Protein AF-0000000080735360 (afdb_homodimer)

Organism: Fusarium oxysporum (strain Fo5176) (NCBI:txid660025)

Radius of gyration: 28.05 Å; Cα contacts (8 Å, |Δi|>4): 823; chains: 2; bounding box: 47×92×60 Å

Sequence (482 aa):
MTPAIQVPTPSGPRNGPDIPGAGKFKVPKLRLECRDLSHPGAAVFLSSVNAAECLAKAAQHVLALLYESPTCPTTTIPTTRSVTVILRSMSGVAYTTGSDLDSDHKEIHFSVEYIANIHPISRRTEEINGVLTHELVHCLQYNGHGTCPGGLIEGMADWVRLHCLLSPPHWKRDSNGKWDAGYQQTAYFLDYLEERFGKGTIRRLNEKLRIQRYEEKPFWTELVGRPVEQLWGDYKEKLESMTPAIQVPTPSGPRNGPDIPGAGKFKVPKLRLECRDLSHPGAAVFLSSVNAAECLAKAAQHVLALLYESPTCPTTTIPTTRSVTVILRSMSGVAYTTGSDLDSDHKEIHFSVEYIANIHPISRRTEEINGVLTHELVHCLQYNGHGTCPGGLIEGMADWVRLHCLLSPPHWKRDSNGKWDAGYQQTAYFLDYLEERFGKGTIRRLNEKLRIQRYEEKPFWTELVGRPVEQLWGDYKEKLES

Structure (mmCIF, N/CA/C/O backbone):
data_AF-0000000080735360-model_v1
#
loop_
_entity.id
_entity.type
_entity.pdbx_description
1 polymer 'Pathogenesis-related protein NtPRp27'
#
loop_
_atom_site.group_PDB
_atom_site.id
_atom_site.type_symbol
_atom_site.label_atom_id
_atom_site.label_alt_id
_atom_site.label_comp_id
_atom_site.label_asym_id
_atom_site.label_entity_id
_atom_site.label_seq_id
_atom_site.pdbx_PDB_ins_code
_atom_site.Cartn_x
_atom_site.Cartn_y
_atom_site.Cartn_z
_atom_site.occupancy
_atom_site.B_iso_or_equiv
_atom_site.auth_seq_id
_atom_site.auth_comp_id
_atom_site.auth_asym_id
_atom_site.auth_atom_id
_atom_site.pdbx_PDB_model_num
ATOM 1 N N . MET A 1 1 ? 24.656 -1.15 -24.875 1 19.86 1 MET A N 1
ATOM 2 C CA . MET A 1 1 ? 24.734 -1.525 -23.469 1 19.86 1 MET A CA 1
ATOM 3 C C . MET A 1 1 ? 24.312 -0.364 -22.578 1 19.86 1 MET A C 1
ATOM 5 O O . MET A 1 1 ? 25.125 0.513 -22.266 1 19.86 1 MET A O 1
ATOM 9 N N . THR A 1 2 ? 23.141 0.105 -22.734 1 23.3 2 THR A N 1
ATOM 10 C CA . THR A 1 2 ? 22.844 1.394 -22.125 1 23.3 2 THR A CA 1
ATOM 11 C C . THR A 1 2 ? 22.906 1.292 -20.594 1 23.3 2 THR A C 1
ATOM 13 O O . THR A 1 2 ? 22.328 0.371 -20.016 1 23.3 2 THR A O 1
ATOM 16 N N . PRO A 1 3 ? 23.734 2.057 -19.969 1 20.67 3 PRO A N 1
ATOM 17 C CA . PRO A 1 3 ? 24.062 1.904 -18.547 1 20.67 3 PRO A CA 1
ATOM 18 C C . PRO A 1 3 ? 22.812 1.98 -17.656 1 20.67 3 PRO A C 1
ATOM 20 O O . PRO A 1 3 ? 21.875 2.709 -17.953 1 20.67 3 PRO A O 1
ATOM 23 N N . ALA A 1 4 ? 22.438 0.833 -17.031 1 24.84 4 ALA A N 1
ATOM 24 C CA . ALA A 1 4 ? 21.344 0.812 -16.062 1 24.84 4 ALA A CA 1
ATOM 25 C C . ALA A 1 4 ? 21.375 2.062 -15.188 1 24.84 4 ALA A C 1
ATOM 27 O O . ALA A 1 4 ? 22.391 2.371 -14.562 1 24.84 4 ALA A O 1
ATOM 28 N N . ILE A 1 5 ? 20.625 3.08 -15.508 1 26.34 5 ILE A N 1
ATOM 29 C CA . ILE A 1 5 ? 20.641 4.285 -14.688 1 26.34 5 ILE A CA 1
ATOM 30 C C . ILE A 1 5 ? 20.469 3.908 -13.219 1 26.34 5 ILE A C 1
ATOM 32 O O . ILE A 1 5 ? 19.5 3.236 -12.859 1 26.34 5 ILE A O 1
ATOM 36 N N . GLN A 1 6 ? 21.484 3.738 -12.438 1 22.84 6 GLN A N 1
ATOM 37 C CA . GLN A 1 6 ? 21.516 3.559 -10.992 1 22.84 6 GLN A CA 1
ATOM 38 C C . GLN A 1 6 ? 20.531 4.488 -10.297 1 22.84 6 GLN A C 1
ATOM 40 O O . GLN A 1 6 ? 20.594 5.707 -10.461 1 22.84 6 GLN A O 1
ATOM 45 N N . VAL A 1 7 ? 19.344 4.035 -10.281 1 26.97 7 VAL A N 1
ATOM 46 C CA . VAL A 1 7 ? 18.516 4.961 -9.516 1 26.97 7 VAL A CA 1
ATOM 47 C C . VAL A 1 7 ? 19.172 5.23 -8.156 1 26.97 7 VAL A C 1
ATOM 49 O O . VAL A 1 7 ? 19.484 4.293 -7.418 1 26.97 7 VAL A O 1
ATOM 52 N N . PRO A 1 8 ? 19.797 6.297 -8.016 1 28.84 8 PRO A N 1
ATOM 53 C CA . PRO A 1 8 ? 20.438 6.641 -6.742 1 28.84 8 PRO A CA 1
ATOM 54 C C . PRO A 1 8 ? 19.594 6.273 -5.531 1 28.84 8 PRO A C 1
ATOM 56 O O . PRO A 1 8 ? 18.359 6.344 -5.598 1 28.84 8 PRO A O 1
ATOM 59 N N . THR A 1 9 ? 19.906 5.254 -4.805 1 30.2 9 THR A N 1
ATOM 60 C CA . THR A 1 9 ? 19.328 5.02 -3.486 1 30.2 9 THR A CA 1
ATOM 61 C C . THR A 1 9 ? 19.078 6.344 -2.768 1 30.2 9 THR A C 1
ATOM 63 O O . THR A 1 9 ? 19.984 7.16 -2.623 1 30.2 9 THR A O 1
ATOM 66 N N . PRO A 1 10 ? 17.828 6.812 -2.875 1 32.47 10 PRO A N 1
ATOM 67 C CA . PRO A 1 10 ? 17.781 8.125 -2.225 1 32.47 10 PRO A CA 1
ATOM 68 C C . PRO A 1 10 ? 18.641 8.188 -0.965 1 32.47 10 PRO A C 1
ATOM 70 O O . PRO A 1 10 ? 18.891 7.156 -0.335 1 32.47 10 PRO A O 1
ATOM 73 N N . SER A 1 11 ? 19.578 9.008 -0.962 1 33.44 11 SER A N 1
ATOM 74 C CA . SER A 1 11 ? 20.312 9.438 0.229 1 33.44 11 SER A CA 1
ATOM 75 C C . SER A 1 11 ? 19.469 9.242 1.488 1 33.44 11 SER A C 1
ATOM 77 O O . SER A 1 11 ? 18.234 9.281 1.433 1 33.44 11 SER A O 1
ATOM 79 N N . GLY A 1 12 ? 19.938 8.523 2.543 1 33.62 12 GLY A N 1
ATOM 80 C CA . GLY A 1 12 ? 19.344 8.367 3.863 1 33.62 12 GLY A CA 1
ATOM 81 C C . GLY A 1 12 ? 18.406 9.492 4.234 1 33.62 12 GLY A C 1
ATOM 82 O O . GLY A 1 12 ? 18.438 10.562 3.623 1 33.62 12 GLY A O 1
ATOM 83 N N . PRO A 1 13 ? 17.156 9.164 4.688 1 36.59 13 PRO A N 1
ATOM 84 C CA . PRO A 1 13 ? 16.25 10.234 5.113 1 36.59 13 PRO A CA 1
ATOM 85 C C . PRO A 1 13 ? 16.984 11.469 5.621 1 36.59 13 PRO A C 1
ATOM 87 O O . PRO A 1 13 ? 17.938 11.344 6.395 1 36.59 13 PRO A O 1
ATOM 90 N N . ARG A 1 14 ? 17.375 12.359 4.887 1 41.44 14 ARG A N 1
ATOM 91 C CA . ARG A 1 14 ? 17.75 13.625 5.512 1 41.44 14 ARG A CA 1
ATOM 92 C C . ARG A 1 14 ? 17 13.82 6.828 1 41.44 14 ARG A C 1
ATOM 94 O O . ARG A 1 14 ? 15.773 13.672 6.879 1 41.44 14 ARG A O 1
ATOM 101 N N . ASN A 1 15 ? 17.578 13.523 8.055 1 49.72 15 ASN A N 1
ATOM 102 C CA . ASN A 1 15 ? 17.047 13.633 9.398 1 49.72 15 ASN A CA 1
ATOM 103 C C . ASN A 1 15 ? 15.992 14.742 9.492 1 49.72 15 ASN A C 1
ATOM 105 O O . ASN A 1 15 ? 16.266 15.891 9.133 1 49.72 15 ASN A O 1
ATOM 109 N N . GLY A 1 16 ? 14.703 14.398 9.086 1 59.06 16 GLY A N 1
ATOM 110 C CA . GLY A 1 16 ? 13.695 15.406 9.398 1 59.06 16 GLY A CA 1
ATOM 111 C C . GLY A 1 16 ? 14.047 16.219 10.633 1 59.06 16 GLY A C 1
ATOM 112 O O . GLY A 1 16 ? 15.039 15.953 11.305 1 59.06 16 GLY A O 1
ATOM 113 N N . PRO A 1 17 ? 13.383 17.406 10.656 1 73.81 17 PRO A N 1
ATOM 114 C CA . PRO A 1 17 ? 13.672 18.203 11.844 1 73.81 17 PRO A CA 1
ATOM 115 C C . PRO A 1 17 ? 13.43 17.453 13.141 1 73.81 17 PRO A C 1
ATOM 117 O O . PRO A 1 17 ? 12.594 16.531 13.188 1 73.81 17 PRO A O 1
ATOM 120 N N . ASP A 1 18 ? 14.227 17.641 14.023 1 81.06 18 ASP A N 1
ATOM 121 C CA . ASP A 1 18 ? 13.984 17.125 15.367 1 81.06 18 ASP A CA 1
ATOM 122 C C . ASP A 1 18 ? 12.844 17.875 16.047 1 81.06 18 ASP A C 1
ATOM 124 O O . ASP A 1 18 ? 12.969 19.062 16.344 1 81.06 18 ASP A O 1
ATOM 128 N N . ILE A 1 19 ? 11.727 17.344 16.062 1 88.94 19 ILE A N 1
ATOM 129 C CA . ILE A 1 19 ? 10.594 17.891 16.797 1 88.94 19 ILE A CA 1
ATOM 130 C C . ILE A 1 19 ? 10.531 17.266 18.188 1 88.94 19 ILE A C 1
ATOM 132 O O . ILE A 1 19 ? 10.188 16.078 18.328 1 88.94 19 ILE A O 1
ATOM 136 N N . PRO A 1 20 ? 10.93 18.031 19.172 1 85.12 20 PRO A N 1
ATOM 137 C CA . PRO A 1 20 ? 10.984 17.484 20.531 1 85.12 20 PRO A CA 1
ATOM 138 C C . PRO A 1 20 ? 9.68 16.797 20.953 1 85.12 20 PRO A C 1
ATOM 140 O O . PRO A 1 20 ? 8.594 17.328 20.688 1 85.12 20 PRO A O 1
ATOM 143 N N . GLY A 1 21 ? 9.828 15.586 21.516 1 87.88 21 GLY A N 1
ATOM 144 C CA . GLY A 1 21 ? 8.703 14.875 22.109 1 87.88 21 GLY A CA 1
ATOM 145 C C . GLY A 1 21 ? 7.898 14.086 21.094 1 87.88 21 GLY A C 1
ATOM 146 O O . GLY A 1 21 ? 6.93 13.414 21.438 1 87.88 21 GLY A O 1
ATOM 147 N N . ALA A 1 22 ? 8.172 14.188 19.828 1 88.56 22 ALA A N 1
ATOM 148 C CA . ALA A 1 22 ? 7.395 13.539 18.766 1 88.56 22 ALA A CA 1
ATOM 149 C C . ALA A 1 22 ? 7.281 12.039 19.016 1 88.56 22 ALA A C 1
ATOM 151 O O . ALA A 1 22 ? 6.207 11.453 18.859 1 88.56 22 ALA A O 1
ATOM 152 N N . GLY A 1 23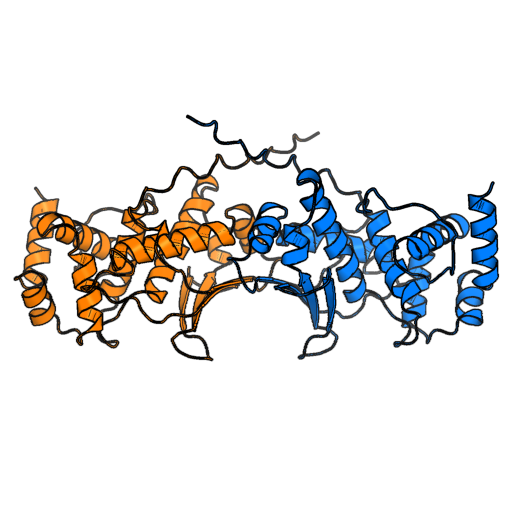 ? 8.258 11.406 19.516 1 89.56 23 GLY A N 1
ATOM 153 C CA . GLY A 1 23 ? 8.281 9.969 19.703 1 89.56 23 GLY A CA 1
ATOM 154 C C . GLY A 1 23 ? 7.445 9.508 20.891 1 89.56 23 GLY A C 1
ATOM 155 O O . GLY A 1 23 ? 7.23 8.305 21.078 1 89.56 23 GLY A O 1
ATOM 156 N N . LYS A 1 24 ? 6.875 10.414 21.625 1 91.75 24 LYS A N 1
ATOM 157 C CA . LYS A 1 24 ? 6.148 10.07 22.844 1 91.75 24 LYS A CA 1
ATOM 158 C C . LYS A 1 24 ? 4.672 9.836 22.562 1 91.75 24 LYS A C 1
ATOM 160 O O . LYS A 1 24 ? 3.943 9.312 23.406 1 91.75 24 LYS A O 1
ATOM 165 N N . PHE A 1 25 ? 4.191 10.258 21.438 1 95.31 25 PHE A N 1
ATOM 166 C CA . PHE A 1 25 ? 2.768 10.219 21.125 1 95.31 25 PHE A CA 1
ATOM 167 C C . PHE A 1 25 ? 2.383 8.867 20.531 1 95.31 25 PHE A C 1
ATOM 169 O O . PHE A 1 25 ? 3.113 8.305 19.719 1 95.31 25 PHE A O 1
ATOM 176 N N . LYS A 1 26 ? 1.312 8.344 21 1 94.38 26 LYS A N 1
ATOM 177 C CA . LYS A 1 26 ? 0.671 7.223 20.312 1 94.38 26 LYS A CA 1
ATOM 178 C C . LYS A 1 26 ? -0.049 7.695 19.062 1 94.38 26 LYS A C 1
ATOM 180 O O . LYS A 1 26 ? -0.854 8.625 19.109 1 94.38 26 LYS A O 1
ATOM 185 N N . VAL A 1 27 ? 0.275 7.078 18 1 96 27 VAL A N 1
ATOM 186 C CA . VAL A 1 27 ? -0.371 7.48 16.75 1 96 27 VAL A CA 1
ATOM 187 C C . VAL A 1 27 ? -1.57 6.578 16.469 1 96 27 VAL A C 1
ATOM 189 O O . VAL A 1 27 ? -1.608 5.43 16.922 1 96 27 VAL A O 1
ATOM 192 N N . PRO A 1 28 ? -2.58 7.105 15.805 1 96.62 28 PRO A N 1
ATOM 193 C CA . PRO A 1 28 ? -3.691 6.246 15.398 1 96.62 28 PRO A CA 1
ATOM 194 C C . PRO A 1 28 ? -3.25 5.102 14.484 1 96.62 28 PRO A C 1
ATOM 196 O O . PRO A 1 28 ? -2.135 5.125 13.953 1 96.62 28 PRO A O 1
ATOM 199 N N . LYS A 1 29 ? -4.141 4.078 14.438 1 97.25 29 LYS A N 1
ATOM 200 C CA . LYS A 1 29 ? -3.869 3.031 13.461 1 97.25 29 LYS A CA 1
ATOM 201 C C . LYS A 1 29 ? -3.783 3.604 12.047 1 97.25 29 LYS A C 1
ATOM 203 O O . LYS A 1 29 ? -4.691 4.309 11.602 1 97.25 29 LYS A O 1
ATOM 208 N N . LEU A 1 30 ? -2.664 3.375 11.406 1 98.44 30 LEU A N 1
ATOM 209 C CA . LEU A 1 30 ? -2.432 3.887 10.062 1 98.44 30 LEU A CA 1
ATOM 210 C C . LEU A 1 30 ? -2.576 2.777 9.023 1 98.44 30 LEU A C 1
ATOM 212 O O . LEU A 1 30 ? -2.09 1.663 9.227 1 98.44 30 LEU A O 1
ATOM 216 N N . ARG A 1 31 ? -3.273 3.051 7.941 1 98.44 31 ARG A N 1
ATOM 217 C CA . ARG A 1 31 ? -3.543 2.096 6.871 1 98.44 31 ARG A CA 1
ATOM 218 C C . ARG A 1 31 ? -3.271 2.717 5.504 1 98.44 31 ARG A C 1
ATOM 220 O O . ARG A 1 31 ? -3.271 3.939 5.363 1 98.44 31 ARG A O 1
ATOM 227 N N . LEU A 1 32 ? -2.998 1.881 4.516 1 98.62 32 LEU A N 1
ATOM 228 C CA . LEU A 1 32 ? -2.744 2.316 3.146 1 98.62 32 LEU A CA 1
ATOM 229 C C . LEU A 1 32 ? -3.562 1.496 2.154 1 98.62 32 LEU A C 1
ATOM 231 O O . LEU A 1 32 ? -3.641 0.271 2.27 1 98.62 32 LEU A O 1
ATOM 235 N N . GLU A 1 33 ? -4.191 2.152 1.239 1 98.56 33 GLU A N 1
ATOM 236 C CA . GLU A 1 33 ? -4.875 1.528 0.11 1 98.56 33 GLU A CA 1
ATOM 237 C C . GLU A 1 33 ? -4.441 2.158 -1.212 1 98.56 33 GLU A C 1
ATOM 239 O O . GLU A 1 33 ? -4.508 3.377 -1.375 1 98.56 33 GLU A O 1
ATOM 244 N N . CYS A 1 34 ? -3.947 1.376 -2.047 1 98.31 34 CYS A N 1
ATOM 245 C CA . CYS A 1 34 ? -3.715 1.782 -3.43 1 98.31 34 CYS A CA 1
ATOM 246 C C . CYS A 1 34 ? -4.75 1.162 -4.363 1 98.31 34 CYS A C 1
ATOM 248 O O . CYS A 1 34 ? -4.758 -0.054 -4.562 1 98.31 34 CYS A O 1
ATOM 250 N N . ARG A 1 35 ? -5.539 1.972 -4.98 1 97.44 35 ARG A N 1
ATOM 251 C CA . ARG A 1 35 ? -6.719 1.491 -5.691 1 97.44 35 ARG A CA 1
ATOM 252 C C . ARG A 1 35 ? -6.355 0.985 -7.082 1 97.44 35 ARG A C 1
ATOM 254 O O . ARG A 1 35 ? -7.121 0.247 -7.703 1 97.44 35 ARG A O 1
ATOM 261 N N . ASP A 1 36 ? -5.336 1.395 -7.621 1 97.75 36 ASP A N 1
ATOM 262 C CA . ASP A 1 36 ? -4.844 0.956 -8.922 1 97.75 36 ASP A CA 1
ATOM 263 C C . ASP A 1 36 ? -3.32 0.989 -8.977 1 97.75 36 ASP A C 1
ATOM 265 O O . ASP A 1 36 ? -2.725 2.041 -9.219 1 97.75 36 ASP A O 1
ATOM 269 N N . LEU A 1 37 ? -2.684 -0.129 -8.906 1 97.38 37 LEU A N 1
ATOM 270 C CA . LEU A 1 37 ? -1.229 -0.215 -8.852 1 97.38 37 LEU A CA 1
ATOM 271 C C . LEU A 1 37 ? -0.619 0.009 -10.227 1 97.38 37 LEU A C 1
ATOM 273 O O . LEU A 1 37 ? 0.587 0.234 -10.352 1 97.38 37 LEU A O 1
ATOM 277 N N . SER A 1 38 ? -1.405 -0.095 -11.273 1 95.06 38 SER A N 1
ATOM 278 C CA . SER A 1 38 ? -0.882 0.052 -12.625 1 95.06 38 SER A CA 1
ATOM 279 C C . SER A 1 38 ? -0.678 1.521 -12.984 1 95.06 38 SER A C 1
ATOM 281 O O . SER A 1 38 ? -0.005 1.838 -13.969 1 95.06 38 SER A O 1
ATOM 283 N N . HIS A 1 39 ? -1.38 2.428 -12.273 1 96.56 39 HIS A N 1
ATOM 284 C CA . HIS A 1 39 ? -1.188 3.85 -12.531 1 96.56 39 HIS A CA 1
ATOM 285 C C . HIS A 1 39 ? 0.232 4.285 -12.195 1 96.56 39 HIS A C 1
ATOM 287 O O . HIS A 1 39 ? 0.762 3.924 -11.141 1 96.56 39 HIS A O 1
ATOM 293 N N . PRO A 1 40 ? 0.864 5.098 -13.031 1 96.56 40 PRO A N 1
ATOM 294 C CA . PRO A 1 40 ? 2.24 5.531 -12.773 1 96.56 40 PRO A CA 1
ATOM 295 C C . PRO A 1 40 ? 2.4 6.234 -11.43 1 96.56 40 PRO A C 1
ATOM 297 O O . PRO A 1 40 ? 3.453 6.125 -10.797 1 96.56 40 PRO A O 1
ATOM 300 N N . GLY A 1 41 ? 1.423 6.93 -11 1 98.19 41 GLY A N 1
ATOM 301 C CA . GLY A 1 41 ? 1.475 7.613 -9.719 1 98.19 41 GLY A CA 1
ATOM 302 C C . GLY A 1 41 ? 1.682 6.672 -8.547 1 98.19 41 GLY A C 1
ATOM 303 O O . GLY A 1 41 ? 2.311 7.039 -7.555 1 98.19 41 GLY A O 1
ATOM 304 N N . ALA A 1 42 ? 1.089 5.488 -8.664 1 97.56 42 ALA A N 1
ATOM 305 C CA . ALA A 1 42 ? 1.281 4.488 -7.613 1 97.56 42 ALA A CA 1
ATOM 306 C C . ALA A 1 42 ? 2.744 4.059 -7.527 1 97.56 42 ALA A C 1
ATOM 308 O O . ALA A 1 42 ? 3.309 3.979 -6.434 1 97.56 42 ALA A O 1
ATOM 309 N N . ALA A 1 43 ? 3.342 3.773 -8.641 1 95.88 43 ALA A N 1
ATOM 310 C CA . ALA A 1 43 ? 4.75 3.389 -8.68 1 95.88 43 ALA A CA 1
ATOM 311 C C . ALA A 1 43 ? 5.637 4.5 -8.125 1 95.88 43 ALA A C 1
ATOM 313 O O . ALA A 1 43 ? 6.578 4.23 -7.371 1 95.88 43 ALA A O 1
ATOM 314 N N . VAL A 1 44 ? 5.34 5.734 -8.531 1 97.06 44 VAL A N 1
ATOM 315 C CA . VAL A 1 44 ? 6.102 6.887 -8.055 1 97.06 44 VAL A CA 1
ATOM 316 C C . VAL A 1 44 ? 5.988 6.988 -6.535 1 97.06 44 VAL A C 1
ATOM 318 O O . VAL A 1 44 ? 6.992 7.156 -5.844 1 97.06 44 VAL A O 1
ATOM 321 N N . PHE A 1 45 ? 4.793 6.883 -5.973 1 98.31 45 PHE A N 1
ATOM 322 C CA . PHE A 1 45 ? 4.574 6.957 -4.535 1 98.31 45 PHE A CA 1
ATOM 323 C C . PHE A 1 45 ? 5.398 5.902 -3.807 1 98.31 45 PHE A C 1
ATOM 325 O O . PHE A 1 45 ? 6.156 6.223 -2.889 1 98.31 45 PHE A O 1
ATOM 332 N N . LEU A 1 46 ? 5.25 4.684 -4.305 1 96 46 LEU A N 1
ATOM 333 C CA . LEU A 1 46 ? 5.82 3.529 -3.615 1 96 46 LEU A CA 1
ATOM 334 C C . LEU A 1 46 ? 7.336 3.494 -3.771 1 96 46 LEU A C 1
ATOM 336 O O . LEU A 1 46 ? 8.023 2.814 -3.012 1 96 46 LEU A O 1
ATOM 340 N N . SER A 1 47 ? 7.848 4.203 -4.746 1 95.12 47 SER A N 1
ATOM 341 C CA . SER A 1 47 ? 9.297 4.277 -4.922 1 95.12 47 SER A CA 1
ATOM 342 C C . SER A 1 47 ? 9.883 5.484 -4.195 1 95.12 47 SER A C 1
ATOM 344 O O . SER A 1 47 ? 11.094 5.562 -3.99 1 95.12 47 SER A O 1
ATOM 346 N N . SER A 1 48 ? 9.047 6.434 -3.826 1 96.12 48 SER A N 1
ATOM 347 C CA . SER A 1 48 ? 9.531 7.695 -3.275 1 96.12 48 SER A CA 1
ATOM 348 C C . SER A 1 48 ? 9.547 7.66 -1.751 1 96.12 48 SER A C 1
ATOM 350 O O . SER A 1 48 ? 10.344 8.359 -1.118 1 96.12 48 SER A O 1
ATOM 352 N N . VAL A 1 49 ? 8.664 6.906 -1.185 1 95.44 49 VAL A N 1
ATOM 353 C CA . VAL A 1 49 ? 8.586 6.895 0.272 1 95.44 49 VAL A CA 1
ATOM 354 C C . VAL A 1 49 ? 8.281 5.48 0.76 1 95.44 49 VAL A C 1
ATOM 356 O O . VAL A 1 49 ? 7.688 4.68 0.034 1 95.44 49 VAL A O 1
ATOM 359 N N . ASN A 1 50 ? 8.75 5.102 1.969 1 95.12 50 ASN A N 1
ATOM 360 C CA . ASN A 1 50 ? 8.164 4.023 2.756 1 95.12 50 ASN A CA 1
ATOM 361 C C . ASN A 1 50 ? 6.949 4.508 3.547 1 95.12 50 ASN A C 1
ATOM 363 O O . ASN A 1 50 ? 7.098 5.199 4.555 1 95.12 50 ASN A O 1
ATOM 367 N N . ALA A 1 51 ? 5.84 4.164 3.098 1 96.12 51 ALA A N 1
ATOM 368 C CA . ALA A 1 51 ? 4.602 4.734 3.619 1 96.12 51 ALA A CA 1
ATOM 369 C C . ALA A 1 51 ? 4.477 4.492 5.121 1 96.12 51 ALA A C 1
ATOM 371 O O . ALA A 1 51 ? 3.947 5.336 5.852 1 96.12 51 ALA A O 1
ATOM 372 N N . ALA A 1 52 ? 4.918 3.316 5.578 1 95.38 52 ALA A N 1
ATOM 373 C CA . ALA A 1 52 ? 4.836 3 7 1 95.38 52 ALA A CA 1
ATOM 374 C C . ALA A 1 52 ? 5.648 3.99 7.828 1 95.38 52 ALA A C 1
ATOM 376 O O . ALA A 1 52 ? 5.133 4.582 8.781 1 95.38 52 ALA A O 1
ATOM 377 N N . GLU A 1 53 ? 6.82 4.234 7.457 1 94.5 53 GLU A N 1
ATOM 378 C CA . GLU A 1 53 ? 7.715 5.129 8.188 1 94.5 53 GLU A CA 1
ATOM 379 C C . GLU A 1 53 ? 7.281 6.582 8.039 1 94.5 53 GLU A C 1
ATOM 381 O O . GLU A 1 53 ? 7.25 7.328 9.023 1 94.5 53 GLU A O 1
ATOM 386 N N . CYS A 1 54 ? 6.996 6.938 6.84 1 95.62 54 CYS A N 1
ATOM 387 C CA . CYS A 1 54 ? 6.633 8.312 6.512 1 95.62 54 CYS A CA 1
ATOM 388 C C . CYS A 1 54 ? 5.395 8.75 7.285 1 95.62 54 CYS A C 1
ATOM 390 O O . CYS A 1 54 ? 5.387 9.82 7.895 1 95.62 54 CYS A O 1
ATOM 392 N N . LEU A 1 55 ? 4.367 7.898 7.281 1 97.62 55 LEU A N 1
ATOM 393 C CA . LEU A 1 55 ? 3.104 8.266 7.914 1 97.62 55 LEU A CA 1
ATOM 394 C C . LEU A 1 55 ? 3.234 8.281 9.43 1 97.62 55 LEU A C 1
ATOM 396 O O . LEU A 1 55 ? 2.656 9.133 10.102 1 97.62 55 LEU A O 1
ATOM 400 N N . ALA A 1 56 ? 3.951 7.32 9.977 1 96.25 56 ALA A N 1
ATOM 401 C CA . ALA A 1 56 ? 4.18 7.301 11.422 1 96.25 56 ALA A CA 1
ATOM 402 C C . ALA A 1 56 ? 4.91 8.562 11.875 1 96.25 56 ALA A C 1
ATOM 404 O O . ALA A 1 56 ? 4.496 9.203 12.844 1 96.25 56 ALA A O 1
ATOM 405 N N . LYS A 1 57 ? 5.965 8.898 11.172 1 96.12 57 LYS A N 1
ATOM 406 C CA . LYS A 1 57 ? 6.742 10.094 11.5 1 96.12 57 LYS A CA 1
ATOM 407 C C . LYS A 1 57 ? 5.895 11.352 11.367 1 96.12 57 LYS A C 1
ATOM 409 O O . LYS A 1 57 ? 5.941 12.234 12.227 1 96.12 57 LYS A O 1
ATOM 414 N N . ALA A 1 58 ? 5.18 11.477 10.289 1 97.75 58 ALA A N 1
ATOM 415 C CA . ALA A 1 58 ? 4.328 12.641 10.055 1 97.75 58 ALA A CA 1
ATOM 416 C C . ALA A 1 58 ? 3.291 12.789 11.164 1 97.75 58 ALA A C 1
ATOM 418 O O . ALA A 1 58 ? 3.072 13.891 11.672 1 97.75 58 ALA A O 1
ATOM 419 N N . ALA A 1 59 ? 2.662 11.68 11.523 1 97.94 59 ALA A N 1
ATOM 420 C CA . ALA A 1 59 ? 1.647 11.727 12.578 1 97.94 59 ALA A CA 1
ATOM 421 C C . ALA A 1 59 ? 2.25 12.18 13.906 1 97.94 59 ALA A C 1
ATOM 423 O O . ALA A 1 59 ? 1.659 12.992 14.609 1 97.94 59 ALA A O 1
ATOM 424 N N . GLN A 1 60 ? 3.393 11.68 14.227 1 97.19 60 GLN A N 1
ATOM 425 C CA . GLN A 1 60 ? 4.082 12.07 15.453 1 97.19 60 GLN A CA 1
ATOM 426 C C . GLN A 1 60 ? 4.438 13.555 15.438 1 97.19 60 GLN A C 1
ATOM 428 O O . GLN A 1 60 ? 4.309 14.242 16.453 1 97.19 60 GLN A O 1
ATOM 433 N N . HIS A 1 61 ? 4.887 14.023 14.32 1 97.69 61 HIS A N 1
ATOM 434 C CA . HIS A 1 61 ? 5.246 15.43 14.195 1 97.69 61 HIS A CA 1
ATOM 435 C C . HIS A 1 61 ? 4.02 16.328 14.328 1 97.69 61 HIS A C 1
ATOM 437 O O . HIS A 1 61 ? 4.07 17.344 15.016 1 97.69 61 HIS A O 1
ATOM 443 N N . VAL A 1 62 ? 2.969 15.922 13.656 1 98.38 62 VAL A N 1
ATOM 444 C CA . VAL A 1 62 ? 1.726 16.688 13.75 1 98.38 62 VAL A CA 1
ATOM 445 C C . VAL A 1 62 ? 1.285 16.781 15.211 1 98.38 62 VAL A C 1
ATOM 447 O O . VAL A 1 62 ? 0.98 17.859 15.711 1 98.38 62 VAL A O 1
ATOM 450 N N . LEU A 1 63 ? 1.314 15.648 15.922 1 98.06 63 LEU A N 1
ATOM 451 C CA . LEU A 1 63 ? 0.886 15.602 17.312 1 98.06 63 LEU A CA 1
ATOM 452 C C . LEU A 1 63 ? 1.807 16.438 18.188 1 98.06 63 LEU A C 1
ATOM 454 O O . LEU A 1 63 ? 1.336 17.203 19.031 1 98.06 63 LEU A O 1
ATOM 458 N N . ALA A 1 64 ? 3.062 16.375 17.953 1 97.12 64 ALA A N 1
ATOM 459 C CA . ALA A 1 64 ? 4.035 17.062 18.797 1 97.12 64 ALA A CA 1
ATOM 460 C C . ALA A 1 64 ? 3.949 18.578 18.609 1 97.12 64 ALA A C 1
ATOM 462 O O . ALA A 1 64 ? 4.266 19.344 19.516 1 97.12 64 ALA A O 1
ATOM 463 N N . LEU A 1 65 ? 3.547 19 17.453 1 97.38 65 LEU A N 1
ATOM 464 C CA . LEU A 1 65 ? 3.461 20.422 17.172 1 97.38 65 LEU A CA 1
ATOM 465 C C . LEU A 1 65 ? 2.129 21 17.641 1 97.38 65 LEU A C 1
ATOM 467 O O . LEU A 1 65 ? 2.07 22.141 18.109 1 97.38 65 LEU A O 1
ATOM 471 N N . LEU A 1 66 ? 1.067 20.219 17.641 1 97.81 66 LEU A N 1
ATOM 472 C CA . LEU A 1 66 ? -0.256 20.719 17.984 1 97.81 66 LEU A CA 1
ATOM 473 C C . LEU A 1 66 ? -0.567 20.469 19.453 1 97.81 66 LEU A C 1
ATOM 475 O O . LEU A 1 66 ? -1.461 21.094 20.016 1 97.81 66 LEU A O 1
ATOM 479 N N . TYR A 1 67 ? 0.083 19.516 20.297 1 96.62 67 TYR A N 1
ATOM 480 C CA . TYR A 1 67 ? -0.379 19.125 21.625 1 96.62 67 TYR A CA 1
ATOM 481 C C . TYR A 1 67 ? 0.78 19.062 22.609 1 96.62 67 TYR A C 1
ATOM 483 O O . TYR A 1 67 ? 0.571 18.891 23.812 1 96.62 67 TYR A O 1
ATOM 491 N N . GLU A 1 68 ? 1.923 19.359 22.438 1 88.12 68 GLU A N 1
ATOM 492 C CA . GLU A 1 68 ? 3.127 19.453 23.266 1 88.12 68 GLU A CA 1
ATOM 493 C C . GLU A 1 68 ? 3.562 18.094 23.781 1 88.12 68 GLU A C 1
ATOM 495 O O . GLU A 1 68 ? 4.723 17.703 23.625 1 88.12 68 GLU A O 1
ATOM 500 N N . SER A 1 69 ? 2.645 17.375 24.594 1 91.94 69 SER A N 1
ATOM 501 C CA . SER A 1 69 ? 2.893 16.016 25.078 1 91.94 69 SER A CA 1
ATOM 502 C C . SER A 1 69 ? 1.586 15.273 25.328 1 91.94 69 SER A C 1
ATOM 504 O O . SER A 1 69 ? 0.526 15.891 25.453 1 91.94 69 SER A O 1
ATOM 506 N N . PRO A 1 70 ? 1.652 13.938 25.422 1 91.25 70 PRO A N 1
ATOM 507 C CA . PRO A 1 70 ? 0.427 13.164 25.641 1 91.25 70 PRO A CA 1
ATOM 508 C C . PRO A 1 70 ? -0.236 13.477 26.969 1 91.25 70 PRO A C 1
ATOM 510 O O . PRO A 1 70 ? -1.443 13.273 27.141 1 91.25 70 PRO A O 1
ATOM 513 N N . THR A 1 71 ? 0.577 14.016 27.906 1 91.44 71 THR A N 1
ATOM 514 C CA . THR A 1 71 ? 0.031 14.195 29.25 1 91.44 71 THR A CA 1
ATOM 515 C C . THR A 1 71 ? -0.15 15.68 29.562 1 91.44 71 THR A C 1
ATOM 517 O O . THR A 1 71 ? -0.527 16.047 30.688 1 91.44 71 THR A O 1
ATOM 520 N N . CYS A 1 72 ? 0.189 16.5 28.656 1 91.62 72 CYS A N 1
ATOM 521 C CA . CYS A 1 72 ? 0.014 17.938 28.875 1 91.62 72 CYS A CA 1
ATOM 522 C C . CYS A 1 72 ? -1.446 18.266 29.156 1 91.62 72 CYS A C 1
ATOM 524 O O . CYS A 1 72 ? -2.334 17.906 28.391 1 91.62 72 CYS A O 1
ATOM 526 N N . PRO A 1 73 ? -1.755 18.891 30.188 1 91.69 73 PRO A N 1
ATOM 527 C CA . PRO A 1 73 ? -3.145 19.141 30.578 1 91.69 73 PRO A CA 1
ATOM 528 C C . PRO A 1 73 ? -3.791 20.266 29.766 1 91.69 73 PRO A C 1
ATOM 530 O O . PRO A 1 73 ? -5.012 20.453 29.812 1 91.69 73 PRO A O 1
ATOM 533 N N . THR A 1 74 ? -3.029 21.016 29.094 1 92.12 74 THR A N 1
ATOM 534 C CA . THR A 1 74 ? -3.57 22.203 28.438 1 92.12 74 THR A CA 1
ATOM 535 C C . THR A 1 74 ? -3.961 21.891 27 1 92.12 74 THR A C 1
ATOM 537 O O . THR A 1 74 ? -4.504 22.75 26.297 1 92.12 74 THR A O 1
ATOM 540 N N . THR A 1 75 ? -3.627 20.781 26.484 1 94.5 75 THR A N 1
ATOM 541 C CA . THR A 1 75 ? -4.051 20.359 25.156 1 94.5 75 THR A CA 1
ATOM 542 C C . THR A 1 75 ? -4.723 18.984 25.219 1 94.5 75 THR A C 1
ATOM 544 O O . THR A 1 75 ? -4.426 18.188 26.109 1 94.5 75 THR A O 1
ATOM 547 N N . THR A 1 76 ? -5.625 18.766 24.359 1 96.38 76 THR A N 1
ATOM 548 C CA . THR A 1 76 ? -6.398 17.531 24.312 1 96.38 76 THR A CA 1
ATOM 549 C C . THR A 1 76 ? -6.324 16.891 22.922 1 96.38 76 THR A C 1
ATOM 551 O O . THR A 1 76 ? -6.863 17.438 21.969 1 96.38 76 THR A O 1
ATOM 554 N N . ILE A 1 77 ? -5.73 15.789 22.844 1 96.56 77 ILE A N 1
ATOM 555 C CA . ILE A 1 77 ? -5.598 15.07 21.578 1 96.56 77 ILE A CA 1
ATOM 556 C C . ILE A 1 77 ? -6.953 14.508 21.156 1 96.56 77 ILE A C 1
ATOM 558 O O . ILE A 1 77 ? -7.684 13.953 21.984 1 96.56 77 ILE A O 1
ATOM 562 N N . PRO A 1 78 ? -7.332 14.625 19.906 1 95.44 78 PRO A N 1
ATOM 563 C CA . PRO A 1 78 ? -8.602 14.047 19.469 1 95.44 78 PRO A CA 1
ATOM 564 C C . PRO A 1 78 ? -8.625 12.523 19.578 1 95.44 78 PRO A C 1
ATOM 566 O O . PRO A 1 78 ? -7.578 11.898 19.75 1 95.44 78 PRO A O 1
ATOM 569 N N . THR A 1 79 ? -9.805 11.961 19.422 1 94.56 79 THR A N 1
ATOM 570 C CA . THR A 1 79 ? -10.008 10.531 19.656 1 94.56 79 THR A CA 1
ATOM 571 C C . THR A 1 79 ? -9.859 9.75 18.359 1 94.56 79 THR A C 1
ATOM 573 O O . THR A 1 79 ? -10.383 8.633 18.234 1 94.56 79 THR A O 1
ATOM 576 N N . THR A 1 80 ? -9.242 10.305 17.359 1 96.06 80 THR A N 1
ATOM 577 C CA . THR A 1 80 ? -9.031 9.617 16.078 1 96.06 80 THR A CA 1
ATOM 578 C C . THR A 1 80 ? -8.422 8.234 16.312 1 96.06 80 THR A C 1
ATOM 580 O O . THR A 1 80 ? -7.352 8.109 16.906 1 96.06 80 THR A O 1
ATOM 583 N N . ARG A 1 81 ? -9.047 7.191 15.766 1 96.44 81 ARG A N 1
ATOM 584 C CA . ARG A 1 81 ? -8.633 5.816 16.016 1 96.44 81 ARG A CA 1
ATOM 585 C C . ARG A 1 81 ? -7.84 5.258 14.844 1 96.44 81 ARG A C 1
ATOM 587 O O . ARG A 1 81 ? -6.992 4.383 15.016 1 96.44 81 ARG A O 1
ATOM 594 N N . SER A 1 82 ? -8.211 5.75 13.641 1 97.56 82 SER A N 1
ATOM 595 C CA . SER A 1 82 ? -7.473 5.258 12.484 1 97.56 82 SER A CA 1
ATOM 596 C C . SER A 1 82 ? -7.461 6.289 11.359 1 97.56 82 SER A C 1
ATOM 598 O O . SER A 1 82 ? -8.352 7.137 11.273 1 97.56 82 SER A O 1
ATOM 600 N N . VAL A 1 83 ? -6.469 6.273 10.609 1 98.19 83 VAL A N 1
ATOM 601 C CA . VAL A 1 83 ? -6.324 7.051 9.383 1 98.19 83 VAL A CA 1
ATOM 602 C C . VAL A 1 83 ? -5.953 6.125 8.227 1 98.19 83 VAL A C 1
ATOM 604 O O . VAL A 1 83 ? -4.965 5.395 8.305 1 98.19 83 VAL A O 1
ATOM 607 N N . THR A 1 84 ? -6.73 6.074 7.176 1 98.25 84 THR A N 1
ATOM 608 C CA . THR A 1 84 ? -6.445 5.32 5.961 1 98.25 84 THR A CA 1
ATOM 609 C C . THR A 1 84 ? -6.051 6.254 4.82 1 98.25 84 THR A C 1
ATOM 611 O O . THR A 1 84 ? -6.832 7.121 4.422 1 98.25 84 THR A O 1
ATOM 614 N N . VAL A 1 85 ? -4.855 6.078 4.344 1 98.69 85 VAL A N 1
ATOM 615 C CA . VAL A 1 85 ? -4.434 6.801 3.148 1 98.69 85 VAL A CA 1
ATOM 616 C C . VAL A 1 85 ? -4.828 6.012 1.903 1 98.69 85 VAL A C 1
ATOM 618 O O . VAL A 1 85 ? -4.488 4.836 1.771 1 98.69 85 VAL A O 1
ATOM 621 N N . ILE A 1 86 ? -5.523 6.609 1.075 1 98.69 86 ILE A N 1
ATOM 622 C CA . ILE A 1 86 ? -6.035 5.988 -0.141 1 98.69 86 ILE A CA 1
ATOM 623 C C . ILE A 1 86 ? -5.441 6.68 -1.365 1 98.69 86 ILE A C 1
ATOM 625 O O . ILE A 1 86 ? -5.723 7.855 -1.621 1 98.69 86 ILE A O 1
ATOM 629 N N . LEU A 1 87 ? -4.582 6.004 -2.086 1 98.75 87 LEU A N 1
ATOM 630 C CA . LEU A 1 87 ? -4.082 6.453 -3.381 1 98.75 87 LEU A CA 1
ATOM 631 C C . LEU A 1 87 ? -5.062 6.098 -4.492 1 98.75 87 LEU A C 1
ATOM 633 O O . LEU A 1 87 ? -5.34 4.922 -4.73 1 98.75 87 LEU A O 1
ATOM 637 N N . ARG A 1 88 ? -5.523 7.09 -5.168 1 98.5 88 ARG A N 1
ATOM 638 C CA . ARG A 1 88 ? -6.527 6.824 -6.191 1 98.5 88 ARG A CA 1
ATOM 639 C C . ARG A 1 88 ? -6.527 7.922 -7.254 1 98.5 88 ARG A C 1
ATOM 641 O O . ARG A 1 88 ? -5.992 9.008 -7.031 1 98.5 88 ARG A O 1
ATOM 648 N N . SER A 1 89 ? -7.125 7.559 -8.406 1 98.25 89 SER A N 1
ATOM 649 C CA . SER A 1 89 ? -7.336 8.547 -9.453 1 98.25 89 SER A CA 1
ATOM 650 C C . SER A 1 89 ? -8.398 9.562 -9.055 1 98.25 89 SER A C 1
ATOM 652 O O . SER A 1 89 ? -9.516 9.195 -8.695 1 98.25 89 SER A O 1
ATOM 654 N N . MET A 1 90 ? -8.023 10.836 -9.125 1 97.5 90 MET A N 1
ATOM 655 C CA . MET A 1 90 ? -8.938 11.93 -8.812 1 97.5 90 MET A CA 1
ATOM 656 C C . MET A 1 90 ? -8.352 13.266 -9.25 1 97.5 90 MET A C 1
ATOM 658 O O . MET A 1 90 ? -7.148 13.375 -9.484 1 97.5 90 MET A O 1
ATOM 662 N N . SER A 1 91 ? -9.234 14.203 -9.359 1 96.56 91 SER A N 1
ATOM 663 C CA . SER A 1 91 ? -8.773 15.562 -9.602 1 96.56 91 SER A CA 1
ATOM 664 C C . SER A 1 91 ? -8.227 16.203 -8.32 1 96.56 91 SER A C 1
ATOM 666 O O . SER A 1 91 ? -8.492 15.711 -7.223 1 96.56 91 SER A O 1
ATOM 668 N N . GLY A 1 92 ? -7.379 17.266 -8.5 1 97.44 92 GLY A N 1
ATOM 669 C CA . GLY A 1 92 ? -6.82 17.938 -7.336 1 97.44 92 GLY A CA 1
ATOM 670 C C . GLY A 1 92 ? -5.598 17.234 -6.773 1 97.44 92 GLY A C 1
ATOM 671 O O . GLY A 1 92 ? -4.945 16.453 -7.473 1 97.44 92 GLY A O 1
ATOM 672 N N . VAL A 1 93 ? -5.273 17.594 -5.562 1 98 93 VAL A N 1
ATOM 673 C CA . VAL A 1 93 ? -4.051 17.094 -4.941 1 98 93 VAL A CA 1
ATOM 674 C C . VAL A 1 93 ? -4.391 16.031 -3.91 1 98 93 VAL A C 1
ATOM 676 O O . VAL A 1 93 ? -4.051 14.852 -4.09 1 98 93 VAL A O 1
ATOM 679 N N . ALA A 1 94 ? -5.047 16.391 -2.812 1 98.69 94 ALA A N 1
ATOM 680 C CA . ALA A 1 94 ? -5.426 15.508 -1.715 1 98.69 94 ALA A CA 1
ATOM 681 C C . ALA A 1 94 ? -6.535 16.125 -0.871 1 98.69 94 ALA A C 1
ATOM 683 O O . ALA A 1 94 ? -6.77 17.328 -0.93 1 98.69 94 ALA A O 1
ATOM 684 N N . TYR A 1 95 ? -7.254 15.289 -0.168 1 97.75 95 TYR A N 1
ATOM 685 C CA . TYR A 1 95 ? -8.219 15.797 0.803 1 97.75 95 TYR A CA 1
ATOM 686 C C . TYR A 1 95 ? -8.453 14.781 1.915 1 97.75 95 TYR A C 1
ATOM 688 O O . TYR A 1 95 ? -8.117 13.602 1.772 1 97.75 95 TYR A O 1
ATOM 696 N N . THR A 1 96 ? -9 15.242 2.984 1 97.31 96 THR A N 1
ATOM 697 C CA . THR A 1 96 ? -9.312 14.422 4.156 1 97.31 96 THR A CA 1
ATOM 698 C C . THR A 1 96 ? -10.82 14.391 4.406 1 97.31 96 THR A C 1
ATOM 700 O O . THR A 1 96 ? -11.508 15.406 4.23 1 97.31 96 THR A O 1
ATOM 703 N N . THR A 1 97 ? -11.312 13.305 4.781 1 95.5 97 THR A N 1
ATOM 704 C CA . THR A 1 97 ? -12.719 13.156 5.125 1 95.5 97 THR A CA 1
ATOM 705 C C . THR A 1 97 ? -12.906 12.094 6.203 1 95.5 97 THR A C 1
ATOM 707 O O . THR A 1 97 ? -11.969 11.383 6.551 1 95.5 97 THR A O 1
ATOM 710 N N . GLY A 1 98 ? -14.023 12.141 6.891 1 91.06 98 GLY A N 1
ATOM 711 C CA . GLY A 1 98 ? -14.398 11.016 7.738 1 91.06 98 GLY A CA 1
ATOM 712 C C . GLY A 1 98 ? -14.758 9.766 6.949 1 91.06 98 GLY A C 1
ATOM 713 O O . GLY A 1 98 ? -14.914 9.82 5.73 1 91.06 98 GLY A O 1
ATOM 714 N N . SER A 1 99 ? -14.766 8.617 7.656 1 86.56 99 SER A N 1
ATOM 715 C CA . SER A 1 99 ? -15.227 7.383 7.031 1 86.56 99 SER A CA 1
ATOM 716 C C . SER A 1 99 ? -16.688 7.117 7.348 1 86.56 99 SER A C 1
ATOM 718 O O . SER A 1 99 ? -17.297 7.816 8.164 1 86.56 99 SER A O 1
ATOM 720 N N . ASP A 1 100 ? -17.297 6.133 6.645 1 80.19 100 ASP A N 1
ATOM 721 C CA . ASP A 1 100 ? -18.688 5.773 6.848 1 80.19 100 ASP A CA 1
ATOM 722 C C . ASP A 1 100 ? -18.906 5.141 8.219 1 80.19 100 ASP A C 1
ATOM 724 O O . ASP A 1 100 ? -20.047 5.02 8.68 1 80.19 100 ASP A O 1
ATOM 728 N N . LEU A 1 101 ? -17.859 4.73 8.906 1 80.25 101 LEU A N 1
ATOM 729 C CA . LEU A 1 101 ? -17.984 4.121 10.227 1 80.25 101 LEU A CA 1
ATOM 730 C C . LEU A 1 101 ? -18.359 5.164 11.273 1 80.25 101 LEU A C 1
ATOM 732 O O . LEU A 1 101 ? -19.406 5.07 11.906 1 80.25 101 LEU A O 1
ATOM 736 N N . ASP A 1 102 ? -17.453 6.117 11.445 1 83.44 102 ASP A N 1
ATOM 737 C CA . ASP A 1 102 ? -17.672 7.277 12.297 1 83.44 102 ASP A CA 1
ATOM 738 C C . ASP A 1 102 ? -16.547 8.297 12.148 1 83.44 102 ASP A C 1
ATOM 740 O O . ASP A 1 102 ? -15.648 8.117 11.312 1 83.44 102 ASP A O 1
ATOM 744 N N . SER A 1 103 ? -16.594 9.367 12.922 1 85.56 103 SER A N 1
ATOM 745 C CA . SER A 1 103 ? -15.695 10.5 12.727 1 85.56 103 SER A CA 1
ATOM 746 C C . SER A 1 103 ? -14.32 10.219 13.328 1 85.56 103 SER A C 1
ATOM 748 O O . SER A 1 103 ? -13.383 11 13.148 1 85.56 103 SER A O 1
ATOM 750 N N . ASP A 1 104 ? -14.141 9.055 13.984 1 93.25 104 ASP A N 1
ATOM 751 C CA . ASP A 1 104 ? -12.844 8.711 14.57 1 93.25 104 ASP A CA 1
ATOM 752 C C . ASP A 1 104 ? -12.023 7.855 13.609 1 93.25 104 ASP A C 1
ATOM 754 O O . ASP A 1 104 ? -10.875 7.504 13.914 1 93.25 104 ASP A O 1
ATOM 758 N N . HIS A 1 105 ? -12.641 7.539 12.523 1 96.06 105 HIS A N 1
ATOM 759 C CA . HIS A 1 105 ? -11.945 6.91 11.406 1 96.06 105 HIS A CA 1
ATOM 760 C C . HIS A 1 105 ? -11.852 7.852 10.211 1 96.06 105 HIS A C 1
ATOM 762 O O . HIS A 1 105 ? -12.875 8.211 9.625 1 96.06 105 HIS A O 1
ATOM 768 N N . LYS A 1 106 ? -10.648 8.234 9.914 1 97.44 106 LYS A N 1
ATOM 769 C CA . LYS A 1 106 ? -10.414 9.258 8.898 1 97.44 106 LYS A CA 1
ATOM 770 C C . LYS A 1 106 ? -9.812 8.641 7.633 1 97.44 106 LYS A C 1
ATOM 772 O O . LYS A 1 106 ? -9.172 7.59 7.695 1 97.44 106 LYS A O 1
ATOM 777 N N . GLU A 1 107 ? -10.109 9.258 6.547 1 98.19 107 GLU A N 1
ATOM 778 C CA . GLU A 1 107 ? -9.508 8.898 5.262 1 98.19 107 GLU A CA 1
ATOM 779 C C . GLU A 1 107 ? -8.766 10.086 4.652 1 98.19 107 GLU A C 1
ATOM 781 O O . GLU A 1 107 ? -9.258 11.219 4.691 1 98.19 107 GLU A O 1
ATOM 786 N N . ILE A 1 108 ? -7.625 9.82 4.188 1 98.56 108 ILE A N 1
ATOM 787 C CA . ILE A 1 108 ? -6.887 10.758 3.344 1 98.56 108 ILE A CA 1
ATOM 788 C C . ILE A 1 108 ? -6.844 10.234 1.91 1 98.56 108 ILE A C 1
ATOM 790 O O . ILE A 1 108 ? -6.273 9.172 1.648 1 98.56 108 ILE A O 1
ATOM 794 N N . HIS A 1 109 ? -7.457 10.93 1.048 1 98.75 109 HIS A N 1
ATOM 795 C CA . HIS A 1 109 ? -7.387 10.594 -0.371 1 98.75 109 HIS A CA 1
ATOM 796 C C . HIS A 1 109 ? -6.297 11.398 -1.07 1 98.75 109 HIS A C 1
ATOM 798 O O . HIS A 1 109 ? -6.238 12.625 -0.939 1 98.75 109 HIS A O 1
ATOM 804 N N . PHE A 1 110 ? -5.406 10.781 -1.75 1 98.88 110 PHE A N 1
ATOM 805 C CA . PHE A 1 110 ? -4.242 11.367 -2.398 1 98.88 110 PHE A CA 1
ATOM 806 C C . PHE A 1 110 ? -4.215 11.023 -3.883 1 98.88 110 PHE A C 1
ATOM 808 O O . PHE A 1 110 ? -4.199 9.852 -4.25 1 98.88 110 PHE A O 1
ATOM 815 N N . SER A 1 111 ? -4.207 12 -4.773 1 98.81 111 SER A N 1
ATOM 816 C CA . SER A 1 111 ? -4.34 11.844 -6.219 1 98.81 111 SER A CA 1
ATOM 817 C C . SER A 1 111 ? -3.092 11.211 -6.824 1 98.81 111 SER A C 1
ATOM 819 O O . SER A 1 111 ? -2.006 11.789 -6.762 1 98.81 111 SER A O 1
ATOM 821 N N . VAL A 1 112 ? -3.32 10.141 -7.52 1 98.5 112 VAL A N 1
ATOM 822 C CA . VAL A 1 112 ? -2.189 9.492 -8.18 1 98.5 112 VAL A CA 1
ATOM 823 C C . VAL A 1 112 ? -1.761 10.305 -9.391 1 98.5 112 VAL A C 1
ATOM 825 O O . VAL A 1 112 ? -0.584 10.312 -9.766 1 98.5 112 VAL A O 1
ATOM 828 N N . GLU A 1 113 ? -2.701 11.031 -10.047 1 98.5 113 GLU A N 1
ATOM 829 C CA . GLU A 1 113 ? -2.32 11.938 -11.133 1 98.5 113 GLU A CA 1
ATOM 830 C C . GLU A 1 113 ? -1.364 13.023 -10.633 1 98.5 113 GLU A C 1
ATOM 832 O O . GLU A 1 113 ? -0.363 13.32 -11.289 1 98.5 113 GLU A O 1
ATOM 837 N N . TYR A 1 114 ? -1.688 13.609 -9.508 1 98.56 114 TYR A N 1
ATOM 838 C CA . TYR A 1 114 ? -0.817 14.633 -8.938 1 98.56 114 TYR A CA 1
ATOM 839 C C . TYR A 1 114 ? 0.56 14.062 -8.617 1 98.56 114 TYR A C 1
ATOM 841 O O . TYR A 1 114 ? 1.581 14.648 -8.984 1 98.56 114 TYR A O 1
ATOM 849 N N . ILE A 1 115 ? 0.582 12.938 -7.945 1 98.56 115 ILE A N 1
ATOM 850 C CA . ILE A 1 115 ? 1.825 12.289 -7.539 1 98.56 115 ILE A CA 1
ATOM 851 C C . ILE A 1 115 ? 2.697 12.031 -8.766 1 98.56 115 ILE A C 1
ATOM 853 O O . ILE A 1 115 ? 3.898 12.305 -8.75 1 98.56 115 ILE A O 1
ATOM 857 N N . ALA A 1 116 ? 2.123 11.539 -9.812 1 97.94 116 ALA A N 1
ATOM 858 C CA . ALA A 1 116 ? 2.85 11.219 -11.039 1 97.94 116 ALA A CA 1
ATOM 859 C C . ALA A 1 116 ? 3.482 12.469 -11.641 1 97.94 116 ALA A C 1
ATOM 861 O O . ALA A 1 116 ? 4.508 12.391 -12.32 1 97.94 116 ALA A O 1
ATOM 862 N N . ASN A 1 117 ? 2.9 13.609 -11.336 1 97.81 117 ASN A N 1
ATOM 863 C CA . ASN A 1 117 ? 3.307 14.836 -12.023 1 97.81 117 ASN A CA 1
ATOM 864 C C . ASN A 1 117 ? 4.195 15.703 -11.141 1 97.81 117 ASN A C 1
ATOM 866 O O . ASN A 1 117 ? 4.539 16.828 -11.516 1 97.81 117 ASN A O 1
ATOM 870 N N . ILE A 1 118 ? 4.559 15.219 -9.977 1 97.38 118 ILE A N 1
ATOM 871 C CA . ILE A 1 118 ? 5.48 15.969 -9.125 1 97.38 118 ILE A CA 1
ATOM 872 C C . ILE A 1 118 ? 6.84 16.078 -9.812 1 97.38 118 ILE A C 1
ATOM 874 O O . ILE A 1 118 ? 7.445 15.062 -10.172 1 97.38 118 ILE A O 1
ATOM 878 N N . HIS A 1 119 ? 7.371 17.281 -9.945 1 95.56 119 HIS A N 1
ATOM 879 C CA . HIS A 1 119 ? 8.641 17.594 -10.586 1 95.56 119 HIS A CA 1
ATOM 880 C C . HIS A 1 119 ? 9.367 18.719 -9.859 1 95.56 119 HIS A C 1
ATOM 882 O O . HIS A 1 119 ? 8.734 19.609 -9.289 1 95.56 119 HIS A O 1
ATOM 888 N N . PRO A 1 120 ? 10.719 18.688 -9.906 1 96.56 120 PRO A N 1
ATOM 889 C CA . PRO A 1 120 ? 11.586 17.625 -10.422 1 96.56 120 PRO A CA 1
ATOM 890 C C . PRO A 1 120 ? 11.555 16.359 -9.562 1 96.56 120 PRO A C 1
ATOM 892 O O . PRO A 1 120 ? 11.008 16.375 -8.461 1 96.56 120 PRO A O 1
ATOM 895 N N . ILE A 1 121 ? 12.086 15.258 -9.992 1 95.38 121 ILE A N 1
ATOM 896 C CA . ILE A 1 121 ? 12.094 13.961 -9.328 1 95.38 121 ILE A CA 1
ATOM 897 C C . ILE A 1 121 ? 12.688 14.094 -7.93 1 95.38 121 ILE A C 1
ATOM 899 O O . ILE A 1 121 ? 12.219 13.453 -6.98 1 95.38 121 ILE A O 1
ATOM 903 N N . SER A 1 122 ? 13.664 14.93 -7.793 1 95.38 122 SER A N 1
ATOM 904 C CA . 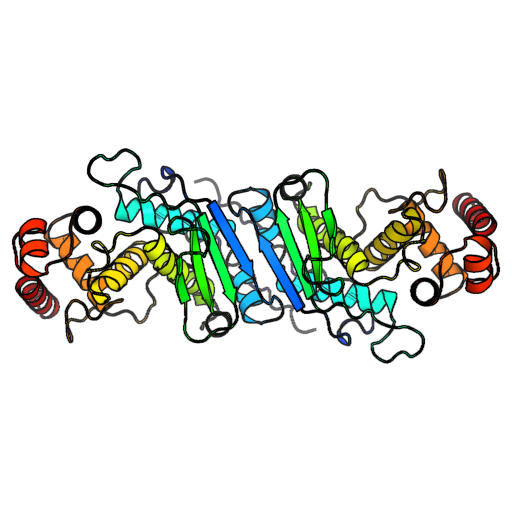SER A 1 122 ? 14.375 15.102 -6.531 1 95.38 122 SER A CA 1
ATOM 905 C C . SER A 1 122 ? 13.461 15.664 -5.445 1 95.38 122 SER A C 1
ATOM 907 O O . SER A 1 122 ? 13.797 15.617 -4.262 1 95.38 122 SER A O 1
ATOM 909 N N . ARG A 1 123 ? 12.273 16.125 -5.789 1 96.06 123 ARG A N 1
ATOM 910 C CA . ARG A 1 123 ? 11.367 16.766 -4.836 1 96.06 123 ARG A CA 1
ATOM 911 C C . ARG A 1 123 ? 10.234 15.828 -4.445 1 96.06 123 ARG A C 1
ATOM 913 O O . ARG A 1 123 ? 9.422 16.156 -3.574 1 96.06 123 ARG A O 1
ATOM 920 N N . ARG A 1 124 ? 10.102 14.68 -5.016 1 97.31 124 ARG A N 1
ATOM 921 C CA . ARG A 1 124 ? 8.961 13.781 -4.855 1 97.31 124 ARG A CA 1
ATOM 922 C C . ARG A 1 124 ? 8.789 13.383 -3.393 1 97.31 124 ARG A C 1
ATOM 924 O O . ARG A 1 124 ? 7.691 13.477 -2.844 1 97.31 124 ARG A O 1
ATOM 931 N N . THR A 1 125 ? 9.898 12.992 -2.805 1 97.69 125 THR A N 1
ATOM 932 C CA . THR A 1 125 ? 9.828 12.539 -1.422 1 97.69 125 THR A CA 1
ATOM 933 C C . THR A 1 125 ? 9.328 13.648 -0.508 1 97.69 125 THR A C 1
ATOM 935 O O . THR A 1 125 ? 8.383 13.453 0.261 1 97.69 125 THR A O 1
ATOM 938 N N . GLU A 1 126 ? 9.883 14.82 -0.641 1 97.56 126 GLU A N 1
ATOM 939 C CA . GLU A 1 126 ? 9.523 15.945 0.218 1 97.56 126 GLU A CA 1
ATOM 940 C C . GLU A 1 126 ? 8.086 16.391 -0.032 1 97.56 126 GLU A C 1
ATOM 942 O O . GLU A 1 126 ? 7.363 16.719 0.91 1 97.56 126 GLU A O 1
ATOM 947 N N . GLU A 1 127 ? 7.738 16.422 -1.288 1 98.38 127 GLU A N 1
ATOM 948 C CA . GLU A 1 127 ? 6.395 16.875 -1.623 1 98.38 127 GLU A CA 1
ATOM 949 C C . GLU A 1 127 ? 5.34 15.883 -1.145 1 98.38 127 GLU A C 1
ATOM 951 O O . GLU A 1 127 ? 4.309 16.281 -0.598 1 98.38 127 GLU A O 1
ATOM 956 N N . ILE A 1 128 ? 5.57 14.586 -1.321 1 98.62 128 ILE A N 1
ATOM 957 C CA . ILE A 1 128 ? 4.652 13.555 -0.839 1 98.62 128 ILE A CA 1
ATOM 958 C C . ILE A 1 128 ? 4.523 13.656 0.679 1 98.62 128 ILE A C 1
ATOM 960 O O . ILE A 1 128 ? 3.41 13.68 1.212 1 98.62 128 ILE A O 1
ATOM 964 N N . ASN A 1 129 ? 5.629 13.797 1.364 1 98.44 129 ASN A N 1
ATOM 965 C CA . ASN A 1 129 ? 5.613 13.953 2.814 1 98.44 129 ASN A CA 1
ATOM 966 C C . ASN A 1 129 ? 4.871 15.219 3.238 1 98.44 129 ASN A C 1
ATOM 968 O O . ASN A 1 129 ? 4.141 15.211 4.23 1 98.44 129 ASN A O 1
ATOM 972 N N . GLY A 1 130 ? 5.109 16.25 2.496 1 98.56 130 GLY A N 1
ATOM 973 C CA . GLY A 1 130 ? 4.457 17.516 2.807 1 98.56 130 GLY A CA 1
ATOM 974 C C . GLY A 1 130 ? 2.945 17.453 2.691 1 98.56 130 GLY A C 1
ATOM 975 O O . GLY A 1 130 ? 2.23 17.906 3.586 1 98.56 130 GLY A O 1
ATOM 976 N N . VAL A 1 131 ? 2.477 16.891 1.6 1 98.75 131 VAL A N 1
ATOM 977 C CA . VAL A 1 131 ? 1.04 16.766 1.376 1 98.75 131 VAL A CA 1
ATOM 978 C C . VAL A 1 131 ? 0.423 15.875 2.451 1 98.75 131 VAL A C 1
ATOM 980 O O . VAL A 1 131 ? -0.614 16.203 3.027 1 98.75 131 VAL A O 1
ATOM 983 N N . LEU A 1 132 ? 1.075 14.734 2.738 1 98.75 132 LEU A N 1
ATOM 984 C CA . LEU A 1 132 ? 0.567 13.82 3.75 1 98.75 132 LEU A CA 1
ATOM 985 C C . LEU A 1 132 ? 0.547 14.477 5.125 1 98.75 132 LEU A C 1
ATOM 987 O O . LEU A 1 132 ? -0.409 14.312 5.883 1 98.75 132 LEU A O 1
ATOM 991 N N . THR A 1 133 ? 1.56 15.211 5.465 1 98.75 133 THR A N 1
ATOM 992 C CA . THR A 1 133 ? 1.604 15.945 6.727 1 98.75 133 THR A CA 1
ATOM 993 C C . THR A 1 133 ? 0.448 16.938 6.82 1 98.75 133 THR A C 1
ATOM 995 O O . THR A 1 133 ? -0.27 16.969 7.824 1 98.75 133 THR A O 1
ATOM 998 N N . HIS A 1 134 ? 0.248 17.719 5.754 1 98.81 134 HIS A N 1
ATOM 999 C CA . HIS A 1 134 ? -0.86 18.656 5.676 1 98.81 134 HIS A CA 1
ATOM 1000 C C . HIS A 1 134 ? -2.195 17.969 5.918 1 98.81 134 HIS A C 1
ATOM 1002 O O . HIS A 1 134 ? -2.992 18.406 6.75 1 98.81 134 HIS A O 1
ATOM 1008 N N . GLU A 1 135 ? -2.432 16.844 5.219 1 98.81 135 GLU A N 1
ATOM 1009 C CA . GLU A 1 135 ? -3.697 16.125 5.332 1 98.81 135 GLU A CA 1
ATOM 1010 C C . GLU A 1 135 ? -3.865 15.523 6.723 1 98.81 135 GLU A C 1
ATOM 1012 O O . GLU A 1 135 ? -4.98 15.445 7.242 1 98.81 135 GLU A O 1
ATOM 1017 N N . LEU A 1 136 ? -2.766 15.023 7.277 1 98.81 136 LEU A N 1
ATOM 1018 C CA . LEU A 1 136 ? -2.83 14.414 8.602 1 98.81 136 LEU A CA 1
ATOM 1019 C C . LEU A 1 136 ? -3.256 15.43 9.648 1 98.81 136 LEU A C 1
ATOM 1021 O O . LEU A 1 136 ? -3.916 15.078 10.633 1 98.81 136 LEU A O 1
ATOM 1025 N N . VAL A 1 137 ? -2.828 16.688 9.484 1 98.88 137 VAL A N 1
ATOM 1026 C CA . VAL A 1 137 ? -3.275 17.719 10.414 1 98.88 137 VAL A CA 1
ATOM 1027 C C . VAL A 1 137 ? -4.801 17.75 10.469 1 98.88 137 VAL A C 1
ATOM 1029 O O . VAL A 1 137 ? -5.391 17.812 11.547 1 98.88 137 VAL A O 1
ATOM 1032 N N . HIS A 1 138 ? -5.43 17.672 9.312 1 98.56 138 HIS A N 1
ATOM 1033 C CA . HIS A 1 138 ? -6.887 17.703 9.258 1 98.56 138 HIS A CA 1
ATOM 1034 C C . HIS A 1 138 ? -7.492 16.531 10.016 1 98.56 138 HIS A C 1
ATOM 1036 O O . HIS A 1 138 ? -8.641 16.594 10.461 1 98.56 138 HIS A O 1
ATOM 1042 N N . CYS A 1 139 ? -6.754 15.469 10.164 1 98.12 139 CYS A N 1
ATOM 1043 C CA . CYS A 1 139 ? -7.219 14.305 10.914 1 98.12 139 CYS A CA 1
ATOM 1044 C C . CYS A 1 139 ? -7.074 14.539 12.414 1 98.12 139 CYS A C 1
ATOM 1046 O O . CYS A 1 139 ? -7.676 13.82 13.219 1 98.12 139 CYS A O 1
ATOM 1048 N N . LEU A 1 140 ? -6.242 15.484 12.789 1 98.31 140 LEU A N 1
ATOM 1049 C CA . LEU A 1 140 ? -5.809 15.531 14.188 1 98.31 140 LEU A CA 1
ATOM 1050 C C . LEU A 1 140 ? -6.012 16.922 14.766 1 98.31 140 LEU A C 1
ATOM 1052 O O . LEU A 1 140 ? -5.617 17.188 15.906 1 98.31 140 LEU A O 1
ATOM 1056 N N . GLN A 1 141 ? -6.617 17.859 14.031 1 98.56 141 GLN A N 1
ATOM 1057 C CA . GLN A 1 141 ? -6.855 19.203 14.547 1 98.56 141 GLN A CA 1
ATOM 1058 C C . GLN A 1 141 ? -8.328 19.422 14.867 1 98.56 141 GLN A C 1
ATOM 1060 O O . GLN A 1 141 ? -9.188 18.641 14.445 1 98.56 141 GLN A O 1
ATOM 1065 N N . TYR A 1 142 ? -8.562 20.469 15.656 1 98.25 142 TYR A N 1
ATOM 1066 C CA . TYR A 1 142 ? -9.93 20.891 15.93 1 98.25 142 TYR A CA 1
ATOM 1067 C C . TYR A 1 142 ? -10.359 21.984 14.953 1 98.25 142 TYR A C 1
ATOM 1069 O O . TYR A 1 142 ? -9.531 22.562 14.25 1 98.25 142 TYR A O 1
ATOM 1077 N N . ASN A 1 143 ? -11.742 22.203 14.844 1 97.88 143 ASN A N 1
ATOM 1078 C CA . ASN A 1 143 ? -12.211 23.109 13.805 1 97.88 143 ASN A CA 1
ATOM 1079 C C . ASN A 1 143 ? -13.289 24.062 14.336 1 97.88 143 ASN A C 1
ATOM 1081 O O . ASN A 1 143 ? -14.125 24.547 13.57 1 97.88 143 ASN A O 1
ATOM 1085 N N . GLY A 1 144 ? -13.32 24.219 15.672 1 98.19 144 GLY A N 1
ATOM 1086 C CA . GLY A 1 144 ? -14.289 25.141 16.25 1 98.19 144 GLY A CA 1
ATOM 1087 C C . GLY A 1 144 ? -15.727 24.688 16.078 1 98.19 144 GLY A C 1
ATOM 1088 O O . GLY A 1 144 ? -16.609 25.5 15.766 1 98.19 144 GLY A O 1
ATOM 1089 N N . HIS A 1 145 ? -15.93 23.391 16.219 1 97.06 145 HIS A N 1
ATOM 1090 C CA . HIS A 1 145 ? -17.266 22.797 16.031 1 97.06 145 HIS A CA 1
ATOM 1091 C C . HIS A 1 145 ? -17.812 23.109 14.648 1 97.06 145 HIS A C 1
ATOM 1093 O O . HIS A 1 145 ? -19 23.438 14.5 1 97.06 145 HIS A O 1
ATOM 1099 N N . GLY A 1 146 ? -16.922 23.141 13.719 1 96.44 146 GLY A N 1
ATOM 1100 C CA . GLY A 1 146 ? -17.328 23.328 12.328 1 96.44 146 GLY A CA 1
ATOM 1101 C C . GLY A 1 146 ? -17.453 24.781 11.938 1 96.44 146 GLY A C 1
ATOM 1102 O O . GLY A 1 146 ? -17.844 25.094 10.805 1 96.44 146 GLY A O 1
ATOM 1103 N N . THR A 1 147 ? -17.094 25.719 12.805 1 97.81 147 THR A N 1
ATOM 1104 C CA . THR A 1 147 ? -17.344 27.141 12.555 1 97.81 147 THR A CA 1
ATOM 1105 C C . THR A 1 147 ? -16.047 27.859 12.211 1 97.81 147 THR A C 1
ATOM 1107 O O . THR A 1 147 ? -16.062 29.031 11.812 1 97.81 147 THR A O 1
ATOM 1110 N N . CYS A 1 148 ? -14.945 27.234 12.406 1 97.62 148 CYS A N 1
ATOM 1111 C CA . CYS A 1 148 ? -13.656 27.828 12.07 1 97.62 148 CYS A CA 1
ATOM 1112 C C . CYS A 1 148 ? -13.555 28.125 10.578 1 97.62 148 CYS A C 1
ATOM 1114 O O . CYS A 1 148 ? -13.914 27.281 9.75 1 97.62 148 CYS A O 1
ATOM 1116 N N . PRO A 1 149 ? -13.125 29.375 10.203 1 97.19 149 PRO A N 1
ATOM 1117 C CA . PRO A 1 149 ? -12.961 29.641 8.773 1 97.19 149 PRO A CA 1
ATOM 1118 C C . PRO A 1 149 ? -11.984 28.672 8.102 1 97.19 149 PRO A C 1
ATOM 1120 O O . PRO A 1 149 ? -10.969 28.312 8.695 1 97.19 149 PRO A O 1
ATOM 1123 N N . GLY A 1 150 ? -12.32 28.312 6.855 1 97.69 150 GLY A N 1
ATOM 1124 C CA . GLY A 1 150 ? -11.484 27.375 6.121 1 97.69 150 GLY A CA 1
ATOM 1125 C C . GLY A 1 150 ? -10.047 27.828 5.988 1 97.69 150 GLY A C 1
ATOM 1126 O O . GLY A 1 150 ? -9.125 27 6.043 1 97.69 150 GLY A O 1
ATOM 1127 N N . GLY A 1 151 ? -9.898 29.078 5.734 1 98.12 151 GLY A N 1
ATOM 1128 C CA . GLY A 1 151 ? -8.555 29.609 5.609 1 98.12 151 GLY A CA 1
ATOM 1129 C C . GLY A 1 151 ? -7.691 29.344 6.832 1 98.12 151 GLY A C 1
ATOM 1130 O O . GLY A 1 151 ? -6.496 29.078 6.707 1 98.12 151 GLY A O 1
ATOM 1131 N N . LEU A 1 152 ? -8.227 29.484 8.039 1 98.56 152 LEU A N 1
ATOM 1132 C CA . LEU A 1 152 ? -7.492 29.219 9.273 1 98.56 152 LEU A CA 1
ATOM 1133 C C . LEU A 1 152 ? -7.184 27.719 9.406 1 98.56 152 LEU A C 1
ATOM 1135 O O . LEU A 1 152 ? -6.086 27.344 9.82 1 98.56 152 LEU A O 1
ATOM 1139 N N . ILE A 1 153 ? -8.141 26.875 9.031 1 98.56 153 ILE A N 1
ATOM 1140 C CA . ILE A 1 153 ? -7.953 25.438 9.047 1 98.56 153 ILE A CA 1
ATOM 1141 C C . ILE A 1 153 ? -6.781 25.047 8.148 1 98.56 153 ILE A C 1
ATOM 1143 O O . ILE A 1 153 ? -5.867 24.344 8.57 1 98.56 153 ILE A O 1
ATOM 1147 N N . GLU A 1 154 ? -6.781 25.578 6.953 1 98.56 154 GLU A N 1
ATOM 1148 C CA . GLU A 1 154 ? -5.727 25.312 5.98 1 98.56 154 GLU A CA 1
ATOM 1149 C C . GLU A 1 154 ? -4.402 25.922 6.418 1 98.56 154 GLU A C 1
ATOM 1151 O O . GLU A 1 154 ? -3.334 25.359 6.168 1 98.56 154 GLU A O 1
ATOM 1156 N N . GLY A 1 155 ? -4.5 27.047 6.988 1 98.56 155 GLY A N 1
ATOM 1157 C CA . GLY A 1 155 ? -3.303 27.719 7.48 1 98.56 155 GLY A CA 1
ATOM 1158 C C . GLY A 1 155 ? -2.594 26.938 8.57 1 98.56 155 GLY A C 1
ATOM 1159 O O . GLY A 1 155 ? -1.364 26.859 8.578 1 98.56 155 GLY A O 1
ATOM 1160 N N . MET A 1 156 ? -3.342 26.422 9.516 1 98.69 156 MET A N 1
ATOM 1161 C CA . MET A 1 156 ? -2.754 25.609 10.578 1 98.69 156 MET A CA 1
ATOM 1162 C C . MET A 1 156 ? -2.074 24.375 10 1 98.69 156 MET A C 1
ATOM 1164 O O . MET A 1 156 ? -0.991 23.984 10.438 1 98.69 156 MET A O 1
ATOM 1168 N N . ALA A 1 157 ? -2.738 23.766 9.023 1 98.81 157 ALA A N 1
ATOM 1169 C CA . ALA A 1 157 ? -2.148 22.609 8.375 1 98.81 157 ALA A CA 1
ATOM 1170 C C . ALA A 1 157 ? -0.806 22.953 7.734 1 98.81 157 ALA A C 1
ATOM 1172 O O . ALA A 1 157 ? 0.177 22.219 7.914 1 98.81 157 ALA A O 1
ATOM 1173 N N . ASP A 1 158 ? -0.77 24.031 7.07 1 98.69 158 ASP A N 1
ATOM 1174 C CA . ASP A 1 158 ? 0.469 24.422 6.402 1 98.69 158 ASP A CA 1
ATOM 1175 C C . ASP A 1 158 ? 1.467 25.016 7.395 1 98.69 158 ASP A C 1
ATOM 1177 O O . ASP A 1 158 ? 2.672 25.031 7.137 1 98.69 158 ASP A O 1
ATOM 1181 N N . TRP A 1 159 ? 1.018 25.531 8.555 1 98.62 159 TRP A N 1
ATOM 1182 C CA . TRP A 1 159 ? 1.951 25.906 9.609 1 98.62 159 TRP A CA 1
ATOM 1183 C C . TRP A 1 159 ? 2.721 24.703 10.117 1 98.62 159 TRP A C 1
ATOM 1185 O O . TRP A 1 159 ? 3.938 24.766 10.32 1 98.62 159 TRP A O 1
ATOM 1195 N N . VAL A 1 160 ? 2.021 23.594 10.297 1 98.62 160 VAL A N 1
ATOM 1196 C CA . VAL A 1 160 ? 2.676 22.359 10.703 1 98.62 160 VAL A CA 1
ATOM 1197 C C . VAL A 1 160 ? 3.652 21.906 9.625 1 98.62 160 VAL A C 1
ATOM 1199 O O . VAL A 1 160 ? 4.805 21.578 9.914 1 98.62 160 VAL A O 1
ATOM 1202 N N . ARG A 1 161 ? 3.156 21.875 8.336 1 98.5 161 ARG A N 1
ATOM 1203 C CA . ARG A 1 161 ? 4.008 21.516 7.207 1 98.5 161 ARG A CA 1
ATOM 1204 C C . ARG A 1 161 ? 5.281 22.344 7.188 1 98.5 161 ARG A C 1
ATOM 1206 O O . ARG A 1 161 ? 6.379 21.812 7 1 98.5 161 ARG A O 1
AT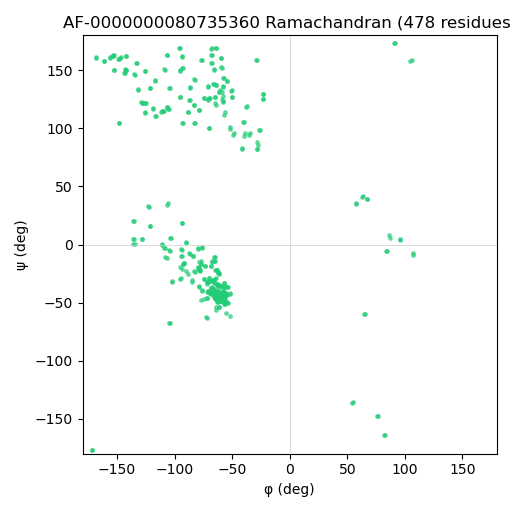OM 1213 N N . LEU A 1 162 ? 5.164 23.625 7.445 1 97.94 162 LEU A N 1
ATOM 1214 C CA . LEU A 1 162 ? 6.273 24.578 7.488 1 97.94 162 LEU A CA 1
ATOM 1215 C C . LEU A 1 162 ? 7.266 24.203 8.586 1 97.94 162 LEU A C 1
ATOM 1217 O O . LEU A 1 162 ? 8.477 24.172 8.344 1 97.94 162 LEU A O 1
ATOM 1221 N N . HIS A 1 163 ? 6.816 23.812 9.711 1 97.56 163 HIS A N 1
ATOM 1222 C CA . HIS A 1 163 ? 7.676 23.547 10.859 1 97.56 163 HIS A CA 1
ATOM 1223 C C . HIS A 1 163 ? 8.25 22.141 10.805 1 97.56 163 HIS A C 1
ATOM 1225 O O . HIS A 1 163 ? 9.133 21.797 11.594 1 97.56 163 HIS A O 1
ATOM 1231 N N . CYS A 1 164 ? 7.754 21.359 9.898 1 97.38 164 CYS A N 1
ATOM 1232 C CA . CYS A 1 164 ? 8.367 20.078 9.602 1 97.38 164 CYS A CA 1
ATOM 1233 C C . CYS A 1 164 ? 9.414 20.219 8.492 1 97.38 164 CYS A C 1
ATOM 1235 O O . CYS A 1 164 ? 9.992 19.219 8.055 1 97.38 164 CYS A O 1
ATOM 1237 N N . LEU A 1 165 ? 9.648 21.422 8.016 1 97.12 165 LEU A N 1
ATOM 1238 C CA . LEU A 1 165 ? 10.602 21.734 6.969 1 97.12 165 LEU A CA 1
ATOM 1239 C C . LEU A 1 165 ? 10.219 21.062 5.656 1 97.12 165 LEU A C 1
ATOM 1241 O O . LEU A 1 165 ? 11.086 20.547 4.945 1 97.12 165 LEU A O 1
ATOM 1245 N N . LEU A 1 166 ? 8.938 21.078 5.359 1 97.44 166 LEU A N 1
ATOM 1246 C CA . LEU A 1 166 ? 8.438 20.406 4.168 1 97.44 166 LEU A CA 1
ATOM 1247 C C . LEU A 1 166 ? 7.719 21.391 3.252 1 97.44 166 LEU A C 1
ATOM 1249 O O . LEU A 1 166 ? 6.934 20.984 2.391 1 97.44 166 LEU A O 1
ATOM 1253 N N . SER A 1 167 ? 7.914 22.672 3.465 1 96.56 167 SER A N 1
ATOM 1254 C CA . SER A 1 167 ? 7.293 23.672 2.602 1 96.56 167 SER A CA 1
ATOM 1255 C C . SER A 1 167 ? 7.848 23.594 1.184 1 96.56 167 SER A C 1
ATOM 1257 O O . SER A 1 167 ? 9.055 23.422 0.991 1 96.56 167 SER A O 1
ATOM 1259 N N . PRO A 1 168 ? 6.945 23.719 0.216 1 95.88 168 PRO A N 1
ATOM 1260 C CA . PRO A 1 168 ? 7.453 23.812 -1.155 1 95.88 168 PRO A CA 1
ATOM 1261 C C . PRO A 1 168 ? 8.383 25.016 -1.35 1 95.88 168 PRO A C 1
ATOM 1263 O O . PRO A 1 168 ? 8.227 26.047 -0.68 1 95.88 168 PRO A O 1
ATOM 1266 N 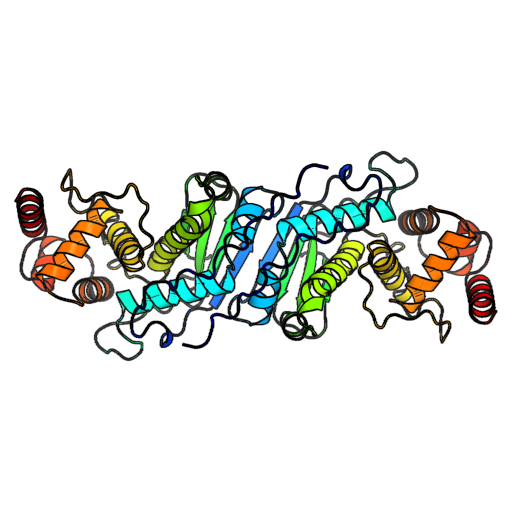N . PRO A 1 169 ? 9.289 24.875 -2.318 1 94.38 169 PRO A N 1
ATOM 1267 C CA . PRO A 1 169 ? 10.273 25.953 -2.533 1 94.38 169 PRO A CA 1
ATOM 1268 C C . PRO A 1 169 ? 9.633 27.266 -2.975 1 94.38 169 PRO A C 1
ATOM 1270 O O . PRO A 1 169 ? 10.195 28.328 -2.742 1 94.38 169 PRO A O 1
ATOM 1273 N N . HIS A 1 170 ? 8.484 27.234 -3.518 1 94.06 170 HIS A N 1
ATOM 1274 C CA . HIS A 1 170 ? 7.875 28.438 -4.082 1 94.06 170 HIS A CA 1
ATOM 1275 C C . HIS A 1 170 ? 7.109 29.219 -3.018 1 94.06 170 HIS A C 1
ATOM 1277 O O . HIS A 1 170 ? 6.594 30.312 -3.293 1 94.06 170 HIS A O 1
ATOM 1283 N N . TRP A 1 171 ? 6.973 28.625 -1.82 1 96.31 171 TRP A N 1
ATOM 1284 C CA . TRP A 1 171 ? 6.293 29.344 -0.756 1 96.31 171 TRP A CA 1
ATOM 1285 C C . TRP A 1 171 ? 6.992 30.672 -0.476 1 96.31 171 TRP A C 1
ATOM 1287 O O . TRP A 1 171 ? 8.227 30.734 -0.449 1 96.31 171 TRP A O 1
ATOM 1297 N N . LYS A 1 172 ? 6.242 31.719 -0.331 1 92.38 172 LYS A N 1
ATOM 1298 C CA . LYS A 1 172 ? 6.758 33.031 -0.026 1 92.38 172 LYS A CA 1
ATOM 1299 C C . LYS A 1 172 ? 5.945 33.719 1.078 1 92.38 172 LYS A C 1
ATOM 1301 O O . LYS A 1 172 ? 4.723 33.562 1.13 1 92.38 172 LYS A O 1
ATOM 1306 N N . ARG A 1 173 ? 6.684 34.469 1.833 1 93.06 173 ARG A N 1
ATOM 1307 C CA . ARG A 1 173 ? 6.016 35.312 2.82 1 93.06 173 ARG A CA 1
ATOM 1308 C C . ARG A 1 173 ? 5.445 36.562 2.17 1 93.06 173 ARG A C 1
ATOM 1310 O O . ARG A 1 173 ? 6.18 37.344 1.562 1 93.06 173 ARG A O 1
ATOM 1317 N N . ASP A 1 174 ? 4.137 36.625 2.225 1 89.12 174 ASP A N 1
ATOM 1318 C CA . ASP A 1 174 ? 3.51 37.812 1.707 1 89.12 174 ASP A CA 1
ATOM 1319 C C . ASP A 1 174 ? 2.309 38.219 2.561 1 89.12 174 ASP A C 1
ATOM 1321 O O . ASP A 1 174 ? 1.919 37.5 3.475 1 89.12 174 ASP A O 1
ATOM 1325 N N . SER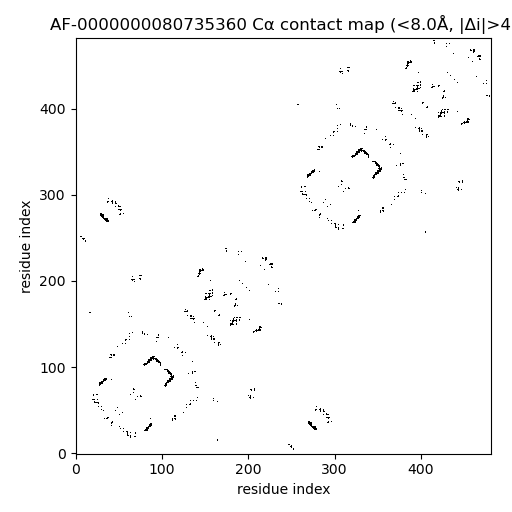 A 1 175 ? 1.955 39.469 2.357 1 88.19 175 SER A N 1
ATOM 1326 C CA . SER A 1 175 ? 0.826 40 3.117 1 88.19 175 SER A CA 1
ATOM 1327 C C . SER A 1 175 ? -0.262 40.531 2.193 1 88.19 175 SER A C 1
ATOM 1329 O O . SER A 1 175 ? -0.915 41.531 2.508 1 88.19 175 SER A O 1
ATOM 1331 N N . ASN A 1 176 ? -0.32 39.844 1.107 1 87.5 176 ASN A N 1
ATOM 1332 C CA . ASN A 1 176 ? -1.363 40.25 0.167 1 87.5 176 ASN A CA 1
ATOM 1333 C C . ASN A 1 176 ? -2.713 39.625 0.538 1 87.5 176 ASN A C 1
ATOM 1335 O O . ASN A 1 176 ? -2.771 38.531 1.097 1 87.5 176 ASN A O 1
ATOM 1339 N N . GLY A 1 177 ? -3.738 40.375 0.355 1 90.69 177 GLY A N 1
ATOM 1340 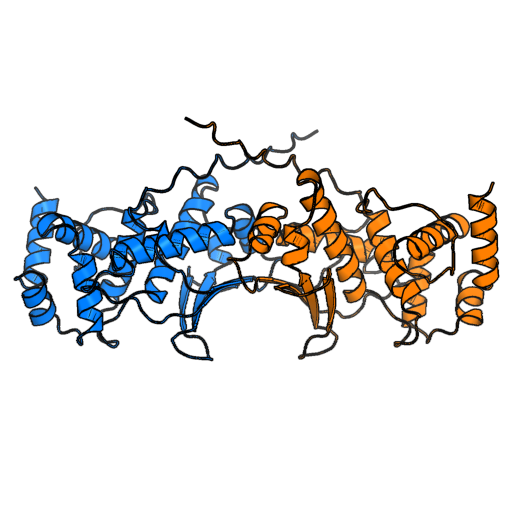C CA . GLY A 1 177 ? -5.074 39.844 0.536 1 90.69 177 GLY A CA 1
ATOM 1341 C C . GLY A 1 177 ? -5.465 39.688 1.994 1 90.69 177 GLY A C 1
ATOM 1342 O O . GLY A 1 177 ? -5.113 40.531 2.826 1 90.69 177 GLY A O 1
ATOM 1343 N N . LYS A 1 178 ? -6.289 38.656 2.295 1 94.81 178 LYS A N 1
ATOM 1344 C CA . LYS A 1 178 ? -6.82 38.438 3.637 1 94.81 178 LYS A CA 1
ATOM 1345 C C . LYS A 1 178 ? -5.945 37.469 4.43 1 94.81 178 LYS A C 1
ATOM 1347 O O . LYS A 1 178 ? -5.273 36.625 3.852 1 94.81 178 LYS A O 1
ATOM 1352 N N . TRP A 1 179 ? -5.965 37.656 5.793 1 96 179 TRP A N 1
ATOM 1353 C CA . TRP A 1 179 ? -5.109 36.844 6.672 1 96 179 TRP A CA 1
ATOM 1354 C C . TRP A 1 179 ? -5.48 35.375 6.613 1 96 179 TRP A C 1
ATOM 1356 O O . TRP A 1 179 ? -4.637 34.5 6.844 1 96 179 TRP A O 1
ATOM 1366 N N . ASP A 1 180 ? -6.789 35.062 6.328 1 95.81 180 ASP A N 1
ATOM 1367 C CA . ASP A 1 180 ? -7.281 33.688 6.312 1 95.81 180 ASP A CA 1
ATOM 1368 C C . ASP A 1 180 ? -7.523 33.188 4.887 1 95.81 180 ASP A C 1
ATOM 1370 O O . ASP A 1 180 ? -8.5 32.5 4.617 1 95.81 180 ASP A O 1
ATOM 1374 N N . ALA A 1 181 ? -6.633 33.688 3.902 1 94.69 181 ALA A N 1
ATOM 1375 C CA . ALA A 1 181 ? -6.66 33.188 2.529 1 94.69 181 ALA A CA 1
ATOM 1376 C C . ALA A 1 181 ? -6.258 31.703 2.475 1 94.69 181 ALA A C 1
ATOM 1378 O O . ALA A 1 181 ? -6.484 31.031 1.468 1 94.69 181 ALA A O 1
ATOM 1379 N N . GLY A 1 182 ? -5.699 31.25 3.574 1 95.31 182 GLY A N 1
ATOM 1380 C CA . GLY A 1 182 ? -5.371 29.844 3.699 1 95.31 182 GLY A CA 1
ATOM 1381 C C . GLY A 1 182 ? -3.963 29.516 3.234 1 95.31 182 GLY A C 1
ATOM 1382 O O . GLY A 1 182 ? -3.207 30.406 2.848 1 95.31 182 GLY A O 1
ATOM 1383 N N . TYR A 1 183 ? -3.572 28.234 3.469 1 95.88 183 TYR A N 1
ATOM 1384 C CA . TYR A 1 183 ? -2.318 27.688 2.969 1 95.88 183 TYR A CA 1
ATOM 1385 C C . TYR A 1 183 ? -1.133 28.531 3.402 1 95.88 183 TYR A C 1
ATOM 1387 O O . TYR A 1 183 ? -1.017 28.906 4.574 1 95.88 183 TYR A O 1
ATOM 1395 N N . GLN A 1 184 ? -0.225 28.797 2.52 1 95.94 184 GLN A N 1
ATOM 1396 C CA . GLN A 1 184 ? 1.034 29.406 2.926 1 95.94 184 GLN A CA 1
ATOM 1397 C C . GLN A 1 184 ? 0.804 30.797 3.516 1 95.94 184 GLN A C 1
ATOM 1399 O O . GLN A 1 184 ? 1.507 31.203 4.441 1 95.94 184 GLN A O 1
ATOM 1404 N N . GLN A 1 185 ? -0.151 31.516 3.027 1 96.31 185 GLN A N 1
ATOM 1405 C CA . GLN A 1 185 ? -0.394 32.875 3.516 1 96.31 185 GLN A CA 1
ATOM 1406 C C . GLN A 1 185 ? -0.752 32.875 5 1 96.31 185 GLN A C 1
ATOM 1408 O O . GLN A 1 185 ? -0.13 33.562 5.797 1 96.31 185 GLN A O 1
ATOM 1413 N N . THR A 1 186 ? -1.741 32.094 5.297 1 97.94 186 THR A N 1
ATOM 1414 C CA . THR A 1 186 ? -2.172 32 6.688 1 97.94 186 THR A CA 1
ATOM 1415 C C . THR A 1 186 ? -1.112 31.312 7.539 1 97.94 186 THR A C 1
ATOM 1417 O O . THR A 1 186 ? -0.917 31.672 8.703 1 97.94 186 THR A O 1
ATOM 1420 N N . ALA A 1 187 ? -0.364 30.391 6.969 1 98.38 187 ALA A N 1
ATOM 1421 C CA . ALA A 1 187 ? 0.686 29.688 7.691 1 98.38 187 ALA A CA 1
ATOM 1422 C C . ALA A 1 187 ? 1.778 30.641 8.156 1 98.38 187 ALA A C 1
ATOM 1424 O O . ALA A 1 187 ? 2.201 30.594 9.312 1 98.38 187 ALA A O 1
ATOM 1425 N N . TYR A 1 188 ? 2.24 31.469 7.301 1 97.94 188 TYR A N 1
ATOM 1426 C CA . TYR A 1 188 ? 3.295 32.406 7.664 1 97.94 188 TYR A CA 1
ATOM 1427 C C . TYR A 1 188 ? 2.787 33.438 8.664 1 97.94 188 TYR A C 1
ATOM 1429 O O . TYR A 1 188 ? 3.537 33.875 9.531 1 97.94 188 TYR A O 1
ATOM 1437 N N . PHE A 1 189 ? 1.553 33.875 8.531 1 98.31 189 PHE A N 1
ATOM 1438 C CA . PHE A 1 189 ? 0.942 34.75 9.516 1 98.31 189 PHE A CA 1
ATOM 1439 C C . PHE A 1 189 ? 0.93 34.094 10.891 1 98.31 189 PHE A C 1
ATOM 1441 O O . PHE A 1 189 ? 1.29 34.719 11.891 1 98.31 189 PHE A O 1
ATOM 1448 N N . LEU A 1 190 ? 0.521 32.812 10.961 1 98.5 190 LEU A N 1
ATOM 1449 C CA . LEU A 1 190 ? 0.518 32.062 12.211 1 98.5 190 LEU A CA 1
ATOM 1450 C C . LEU A 1 190 ? 1.933 31.922 12.766 1 98.5 190 LEU A C 1
ATOM 1452 O O . LEU A 1 190 ? 2.137 31.969 13.977 1 98.5 190 LEU A O 1
ATOM 1456 N N . ASP A 1 191 ? 2.85 31.703 11.852 1 98.12 191 ASP A N 1
ATOM 1457 C CA . ASP A 1 191 ? 4.25 31.641 12.258 1 98.12 191 ASP A CA 1
ATOM 1458 C C . ASP A 1 191 ? 4.691 32.938 12.93 1 98.12 191 ASP A C 1
ATOM 1460 O O . ASP A 1 191 ? 5.387 32.906 13.945 1 98.12 191 ASP A O 1
ATOM 1464 N N . TYR A 1 192 ? 4.355 34.031 12.367 1 97.88 192 TYR A N 1
ATOM 1465 C CA . TYR A 1 192 ? 4.613 35.344 12.945 1 97.88 192 TYR A CA 1
ATOM 1466 C C . TYR A 1 192 ? 3.982 35.469 14.328 1 97.88 192 TYR A C 1
ATOM 1468 O O . TYR A 1 192 ? 4.617 35.938 15.266 1 97.88 192 TYR A O 1
ATOM 1476 N N . LEU A 1 193 ? 2.74 35.031 14.461 1 98.38 193 LEU A N 1
ATOM 1477 C CA . LEU A 1 193 ? 2.049 35.125 15.742 1 98.38 193 LEU A CA 1
ATOM 1478 C C . LEU A 1 193 ? 2.756 34.281 16.797 1 98.38 193 LEU A C 1
ATOM 1480 O O . LEU A 1 193 ? 2.852 34.688 17.969 1 98.38 193 LEU A O 1
ATOM 1484 N N . GLU A 1 194 ? 3.162 33.062 16.422 1 98 194 GLU A N 1
ATOM 1485 C CA . GLU A 1 194 ? 3.893 32.219 17.359 1 98 194 GLU A CA 1
ATOM 1486 C C . GLU A 1 194 ? 5.176 32.906 17.828 1 98 194 GLU A C 1
ATOM 1488 O O . GLU A 1 194 ? 5.516 32.844 19.016 1 98 194 GLU A O 1
ATOM 1493 N N . GLU A 1 195 ? 5.871 33.5 16.938 1 97.25 195 GLU A N 1
ATOM 1494 C CA . GLU A 1 195 ? 7.094 34.219 17.297 1 97.25 195 GLU A CA 1
ATOM 1495 C C . GLU A 1 195 ? 6.793 35.375 18.234 1 97.25 195 GLU A C 1
ATOM 1497 O O . GLU A 1 195 ? 7.523 35.625 19.188 1 97.25 195 GLU A O 1
ATOM 1502 N N . ARG A 1 196 ? 5.797 36.094 17.891 1 97.75 196 ARG A N 1
ATOM 1503 C CA . ARG A 1 196 ? 5.453 37.312 18.594 1 97.75 196 ARG A CA 1
ATOM 1504 C C . ARG A 1 196 ? 4.914 37 19.984 1 97.75 196 ARG A C 1
ATOM 1506 O O . ARG A 1 196 ? 5.23 37.719 20.953 1 97.75 196 ARG A O 1
ATOM 1513 N N . PHE A 1 197 ? 4.113 36.031 20.125 1 98.25 197 PHE A N 1
ATOM 1514 C CA . PHE A 1 197 ? 3.393 35.812 21.375 1 98.25 197 PHE A CA 1
ATOM 1515 C C . PHE A 1 197 ? 3.955 34.594 22.109 1 98.25 197 PHE A C 1
ATOM 1517 O O . PHE A 1 197 ? 3.5 34.281 23.203 1 98.25 197 PHE A O 1
ATOM 1524 N N . GLY A 1 198 ? 4.934 33.938 21.469 1 97 198 GLY A N 1
ATOM 1525 C CA . GLY A 1 198 ? 5.645 32.844 22.156 1 97 198 GLY A CA 1
ATOM 1526 C C . GLY A 1 198 ? 5.242 31.469 21.688 1 97 198 GLY A C 1
ATOM 1527 O O . GLY A 1 198 ? 4.121 31.281 21.203 1 97 198 GLY A O 1
ATOM 1528 N N . LYS A 1 199 ? 6.199 30.531 21.953 1 94.94 199 LYS A N 1
ATOM 1529 C CA . LYS A 1 199 ? 5.965 29.125 21.625 1 94.94 199 LYS A CA 1
ATOM 1530 C C . LYS A 1 199 ? 4.738 28.578 22.344 1 94.94 199 LYS A C 1
ATOM 1532 O O . LYS A 1 199 ? 4.555 28.844 23.547 1 94.94 199 LYS A O 1
ATOM 1537 N N . GLY A 1 200 ? 3.854 27.906 21.578 1 95.75 200 GLY A N 1
ATOM 1538 C CA . GLY A 1 200 ? 2.641 27.344 22.156 1 95.75 200 GLY A CA 1
ATOM 1539 C C . GLY A 1 200 ? 1.389 28.109 21.766 1 95.75 200 GLY A C 1
ATOM 1540 O O . GLY A 1 200 ? 0.272 27.656 22.016 1 95.75 200 GLY A O 1
ATOM 1541 N N . THR A 1 201 ? 1.578 29.234 21.109 1 97.88 201 THR A N 1
ATOM 1542 C CA . THR A 1 201 ? 0.438 30.031 20.688 1 97.88 201 THR A CA 1
ATOM 1543 C C . THR A 1 201 ? -0.48 29.25 19.766 1 97.88 201 THR A C 1
ATOM 1545 O O . THR A 1 201 ? -1.7 29.234 19.953 1 97.88 201 THR A O 1
ATOM 1548 N N . ILE A 1 202 ? 0.076 28.547 18.812 1 98.25 202 ILE A N 1
ATOM 1549 C CA . ILE A 1 202 ? -0.73 27.797 17.844 1 98.25 202 ILE A CA 1
ATOM 1550 C C . ILE A 1 202 ? -1.356 26.578 18.531 1 98.25 202 ILE A C 1
ATOM 1552 O O . ILE A 1 202 ? -2.486 26.203 18.219 1 98.25 202 ILE A O 1
ATOM 1556 N N . ARG A 1 203 ? -0.684 26 19.516 1 97.62 203 ARG A N 1
ATOM 1557 C CA . ARG A 1 203 ? -1.267 24.938 20.328 1 97.62 203 ARG A CA 1
ATOM 1558 C C . ARG A 1 203 ? -2.5 25.422 21.078 1 97.62 203 ARG A C 1
ATOM 1560 O O . ARG A 1 203 ? -3.529 24.75 21.094 1 97.62 203 ARG A O 1
ATOM 1567 N N . ARG A 1 204 ? -2.312 26.578 21.688 1 97.94 204 ARG A N 1
ATOM 1568 C CA . ARG A 1 204 ? -3.434 27.172 22.406 1 97.94 204 ARG A CA 1
ATOM 1569 C C . ARG A 1 204 ? -4.582 27.5 21.453 1 97.94 204 ARG A C 1
ATOM 1571 O O . ARG A 1 204 ? -5.75 27.359 21.812 1 97.94 204 ARG A O 1
ATOM 1578 N N . LEU A 1 205 ? -4.215 28 20.312 1 98.62 205 LEU A N 1
ATOM 1579 C CA . LEU A 1 205 ? -5.207 28.266 19.281 1 98.62 205 LEU A CA 1
ATOM 1580 C C . LEU A 1 205 ? -5.996 27 18.953 1 98.62 205 LEU A C 1
ATOM 1582 O O . LEU A 1 205 ? -7.23 27.016 18.969 1 98.62 205 LEU A O 1
ATOM 1586 N N . ASN A 1 206 ? -5.309 25.906 18.703 1 98.75 206 ASN A N 1
ATOM 1587 C CA . ASN A 1 206 ? -5.941 24.625 18.375 1 98.75 206 ASN A CA 1
ATOM 1588 C C . ASN A 1 206 ? -6.832 24.141 19.516 1 98.75 206 ASN A C 1
ATOM 1590 O O . ASN A 1 206 ? -7.953 23.688 19.281 1 98.75 206 ASN A O 1
ATOM 1594 N N . GLU A 1 207 ? -6.352 24.234 20.75 1 98.5 207 GLU A N 1
ATOM 1595 C CA . GLU A 1 207 ? -7.137 23.828 21.906 1 98.5 207 GLU A CA 1
ATOM 1596 C C . GLU A 1 207 ? -8.398 24.672 22.047 1 98.5 207 GLU A C 1
ATOM 1598 O O . GLU A 1 207 ? -9.461 24.156 22.391 1 98.5 207 GLU A O 1
ATOM 1603 N N . LYS A 1 208 ? -8.227 25.938 21.812 1 98.44 208 LYS A N 1
ATOM 1604 C CA . LYS A 1 208 ? -9.375 26.828 21.906 1 98.44 208 LYS A CA 1
ATOM 1605 C C . LYS A 1 208 ? -10.453 26.453 20.891 1 98.44 208 LYS A C 1
ATOM 1607 O O . LYS A 1 208 ? -11.648 26.578 21.188 1 98.44 208 LYS A O 1
ATOM 1612 N N . LEU A 1 209 ? -10.047 25.984 19.719 1 98.5 209 LEU A N 1
ATOM 1613 C CA . LEU A 1 209 ? -10.992 25.531 18.703 1 98.5 209 LEU A CA 1
ATOM 1614 C C . LEU A 1 209 ? -11.695 24.25 19.141 1 98.5 209 LEU A C 1
ATOM 1616 O O . LEU A 1 209 ? -12.719 23.875 18.578 1 98.5 209 LEU A O 1
ATOM 1620 N N . ARG A 1 210 ? -11.156 23.531 20.109 1 97.81 210 ARG A N 1
ATOM 1621 C CA . ARG A 1 210 ? -11.828 22.375 20.688 1 97.81 210 ARG A CA 1
ATOM 1622 C C . ARG A 1 210 ? -12.938 22.812 21.641 1 97.81 210 ARG A C 1
ATOM 1624 O O . ARG A 1 210 ? -14.016 22.219 21.656 1 97.81 210 ARG A O 1
ATOM 1631 N N . ILE A 1 211 ? -12.695 23.844 22.406 1 97.06 211 ILE A N 1
ATOM 1632 C CA . ILE A 1 211 ? -13.492 24.156 23.578 1 97.06 211 ILE A CA 1
ATOM 1633 C C . ILE A 1 211 ? -14.664 25.047 23.172 1 97.06 211 ILE A C 1
ATOM 1635 O O . ILE A 1 211 ? -15.68 25.109 23.875 1 97.06 211 ILE A O 1
ATOM 1639 N N . GLN A 1 212 ? -14.539 25.828 22.047 1 97 212 GLN A N 1
ATOM 1640 C CA . GLN A 1 212 ? -15.609 26.766 21.719 1 97 212 GLN A CA 1
ATOM 1641 C C . GLN A 1 212 ? -15.766 26.906 20.203 1 97 212 GLN A C 1
ATOM 1643 O O . GLN A 1 212 ? -14.859 26.562 19.453 1 97 212 GLN A O 1
ATOM 1648 N N . ARG A 1 213 ? -16.969 27.438 19.797 1 98.06 213 ARG A N 1
ATOM 1649 C CA . ARG A 1 213 ? -17.203 27.859 18.422 1 98.06 213 ARG A CA 1
ATOM 1650 C C . ARG A 1 213 ? -16.359 29.078 18.078 1 98.06 213 ARG A C 1
ATOM 1652 O O . ARG A 1 213 ? -16.016 29.875 18.953 1 98.06 213 ARG A O 1
ATOM 1659 N N . TYR A 1 214 ? -16.125 29.219 16.859 1 98.31 214 TYR A N 1
ATOM 1660 C CA . TYR A 1 214 ? -15.281 30.312 16.422 1 98.31 214 TYR A CA 1
ATOM 1661 C C . TYR A 1 214 ? -16.094 31.578 16.172 1 98.31 214 TYR A C 1
ATOM 1663 O O . TYR A 1 214 ? -17.031 31.562 15.359 1 98.31 214 TYR A O 1
ATOM 1671 N N . GLU A 1 215 ? -15.875 32.5 16.906 1 97.88 215 GLU A N 1
ATOM 1672 C CA . GLU A 1 215 ? -16.266 33.906 16.672 1 97.88 215 GLU A CA 1
ATOM 1673 C C . GLU A 1 215 ? -15.039 34.812 16.594 1 97.88 215 GLU A C 1
ATOM 1675 O O . GLU A 1 215 ? -14.328 35 17.578 1 97.88 215 GLU A O 1
ATOM 1680 N N . GLU A 1 216 ? -14.836 35.406 15.5 1 97.38 216 GLU A N 1
ATOM 1681 C CA . GLU A 1 216 ? -13.539 35.938 15.109 1 97.38 216 GLU A CA 1
ATOM 1682 C C . GLU A 1 216 ? -12.992 36.906 16.188 1 97.38 216 GLU A C 1
ATOM 1684 O O . GLU A 1 216 ? -11.914 36.656 16.734 1 97.38 216 GLU A O 1
ATOM 1689 N N . LYS A 1 217 ? -13.703 37.969 16.516 1 96.06 217 LYS A N 1
ATOM 1690 C CA . LYS A 1 217 ? -13.172 39 17.406 1 96.06 217 LYS A CA 1
ATOM 1691 C C . LYS A 1 217 ? -12.922 38.438 18.812 1 96.06 217 LYS A C 1
ATOM 1693 O O . LYS A 1 217 ? -11.805 38.5 19.312 1 96.06 217 LYS A O 1
ATOM 1698 N N . PRO A 1 218 ? -13.898 37.875 19.469 1 97.56 218 PRO A N 1
ATOM 1699 C CA . PRO A 1 218 ? -13.617 37.344 20.797 1 97.56 218 PRO A CA 1
ATOM 1700 C C . PRO A 1 218 ? -12.586 36.219 20.781 1 97.56 218 PRO A C 1
ATOM 1702 O O . PRO A 1 218 ? -11.805 36.094 21.734 1 97.56 218 PRO A O 1
ATOM 1705 N N . PHE A 1 219 ? -12.57 35.406 19.781 1 98.19 219 PHE A N 1
ATOM 1706 C CA . PHE A 1 219 ? -11.633 34.281 19.703 1 98.19 219 PHE A CA 1
ATOM 1707 C C . PHE A 1 219 ? -10.195 34.781 19.797 1 98.19 219 PHE A C 1
ATOM 1709 O O . PHE A 1 219 ? -9.438 34.344 20.672 1 98.19 219 PHE A O 1
ATOM 1716 N N . TRP A 1 220 ? -9.836 35.75 19.031 1 98.56 220 TRP A N 1
ATOM 1717 C CA . TRP A 1 220 ? -8.461 36.25 18.938 1 98.56 220 TRP A CA 1
ATOM 1718 C C . TRP A 1 220 ? -8.133 37.156 20.125 1 98.56 220 TRP A C 1
ATOM 1720 O O . TRP A 1 220 ? -7.031 37.094 20.672 1 98.56 220 TRP A O 1
ATOM 1730 N N . THR A 1 221 ? -9.102 37.938 20.578 1 98.31 221 THR A N 1
ATOM 1731 C CA . THR A 1 221 ? -8.867 38.812 21.719 1 98.31 221 THR A CA 1
ATOM 1732 C C . THR A 1 221 ? -8.594 38 22.984 1 98.31 221 THR A C 1
ATOM 1734 O O . THR A 1 221 ? -7.734 38.344 23.797 1 98.31 221 THR A O 1
ATOM 1737 N N . GLU A 1 222 ? -9.305 36.969 23.125 1 98.12 222 GLU A N 1
ATOM 1738 C CA . GLU A 1 222 ? -9.102 36.094 24.281 1 98.12 222 GLU A CA 1
ATOM 1739 C C . GLU A 1 222 ? -7.809 35.312 24.172 1 98.12 222 GLU A C 1
ATOM 1741 O O . GLU A 1 222 ? -7.141 35.031 25.172 1 98.12 222 GLU A O 1
ATOM 1746 N N . LEU A 1 223 ? -7.418 34.938 22.984 1 98 223 LEU A N 1
ATOM 1747 C CA . LEU A 1 223 ? -6.254 34.094 22.75 1 98 223 LEU A CA 1
ATOM 1748 C C . LEU A 1 223 ? -4.961 34.875 22.938 1 98 223 LEU A C 1
ATOM 1750 O O . LEU A 1 223 ? -4.047 34.406 23.625 1 98 223 LEU A O 1
ATOM 1754 N N . VAL A 1 224 ? -4.902 36.125 22.312 1 98.06 224 VAL A N 1
ATOM 1755 C CA . VAL A 1 224 ? -3.604 36.781 22.312 1 98.06 224 VAL A CA 1
ATOM 1756 C C . VAL A 1 224 ? -3.781 38.25 22.656 1 98.06 224 VAL A C 1
ATOM 1758 O O . VAL A 1 224 ? -2.824 39.031 22.609 1 98.06 224 VAL A O 1
ATOM 1761 N N . GLY A 1 225 ? -5 38.688 22.891 1 97.88 225 GLY A N 1
ATOM 1762 C CA . GLY A 1 225 ? -5.238 40 23.453 1 97.88 225 GLY A CA 1
ATOM 1763 C C . GLY A 1 225 ? -5.527 41.062 22.406 1 97.88 225 GLY A C 1
ATOM 1764 O O . GLY A 1 225 ? -5.59 42.25 22.719 1 97.88 225 GLY A O 1
ATOM 1765 N N . ARG A 1 226 ? -5.637 40.688 21.141 1 97.75 226 ARG A N 1
ATOM 1766 C CA . ARG A 1 226 ? -5.867 41.656 20.062 1 97.75 226 ARG A CA 1
ATOM 1767 C C . ARG A 1 226 ? -6.777 41.062 18.984 1 97.75 226 ARG A C 1
ATOM 1769 O O . ARG A 1 226 ? -6.766 39.844 18.766 1 97.75 226 ARG A O 1
ATOM 1776 N N . PRO A 1 227 ? -7.602 41.969 18.344 1 97.56 227 PRO A N 1
ATOM 1777 C CA . PRO A 1 227 ? -8.359 41.438 17.203 1 97.56 227 PRO A CA 1
ATOM 1778 C C . PRO A 1 227 ? -7.465 41.031 16.031 1 97.56 227 PRO A C 1
ATOM 1780 O O . PRO A 1 227 ? -6.426 41.656 15.797 1 97.56 227 PRO A O 1
ATOM 1783 N N . VAL A 1 228 ? -7.914 40.062 15.258 1 97.94 228 VAL A N 1
ATOM 1784 C CA . VAL A 1 228 ? -7.07 39.469 14.227 1 97.94 228 VAL A CA 1
ATOM 1785 C C . VAL A 1 228 ? -6.77 40.5 13.148 1 97.94 228 VAL A C 1
ATOM 1787 O O . VAL A 1 228 ? -5.684 40.5 12.562 1 97.94 228 VAL A O 1
ATOM 1790 N N . GLU A 1 229 ? -7.707 41.438 12.852 1 96.81 229 GLU A N 1
ATOM 1791 C CA . GLU A 1 229 ? -7.473 42.469 11.844 1 96.81 229 GLU A CA 1
ATOM 1792 C C . GLU A 1 229 ? -6.285 43.344 12.227 1 96.81 229 GLU A C 1
ATOM 1794 O O . GLU A 1 229 ? -5.496 43.75 11.367 1 96.81 229 GLU A O 1
ATOM 1799 N N . GLN A 1 230 ? -6.223 43.656 13.461 1 97.75 230 GLN A N 1
ATOM 1800 C CA . GLN A 1 230 ? -5.086 44.406 13.945 1 97.75 230 GLN A CA 1
ATOM 1801 C C . GLN A 1 230 ? -3.787 43.625 13.828 1 97.75 230 GLN A C 1
ATOM 1803 O O . GLN A 1 230 ? -2.752 44.156 13.445 1 97.75 230 GLN A O 1
ATOM 1808 N N . LEU A 1 231 ? -3.836 42.375 14.258 1 98.06 231 LEU A N 1
ATOM 1809 C CA . LEU A 1 231 ? -2.67 41.5 14.172 1 98.06 231 LEU A CA 1
ATOM 1810 C C . LEU A 1 231 ? -2.182 41.406 12.727 1 98.06 231 LEU A C 1
ATOM 1812 O O . LEU A 1 231 ? -0.974 41.375 12.477 1 98.06 231 LEU A O 1
ATOM 1816 N N . TRP A 1 232 ? -3.109 41.25 11.758 1 97.75 232 TRP A N 1
ATOM 1817 C CA . TRP A 1 232 ? -2.768 41.188 10.344 1 97.75 232 TRP A CA 1
ATOM 1818 C C . TRP A 1 232 ? -2.104 42.469 9.883 1 97.75 232 TRP A C 1
ATOM 1820 O O . TRP A 1 232 ? -1.145 42.438 9.102 1 97.75 232 TRP A O 1
ATOM 1830 N N . GLY A 1 233 ? -2.66 43.562 10.32 1 97.06 233 GLY A N 1
ATOM 1831 C CA . GLY A 1 233 ? -2.031 44.844 10.031 1 97.06 233 GLY A CA 1
ATOM 1832 C C . GLY A 1 233 ? -0.603 44.938 10.539 1 97.06 233 GLY A C 1
ATOM 1833 O O . GLY A 1 233 ? 0.284 45.406 9.82 1 97.06 233 GLY A O 1
ATOM 1834 N N . ASP A 1 234 ? -0.392 44.531 11.797 1 97.25 234 ASP A N 1
ATOM 1835 C CA . ASP A 1 234 ? 0.949 44.5 12.375 1 97.25 234 ASP A CA 1
ATOM 1836 C C . ASP A 1 234 ? 1.897 43.656 11.531 1 97.25 234 ASP A C 1
ATOM 1838 O O . ASP A 1 234 ? 3.059 44.031 11.336 1 97.25 234 ASP A O 1
ATOM 1842 N N . TYR A 1 235 ? 1.429 42.5 11.086 1 97.44 235 TYR A N 1
ATOM 1843 C CA . TYR A 1 235 ? 2.223 41.594 10.266 1 97.44 235 TYR A CA 1
ATOM 1844 C C . TYR A 1 235 ? 2.643 42.281 8.969 1 97.44 235 TYR A C 1
ATOM 1846 O O . TYR A 1 235 ? 3.793 42.156 8.539 1 97.44 235 TYR A O 1
ATOM 1854 N N . LYS A 1 236 ? 1.682 42.938 8.305 1 96.44 236 LYS A N 1
ATOM 1855 C CA . LYS A 1 236 ? 1.972 43.656 7.066 1 96.44 236 LYS A CA 1
ATOM 1856 C C . LYS A 1 236 ? 3.08 44.688 7.281 1 96.44 236 LYS A C 1
ATOM 1858 O O . LYS A 1 236 ? 3.982 44.812 6.449 1 96.44 236 LYS A O 1
ATOM 1863 N N . GLU A 1 237 ? 2.984 45.344 8.375 1 95.69 237 GLU A N 1
ATOM 1864 C CA . GLU A 1 237 ? 3.99 46.344 8.703 1 95.69 237 GLU A CA 1
ATOM 1865 C C . GLU A 1 237 ? 5.363 45.719 8.914 1 95.69 237 GLU A C 1
ATOM 1867 O O . GLU A 1 237 ? 6.379 46.281 8.484 1 95.69 237 GLU A O 1
ATOM 1872 N N . LYS A 1 238 ? 5.344 44.656 9.602 1 94.56 238 LYS A N 1
ATOM 1873 C CA . LYS A 1 238 ? 6.59 43.938 9.859 1 94.56 238 LYS A CA 1
ATOM 1874 C C . LYS A 1 238 ? 7.262 43.5 8.562 1 94.56 238 LYS A C 1
ATOM 1876 O O . LYS A 1 238 ? 8.484 43.562 8.445 1 94.56 238 LYS A O 1
ATOM 1881 N N . LEU A 1 239 ? 6.516 42.938 7.59 1 93.88 239 LEU A N 1
ATOM 1882 C CA . LEU A 1 239 ? 7.066 42.438 6.328 1 93.88 239 LEU A CA 1
ATOM 1883 C C . LEU A 1 239 ? 7.609 43.594 5.488 1 93.88 239 LEU A C 1
ATOM 1885 O O . LEU A 1 239 ? 8.523 43.406 4.684 1 93.88 239 LEU A O 1
ATOM 1889 N N . GLU A 1 240 ? 7.012 44.75 5.625 1 88.62 240 GLU A N 1
ATOM 1890 C CA . GLU A 1 240 ? 7.449 45.938 4.875 1 88.62 240 GLU A CA 1
ATOM 1891 C C . GLU A 1 240 ? 8.688 46.562 5.508 1 88.62 240 GLU A C 1
ATOM 1893 O O . GLU A 1 240 ? 9.391 47.344 4.863 1 88.62 240 GLU A O 1
ATOM 1898 N N . SER A 1 241 ? 9.016 46.375 6.73 1 82.31 241 SER A N 1
ATOM 1899 C CA . SER A 1 241 ? 10.172 46.938 7.41 1 82.31 241 SER A CA 1
ATOM 1900 C C . SER A 1 241 ? 11.43 46.125 7.168 1 82.31 241 SER A C 1
ATOM 1902 O O . SER A 1 241 ? 12.531 46.656 7.062 1 82.31 241 SER A O 1
ATOM 1904 N N . MET B 1 1 ? 28.953 8.828 17.203 1 20.03 1 MET B N 1
ATOM 1905 C CA . MET B 1 1 ? 28.578 9.148 15.82 1 20.03 1 MET B CA 1
ATOM 1906 C C . MET B 1 1 ? 28.297 7.879 15.031 1 20.03 1 MET B C 1
ATOM 1908 O O . MET B 1 1 ? 29.203 7.25 14.5 1 20.03 1 MET B O 1
ATOM 1912 N N . THR B 1 2 ? 27.391 7.102 15.508 1 23.67 2 THR B N 1
ATOM 1913 C CA . THR B 1 2 ? 27.312 5.762 14.938 1 23.67 2 THR B CA 1
ATOM 1914 C C . THR B 1 2 ? 26.922 5.824 13.461 1 23.67 2 THR B C 1
ATOM 1916 O O . THR B 1 2 ? 25.969 6.516 13.094 1 23.67 2 THR B O 1
ATOM 1919 N N . PRO B 1 3 ? 27.75 5.324 12.578 1 20.81 3 PRO B N 1
ATOM 1920 C CA . PRO B 1 3 ? 27.609 5.516 11.133 1 20.81 3 PRO B CA 1
ATOM 1921 C C . PRO B 1 3 ? 26.25 5.059 10.602 1 20.81 3 PRO B C 1
ATOM 1923 O O . PRO B 1 3 ? 25.688 4.094 11.117 1 20.81 3 PRO B O 1
ATOM 1926 N N . ALA B 1 4 ? 25.422 6.012 10.109 1 24.73 4 ALA B N 1
ATOM 1927 C CA . ALA B 1 4 ? 24.156 5.695 9.445 1 24.73 4 ALA B CA 1
ATOM 1928 C C . ALA B 1 4 ? 24.297 4.461 8.555 1 24.73 4 ALA B C 1
ATOM 1930 O O . ALA B 1 4 ? 25.156 4.418 7.676 1 24.73 4 ALA B O 1
ATOM 1931 N N . ILE B 1 5 ? 24 3.309 9.047 1 27.92 5 ILE B N 1
ATOM 1932 C CA . ILE B 1 5 ? 24.141 2.119 8.211 1 27.92 5 ILE B CA 1
ATOM 1933 C C . ILE B 1 5 ? 23.484 2.363 6.852 1 27.92 5 ILE B C 1
ATOM 1935 O O . ILE B 1 5 ? 22.312 2.738 6.773 1 27.92 5 ILE B O 1
ATOM 1939 N N . GLN B 1 6 ? 24.203 2.752 5.844 1 23 6 GLN B N 1
ATOM 1940 C CA . GLN B 1 6 ? 23.797 2.869 4.449 1 23 6 GLN B CA 1
ATOM 1941 C C . GLN B 1 6 ? 22.938 1.674 4.02 1 23 6 GLN B C 1
ATOM 1943 O O . GLN B 1 6 ? 23.391 0.527 4.121 1 23 6 GLN B O 1
ATOM 1948 N N . VAL B 1 7 ? 21.734 1.787 4.336 1 27.16 7 VAL B N 1
ATOM 1949 C CA . VAL B 1 7 ? 21.016 0.644 3.791 1 27.16 7 VAL B CA 1
ATOM 1950 C C . VAL B 1 7 ? 21.312 0.501 2.301 1 27.16 7 VAL B C 1
ATOM 1952 O O . VAL B 1 7 ? 21.141 1.449 1.532 1 27.16 7 VAL B O 1
ATOM 1955 N N . PRO B 1 8 ? 22.172 -0.358 1.954 1 28.59 8 PRO B N 1
ATOM 1956 C CA . PRO B 1 8 ? 22.484 -0.576 0.543 1 28.59 8 PRO B CA 1
ATOM 1957 C C . PRO B 1 8 ? 21.266 -0.537 -0.361 1 28.59 8 PRO B C 1
ATOM 1959 O O . PRO B 1 8 ? 20.172 -0.955 0.05 1 28.59 8 PRO B O 1
ATOM 1962 N N . THR B 1 9 ? 21.078 0.508 -1.107 1 30.39 9 THR B N 1
ATOM 1963 C CA . THR B 1 9 ? 20.109 0.506 -2.193 1 30.39 9 THR B CA 1
ATOM 1964 C C . THR B 1 9 ? 20.047 -0.862 -2.869 1 30.39 9 THR B C 1
ATOM 1966 O O . THR B 1 9 ? 21.078 -1.376 -3.324 1 30.39 9 THR B O 1
ATOM 1969 N N . PRO B 1 10 ? 19.109 -1.684 -2.408 1 32.38 10 PRO B N 1
ATOM 1970 C CA . PRO B 1 10 ? 19.25 -2.979 -3.074 1 32.38 10 PRO B CA 1
ATOM 1971 C C . PRO B 1 10 ? 19.656 -2.846 -4.543 1 32.38 10 PRO B C 1
ATOM 1973 O O . PRO B 1 10 ? 19.391 -1.817 -5.168 1 32.38 10 PRO B O 1
ATOM 1976 N N . SER B 1 11 ? 20.75 -3.377 -4.879 1 33.59 11 SER B N 1
ATOM 1977 C CA . SER B 1 11 ? 21.172 -3.635 -6.246 1 33.59 11 SER B CA 1
ATOM 1978 C C . SER B 1 11 ? 19.984 -3.74 -7.191 1 33.59 11 SER B C 1
ATOM 1980 O O . SER B 1 11 ? 18.891 -4.125 -6.777 1 33.59 11 SER B O 1
ATOM 1982 N N . GLY B 1 12 ? 19.891 -2.963 -8.297 1 33.41 12 GLY B N 1
ATOM 1983 C CA . GLY B 1 12 ? 18.922 -3.027 -9.383 1 33.41 12 GLY B CA 1
ATOM 1984 C C . GLY B 1 12 ? 18.281 -4.395 -9.531 1 33.41 12 GLY B C 1
ATOM 1985 O O . GLY B 1 12 ? 18.812 -5.391 -9.023 1 33.41 12 GLY B O 1
ATOM 1986 N N . PRO B 1 13 ? 16.922 -4.473 -9.602 1 36.44 13 PRO B N 1
ATOM 1987 C CA . PRO B 1 13 ? 16.281 -5.773 -9.805 1 36.44 13 PRO B CA 1
ATOM 1988 C C . PRO B 1 13 ? 17.172 -6.754 -10.57 1 36.44 13 PRO B C 1
ATOM 1990 O O . PRO B 1 13 ? 17.781 -6.383 -11.578 1 36.44 13 PRO B O 1
ATOM 1993 N N . ARG B 1 14 ? 17.984 -7.5 -10.039 1 40.72 14 ARG B N 1
ATOM 1994 C CA . ARG B 1 14 ? 18.484 -8.641 -10.797 1 40.72 14 ARG B CA 1
ATOM 1995 C C . ARG B 1 14 ? 17.484 -9.07 -11.859 1 40.72 14 ARG B C 1
ATOM 1997 O O . ARG B 1 14 ? 16.297 -9.25 -11.57 1 40.72 14 ARG B O 1
ATOM 2004 N N . ASN B 1 15 ? 17.594 -8.688 -13.195 1 49.53 15 ASN B N 1
ATOM 2005 C CA . ASN B 1 15 ? 16.75 -8.992 -14.344 1 49.53 15 ASN B CA 1
ATOM 2006 C C . ASN B 1 15 ? 16.047 -10.328 -14.188 1 49.53 15 ASN B C 1
ATOM 2008 O O . ASN B 1 15 ? 16.688 -11.359 -13.961 1 49.53 15 ASN B O 1
ATOM 2012 N N . GLY B 1 16 ? 14.875 -10.328 -13.43 1 58.81 16 GLY B N 1
ATOM 2013 C CA . GLY B 1 16 ? 14.117 -11.57 -13.492 1 58.81 16 GLY B CA 1
ATOM 2014 C C . GLY B 1 16 ? 14.32 -12.32 -14.805 1 58.81 16 GLY B C 1
ATOM 2015 O O . GLY B 1 16 ? 14.984 -11.82 -15.711 1 58.81 16 GLY B O 1
ATOM 2016 N N . PRO B 1 17 ? 14.008 -13.617 -14.695 1 73.75 17 PRO B N 1
ATOM 2017 C CA . PRO B 1 17 ? 14.164 -14.375 -15.945 1 73.75 17 PRO B CA 1
ATOM 2018 C C . PRO B 1 17 ? 13.383 -13.758 -17.109 1 73.75 17 PRO B C 1
ATOM 2020 O O . PRO B 1 17 ? 12.367 -13.094 -16.891 1 73.75 17 PRO B O 1
ATOM 2023 N N . ASP B 1 18 ? 13.93 -13.766 -18.188 1 81.06 18 ASP B N 1
ATOM 2024 C CA . ASP B 1 18 ? 13.203 -13.383 -19.391 1 81.06 18 ASP B CA 1
ATOM 2025 C C . ASP B 1 18 ? 12.156 -14.438 -19.75 1 81.06 18 ASP B C 1
ATOM 2027 O O . ASP B 1 18 ? 12.508 -15.562 -20.109 1 81.06 18 ASP B O 1
ATOM 2031 N N . ILE B 1 19 ? 10.984 -14.219 -19.438 1 89 19 ILE B N 1
ATOM 2032 C CA . ILE B 1 19 ? 9.875 -15.078 -19.844 1 89 19 ILE B CA 1
ATOM 2033 C C . ILE B 1 19 ? 9.258 -14.547 -21.141 1 89 19 ILE B C 1
ATOM 2035 O O . ILE B 1 19 ? 8.586 -13.508 -21.141 1 89 19 ILE B O 1
ATOM 2039 N N . PRO B 1 20 ? 9.555 -15.211 -22.219 1 85.06 20 PRO B N 1
ATOM 2040 C CA . PRO B 1 20 ? 9.086 -14.727 -23.516 1 85.06 20 PRO B CA 1
ATOM 2041 C C . PRO B 1 20 ? 7.59 -14.422 -23.531 1 85.06 20 PRO B C 1
ATOM 2043 O O . PRO B 1 20 ? 6.797 -15.203 -23 1 85.06 20 PRO B O 1
ATOM 2046 N N . GLY B 1 21 ? 7.254 -13.227 -24.078 1 87.81 21 GLY B N 1
ATOM 2047 C CA . GLY B 1 21 ? 5.863 -12.852 -24.297 1 87.81 21 GLY B CA 1
ATOM 2048 C C . GLY B 1 21 ? 5.199 -12.273 -23.062 1 87.81 21 GLY B C 1
ATOM 2049 O O . GLY B 1 21 ? 4.027 -11.883 -23.109 1 87.81 21 GLY B O 1
ATOM 2050 N N . ALA B 1 22 ? 5.82 -12.258 -21.938 1 88.44 22 ALA B N 1
ATOM 2051 C CA . ALA B 1 22 ? 5.223 -11.797 -20.688 1 88.44 22 ALA B CA 1
ATOM 2052 C C . ALA B 1 22 ? 4.652 -10.391 -20.844 1 88.44 22 ALA B C 1
ATOM 2054 O O . ALA B 1 22 ? 3.553 -10.102 -20.359 1 88.44 22 ALA B O 1
ATOM 2055 N N . GLY B 1 23 ? 5.254 -9.539 -21.578 1 89.44 23 GLY B N 1
ATOM 2056 C CA . GLY B 1 23 ? 4.844 -8.148 -21.703 1 89.44 23 GLY B CA 1
ATOM 2057 C C . GLY B 1 23 ? 3.627 -7.973 -22.594 1 89.44 23 GLY B C 1
ATOM 2058 O O . GLY B 1 23 ? 3.061 -6.879 -22.656 1 89.44 23 GLY B O 1
ATOM 2059 N N . LYS B 1 24 ? 3.125 -9.023 -23.172 1 91.81 24 LYS B N 1
ATOM 2060 C CA . LYS B 1 24 ? 2.025 -8.93 -24.125 1 91.81 24 LYS B CA 1
ATOM 2061 C C . LYS B 1 24 ? 0.677 -9.078 -23.422 1 91.81 24 LYS B C 1
ATOM 2063 O O . LYS B 1 24 ? -0.367 -8.789 -24.016 1 91.81 24 LYS B O 1
ATOM 2068 N N . PHE B 1 25 ? 0.661 -9.57 -22.219 1 95.38 25 PHE B N 1
ATOM 2069 C CA . PHE B 1 25 ? -0.582 -9.891 -21.531 1 95.38 25 PHE B CA 1
ATOM 2070 C C . PHE B 1 25 ? -1.133 -8.664 -20.812 1 95.38 25 PHE B C 1
ATOM 2072 O O . PHE B 1 25 ? -0.377 -7.898 -20.203 1 95.38 25 PHE B O 1
ATOM 2079 N N . LYS B 1 26 ? -2.396 -8.461 -20.953 1 94.44 26 LYS B N 1
ATOM 2080 C CA . LYS B 1 26 ? -3.094 -7.531 -20.078 1 94.44 26 LYS B CA 1
ATOM 2081 C C . LYS B 1 26 ? -3.287 -8.133 -18.688 1 94.44 26 LYS B C 1
ATOM 2083 O O . LYS B 1 26 ? -3.803 -9.242 -18.547 1 94.44 26 LYS B O 1
ATOM 2088 N N . VAL B 1 27 ? -2.859 -7.414 -17.734 1 96 27 VAL B N 1
ATOM 2089 C CA . VAL B 1 27 ? -3.01 -7.93 -16.375 1 96 27 VAL B CA 1
ATOM 2090 C C . VAL B 1 27 ? -4.281 -7.367 -15.742 1 96 27 VAL B C 1
ATOM 2092 O O . VAL B 1 27 ? -4.742 -6.285 -16.125 1 96 27 VAL B O 1
ATOM 2095 N N . PRO B 1 28 ? -4.898 -8.117 -14.836 1 96.62 28 PRO B N 1
ATOM 2096 C CA . PRO B 1 28 ? -6.043 -7.57 -14.109 1 96.62 28 PRO B CA 1
ATOM 2097 C C . PRO B 1 28 ? -5.688 -6.32 -13.305 1 96.62 28 PRO B C 1
ATOM 2099 O O . PRO B 1 28 ? -4.504 -6.023 -13.109 1 96.62 28 PRO B O 1
ATOM 2102 N N . LYS B 1 29 ? -6.766 -5.578 -12.977 1 97.25 29 LYS B N 1
ATOM 2103 C CA . LYS B 1 29 ? -6.523 -4.457 -12.07 1 97.25 29 LYS B CA 1
ATOM 2104 C C . LYS B 1 29 ? -5.902 -4.938 -10.758 1 97.25 29 LYS B C 1
ATOM 2106 O O . LYS B 1 29 ? -6.426 -5.848 -10.117 1 97.25 29 LYS B O 1
ATOM 2111 N N . LEU B 1 30 ? -4.758 -4.387 -10.438 1 98.38 30 LEU B N 1
ATOM 2112 C CA . LEU B 1 30 ? -4.031 -4.766 -9.234 1 98.38 30 LEU B CA 1
ATOM 2113 C C . LEU B 1 30 ? -4.168 -3.697 -8.156 1 98.38 30 LEU B C 1
ATOM 2115 O O . LEU B 1 30 ? -4.07 -2.504 -8.438 1 98.38 30 LEU B O 1
ATOM 2119 N N . ARG B 1 31 ? -4.434 -4.102 -6.926 1 98.44 31 ARG B N 1
ATOM 2120 C CA . ARG B 1 31 ? -4.641 -3.215 -5.789 1 98.44 31 ARG B CA 1
ATOM 2121 C C . ARG B 1 31 ? -3.846 -3.688 -4.574 1 98.44 31 ARG B C 1
ATOM 2123 O O . ARG B 1 31 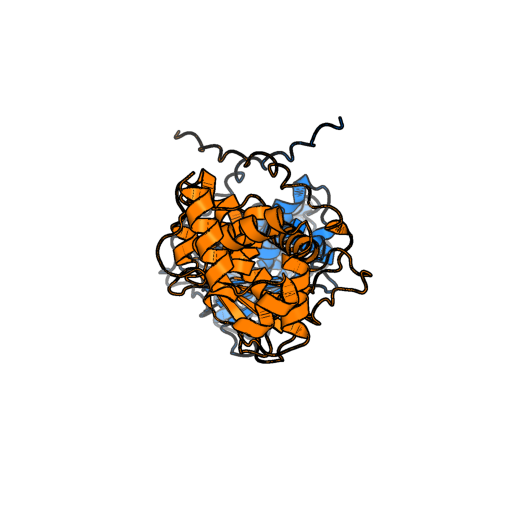? -3.48 -4.863 -4.484 1 98.44 31 ARG B O 1
ATOM 2130 N N . LEU B 1 32 ? -3.545 -2.771 -3.67 1 98.62 32 LEU B N 1
ATOM 2131 C CA . LEU B 1 32 ? -2.814 -3.072 -2.443 1 98.62 32 LEU B CA 1
ATOM 2132 C C . LEU B 1 32 ? -3.512 -2.461 -1.232 1 98.62 32 LEU B C 1
ATOM 2134 O O . LEU B 1 32 ? -3.939 -1.305 -1.275 1 98.62 32 LEU B O 1
ATOM 2138 N N . GLU B 1 33 ? -3.662 -3.223 -0.205 1 98.56 33 GLU B N 1
ATOM 2139 C CA . GLU B 1 33 ? -4.141 -2.758 1.094 1 98.56 33 GLU B CA 1
ATOM 2140 C C . GLU B 1 33 ? -3.209 -3.201 2.217 1 98.56 33 GLU B C 1
ATOM 2142 O O . GLU B 1 33 ? -2.895 -4.387 2.34 1 98.56 33 GLU B O 1
ATOM 2147 N N . CYS B 1 34 ? -2.73 -2.291 2.914 1 98.31 34 CYS B N 1
ATOM 2148 C CA . CYS B 1 34 ? -2.023 -2.57 4.16 1 98.31 34 CYS B CA 1
ATOM 2149 C C . CYS B 1 34 ? -2.881 -2.205 5.367 1 98.31 34 CYS B C 1
ATOM 2151 O O . CYS B 1 34 ? -3.156 -1.028 5.605 1 98.31 34 CYS B O 1
ATOM 2153 N N . ARG B 1 35 ? -3.215 -3.162 6.152 1 97.38 35 ARG B N 1
ATOM 2154 C CA . ARG B 1 35 ? -4.234 -2.982 7.18 1 97.38 35 ARG B CA 1
ATOM 2155 C C . ARG B 1 35 ? -3.645 -2.348 8.438 1 97.38 35 ARG B C 1
ATOM 2157 O O . ARG B 1 35 ? -4.375 -1.817 9.273 1 97.38 35 ARG B O 1
ATOM 2164 N N . ASP B 1 36 ? -2.449 -2.455 8.648 1 97.75 36 ASP B N 1
ATOM 2165 C CA . ASP B 1 36 ? -1.75 -1.855 9.781 1 97.75 36 ASP B CA 1
ATOM 2166 C C . ASP B 1 36 ? -0.319 -1.479 9.406 1 97.75 36 ASP B C 1
ATOM 2168 O O . ASP B 1 36 ? 0.577 -2.326 9.422 1 97.75 36 ASP B O 1
ATOM 2172 N N . LEU B 1 37 ? -0.051 -0.232 9.203 1 97.44 37 LEU B N 1
ATOM 2173 C CA . LEU B 1 37 ? 1.255 0.237 8.75 1 97.44 37 LEU B CA 1
ATOM 2174 C C . LEU B 1 37 ? 2.26 0.235 9.898 1 97.44 37 LEU B C 1
ATOM 2176 O O . LEU B 1 37 ? 3.467 0.346 9.672 1 97.44 37 LEU B O 1
ATOM 2180 N N . SER B 1 38 ? 1.789 0.171 11.117 1 95.12 38 SER B N 1
ATOM 2181 C CA . SER B 1 38 ? 2.686 0.221 12.266 1 95.12 38 SER B CA 1
ATOM 2182 C C . SER B 1 38 ? 3.359 -1.127 12.5 1 95.12 38 SER B C 1
ATOM 2184 O O . SER B 1 38 ? 4.336 -1.216 13.25 1 95.12 38 SER B O 1
ATOM 2186 N N . HIS B 1 39 ? 2.756 -2.219 11.977 1 96.69 39 HIS B N 1
ATOM 2187 C CA . HIS B 1 39 ? 3.383 -3.529 12.125 1 96.69 39 HIS B CA 1
ATOM 2188 C C . HIS B 1 39 ? 4.719 -3.586 11.391 1 96.69 39 HIS B C 1
ATOM 2190 O O . HIS B 1 39 ? 4.824 -3.135 10.25 1 96.69 39 HIS B O 1
ATOM 2196 N N . PRO B 1 40 ? 5.75 -4.164 11.992 1 96.62 40 PRO B N 1
ATOM 2197 C CA . PRO B 1 40 ? 7.066 -4.227 11.352 1 96.62 40 PRO B CA 1
ATOM 2198 C C . PRO B 1 40 ? 7.031 -4.914 9.992 1 96.62 40 PRO B C 1
ATOM 2200 O O . PRO B 1 40 ? 7.797 -4.559 9.094 1 96.62 40 PRO B O 1
ATOM 2203 N N . GLY B 1 41 ? 6.188 -5.867 9.82 1 98.19 41 GLY B N 1
ATOM 2204 C CA . GLY B 1 41 ? 6.062 -6.559 8.547 1 98.19 41 GLY B CA 1
ATOM 2205 C C . GLY B 1 41 ? 5.68 -5.641 7.406 1 98.19 41 GLY B C 1
ATOM 2206 O O . GLY B 1 41 ? 6.082 -5.863 6.262 1 98.19 41 GLY B O 1
ATOM 2207 N N . ALA B 1 42 ? 4.848 -4.648 7.715 1 97.56 42 ALA B N 1
ATOM 2208 C CA . ALA B 1 42 ? 4.469 -3.672 6.695 1 97.56 42 ALA B CA 1
ATOM 2209 C C . ALA B 1 42 ? 5.684 -2.877 6.223 1 97.56 42 ALA B C 1
ATOM 2211 O O . ALA B 1 42 ? 5.879 -2.688 5.02 1 97.56 42 ALA B O 1
ATOM 2212 N N . ALA B 1 43 ? 6.469 -2.404 7.141 1 95.88 43 ALA B N 1
ATOM 2213 C CA . ALA B 1 43 ? 7.676 -1.658 6.805 1 95.88 43 ALA B CA 1
ATOM 2214 C C . ALA B 1 43 ? 8.633 -2.514 5.977 1 95.88 43 ALA B C 1
ATOM 2216 O O . ALA B 1 43 ? 9.227 -2.033 5.008 1 95.88 43 ALA B O 1
ATOM 2217 N N . VAL B 1 44 ? 8.805 -3.77 6.41 1 97.06 44 VAL B N 1
ATOM 2218 C CA . VAL B 1 44 ? 9.68 -4.691 5.695 1 97.06 44 VAL B CA 1
ATOM 2219 C C . VAL B 1 44 ? 9.18 -4.879 4.266 1 97.06 44 VAL B C 1
ATOM 2221 O O . VAL B 1 44 ? 9.961 -4.801 3.314 1 97.06 44 VAL B O 1
ATOM 2224 N N . PHE B 1 45 ? 7.891 -5.113 4.059 1 98.31 45 PHE B N 1
ATOM 2225 C CA . PHE B 1 45 ? 7.312 -5.297 2.732 1 98.31 45 PHE B CA 1
ATOM 2226 C C . PHE B 1 45 ? 7.59 -4.09 1.848 1 98.31 45 PHE B C 1
ATOM 2228 O O . PHE B 1 45 ? 8.117 -4.23 0.743 1 98.31 45 PHE B O 1
ATOM 2235 N N . LEU B 1 46 ? 7.27 -2.934 2.414 1 95.94 46 LEU B N 1
ATOM 2236 C CA . LEU B 1 46 ? 7.297 -1.697 1.639 1 95.94 46 LEU B CA 1
ATOM 2237 C C . LEU B 1 46 ? 8.734 -1.256 1.373 1 95.94 46 LEU B C 1
ATOM 2239 O O . LEU B 1 46 ? 8.984 -0.443 0.481 1 95.94 46 LEU B O 1
ATOM 2243 N N . SER B 1 47 ? 9.664 -1.768 2.137 1 95.12 47 SER B N 1
ATOM 2244 C CA . SER B 1 47 ? 11.062 -1.449 1.903 1 95.12 47 SER B CA 1
ATOM 2245 C C . SER B 1 47 ? 11.727 -2.482 0.995 1 95.12 47 SER B C 1
ATOM 2247 O O . SER B 1 47 ? 12.805 -2.244 0.458 1 95.12 47 SER B O 1
ATOM 2249 N N . SER B 1 48 ? 11.102 -3.641 0.841 1 96.06 48 SER B N 1
ATOM 2250 C CA . SER B 1 48 ? 11.734 -4.746 0.127 1 96.06 48 SER B CA 1
ATOM 2251 C C . SER B 1 48 ? 11.32 -4.766 -1.34 1 96.06 48 SER B C 1
ATOM 2253 O O . SER B 1 48 ? 12.07 -5.246 -2.195 1 96.06 48 SER B O 1
ATOM 2255 N N . VAL B 1 49 ? 10.148 -4.289 -1.606 1 95.44 49 VAL B N 1
ATOM 2256 C CA . VAL B 1 49 ? 9.672 -4.355 -2.982 1 95.44 49 VAL B CA 1
ATOM 2257 C C . VAL B 1 49 ? 8.883 -3.088 -3.318 1 95.44 49 VAL B C 1
ATOM 2259 O O . VAL B 1 49 ? 8.336 -2.439 -2.428 1 95.44 49 VAL B O 1
ATOM 2262 N N . ASN B 1 50 ? 8.883 -2.656 -4.598 1 95.12 50 ASN B N 1
ATOM 2263 C CA . ASN B 1 50 ? 7.836 -1.803 -5.148 1 95.12 50 ASN B CA 1
ATOM 2264 C C . ASN B 1 50 ? 6.625 -2.617 -5.594 1 95.12 50 ASN B C 1
ATOM 2266 O O . ASN B 1 50 ? 6.664 -3.281 -6.633 1 95.12 50 ASN B O 1
ATOM 2270 N N . ALA B 1 51 ? 5.629 -2.566 -4.844 1 96.12 51 ALA B N 1
ATOM 2271 C CA . ALA B 1 51 ? 4.492 -3.465 -5.023 1 96.12 51 ALA B CA 1
ATOM 2272 C C . ALA B 1 51 ? 3.895 -3.32 -6.422 1 96.12 51 ALA B C 1
ATOM 2274 O O . ALA B 1 51 ? 3.426 -4.301 -7.008 1 96.12 51 ALA B O 1
ATOM 2275 N N . ALA B 1 52 ? 3.854 -2.076 -6.934 1 95.25 52 ALA B N 1
ATOM 2276 C CA . ALA B 1 52 ? 3.299 -1.849 -8.266 1 95.25 52 ALA B CA 1
ATOM 2277 C C . ALA B 1 52 ? 4.082 -2.619 -9.328 1 95.25 52 ALA B C 1
ATOM 2279 O O . ALA B 1 52 ? 3.5 -3.361 -10.117 1 95.25 52 ALA B O 1
ATOM 2280 N N . GLU B 1 53 ? 5.336 -2.537 -9.305 1 94.5 53 GLU B N 1
ATOM 2281 C CA . GLU B 1 53 ? 6.195 -3.188 -10.289 1 94.5 53 GLU B CA 1
ATOM 2282 C C . GLU B 1 53 ? 6.223 -4.699 -10.086 1 94.5 53 GLU B C 1
ATOM 2284 O O . GLU B 1 53 ? 6.121 -5.465 -11.047 1 94.5 53 GLU B O 1
ATOM 2289 N N . CYS B 1 54 ? 6.387 -5.074 -8.875 1 95.56 54 CYS B N 1
ATOM 2290 C CA . CYS B 1 54 ? 6.512 -6.48 -8.516 1 95.56 54 CYS B CA 1
ATOM 2291 C C . CYS B 1 54 ? 5.27 -7.262 -8.93 1 95.56 54 CYS B C 1
ATOM 2293 O O . CYS B 1 54 ? 5.375 -8.32 -9.547 1 95.56 54 CYS B O 1
ATOM 2295 N N . LEU B 1 55 ? 4.094 -6.719 -8.602 1 97.62 55 LEU B N 1
ATOM 2296 C CA . LEU B 1 55 ? 2.852 -7.434 -8.867 1 97.62 55 LEU B CA 1
ATOM 2297 C C . LEU B 1 55 ? 2.557 -7.469 -10.367 1 97.62 55 LEU B C 1
ATOM 2299 O O . LEU B 1 55 ? 2.064 -8.477 -10.883 1 97.62 55 LEU B O 1
ATOM 2303 N N . ALA B 1 56 ? 2.812 -6.363 -11.055 1 96.25 56 ALA B N 1
ATOM 2304 C CA . ALA B 1 56 ? 2.617 -6.34 -12.5 1 96.25 56 ALA B CA 1
ATOM 2305 C C . ALA B 1 56 ? 3.496 -7.379 -13.188 1 96.25 56 ALA B C 1
ATOM 2307 O O . ALA B 1 56 ? 3.02 -8.148 -14.031 1 96.25 56 ALA B O 1
ATOM 2308 N N . LYS B 1 57 ? 4.758 -7.406 -12.812 1 96.12 57 LYS B N 1
ATOM 2309 C CA . LYS B 1 57 ? 5.699 -8.359 -13.391 1 96.12 57 LYS B CA 1
ATOM 2310 C C . LYS B 1 57 ? 5.289 -9.797 -13.07 1 96.12 57 LYS B C 1
ATOM 2312 O O . LYS B 1 57 ? 5.32 -10.664 -13.953 1 96.12 57 LYS B O 1
ATOM 2317 N N . ALA B 1 58 ? 4.965 -10.062 -11.852 1 97.81 58 ALA B N 1
ATOM 2318 C CA . ALA B 1 58 ? 4.551 -11.398 -11.43 1 97.81 58 ALA B CA 1
ATOM 2319 C C . ALA B 1 58 ? 3.326 -11.867 -12.219 1 97.81 58 ALA B C 1
ATOM 2321 O O . ALA B 1 58 ? 3.277 -13.008 -12.688 1 97.81 58 ALA B O 1
ATOM 2322 N N . ALA B 1 59 ? 2.344 -10.977 -12.344 1 98 59 ALA B N 1
ATOM 2323 C CA . ALA B 1 59 ? 1.127 -11.32 -13.078 1 98 59 ALA B CA 1
ATOM 2324 C C . ALA B 1 59 ? 1.439 -11.656 -14.531 1 98 59 ALA B C 1
ATOM 2326 O O . ALA B 1 59 ? 0.912 -12.625 -15.086 1 98 59 ALA B O 1
ATOM 2327 N N . GLN B 1 60 ? 2.277 -10.883 -15.148 1 97.19 60 GLN B N 1
ATOM 2328 C CA . GLN B 1 60 ? 2.676 -11.117 -16.531 1 97.19 60 GLN B CA 1
ATOM 2329 C C . GLN B 1 60 ? 3.402 -12.453 -16.672 1 97.19 60 GLN B C 1
ATOM 2331 O O . GLN B 1 60 ? 3.182 -13.188 -17.641 1 97.19 60 GLN B O 1
ATOM 2336 N N . HIS B 1 61 ? 4.254 -12.742 -15.742 1 97.62 61 HIS B N 1
ATOM 2337 C CA . HIS B 1 61 ? 4.996 -13.992 -15.773 1 97.62 61 HIS B CA 1
ATOM 2338 C C . HIS B 1 61 ? 4.062 -15.188 -15.602 1 97.62 61 HIS B C 1
ATOM 2340 O O . HIS B 1 61 ? 4.191 -16.188 -16.312 1 97.62 61 HIS B O 1
ATOM 2346 N N . VAL B 1 62 ? 3.164 -15.062 -14.648 1 98.38 62 VAL B N 1
ATOM 2347 C CA . VAL B 1 62 ? 2.191 -16.125 -14.422 1 98.38 62 VAL B CA 1
ATOM 2348 C C . VAL B 1 62 ? 1.404 -16.391 -15.703 1 98.38 62 VAL B C 1
ATOM 2350 O O . VAL B 1 62 ? 1.273 -17.531 -16.125 1 98.38 62 VAL B O 1
ATOM 2353 N N . LEU B 1 63 ? 0.938 -15.32 -16.344 1 98.12 63 LEU B N 1
ATOM 2354 C CA . LEU B 1 63 ? 0.142 -15.438 -17.562 1 98.12 63 LEU B CA 1
ATOM 2355 C C . LEU B 1 63 ? 0.968 -16.047 -18.703 1 98.12 63 LEU B C 1
ATOM 2357 O O . LEU B 1 63 ? 0.503 -16.938 -19.406 1 98.12 63 LEU B O 1
ATOM 2361 N N . ALA B 1 64 ? 2.176 -15.633 -18.812 1 97.12 64 ALA B N 1
ATOM 2362 C CA . ALA B 1 64 ? 3.021 -16.078 -19.922 1 97.12 64 ALA B CA 1
ATOM 2363 C C . ALA B 1 64 ? 3.396 -17.547 -19.766 1 97.12 64 ALA B C 1
ATOM 2365 O O . ALA B 1 64 ? 3.633 -18.234 -20.75 1 97.12 64 ALA B O 1
ATOM 2366 N N . LEU B 1 65 ? 3.463 -18.016 -18.578 1 97.38 65 LEU B N 1
ATOM 2367 C CA . LEU B 1 65 ? 3.838 -19.406 -18.328 1 97.38 65 LEU B CA 1
ATOM 2368 C C . LEU B 1 65 ? 2.627 -20.328 -18.438 1 97.38 65 LEU B C 1
ATOM 2370 O O . LEU B 1 65 ? 2.742 -21.453 -18.922 1 97.38 65 LEU B O 1
ATOM 2374 N N . LEU B 1 66 ? 1.447 -19.859 -18.094 1 97.81 66 LEU B N 1
ATOM 2375 C CA . LEU B 1 66 ? 0.262 -20.703 -18.078 1 97.81 66 LEU B CA 1
ATOM 2376 C C . LEU B 1 66 ? -0.497 -20.609 -19.406 1 97.81 66 LEU B C 1
ATOM 2378 O O . LEU B 1 66 ? -1.311 -21.469 -19.719 1 97.81 66 LEU B O 1
ATOM 2382 N N . TYR B 1 67 ? -0.384 -19.547 -20.344 1 96.62 67 TYR B N 1
ATOM 2383 C CA . TYR B 1 67 ? -1.279 -19.344 -21.484 1 96.62 67 TYR B CA 1
ATOM 2384 C C . TYR B 1 67 ? -0.492 -19.016 -22.75 1 96.62 67 TYR B C 1
ATOM 2386 O O . TYR B 1 67 ? -1.06 -18.953 -23.844 1 96.62 67 TYR B O 1
ATOM 2394 N N . GLU B 1 68 ? 0.708 -19 -22.891 1 88.06 68 GLU B N 1
ATOM 2395 C CA . GLU B 1 68 ? 1.627 -18.797 -24.016 1 88.06 68 GLU B CA 1
ATOM 2396 C C . GLU B 1 68 ? 1.518 -17.391 -24.578 1 88.06 68 GLU B C 1
ATOM 2398 O O . GLU B 1 68 ? 2.527 -16.703 -24.734 1 88.06 68 GLU B O 1
ATOM 2403 N N . SER B 1 69 ? 0.256 -16.969 -25.078 1 92.12 69 SER B N 1
ATOM 2404 C CA . SER B 1 69 ? -0.005 -15.625 -25.562 1 92.12 69 SER B CA 1
ATOM 2405 C C . SER B 1 69 ? -1.478 -15.258 -25.406 1 92.12 69 SER B C 1
ATOM 2407 O O . SER B 1 69 ? -2.326 -16.141 -25.25 1 92.12 69 SER B O 1
ATOM 2409 N N . PRO B 1 70 ? -1.799 -13.961 -25.484 1 91.56 70 PRO B N 1
ATOM 2410 C CA . PRO B 1 70 ? -3.193 -13.539 -25.328 1 91.56 70 PRO B CA 1
ATOM 2411 C C . PRO B 1 70 ? -4.098 -14.062 -26.438 1 91.56 70 PRO B C 1
ATOM 2413 O O . PRO B 1 70 ? -5.309 -14.188 -26.25 1 91.56 70 PRO B O 1
ATOM 2416 N N . THR B 1 71 ? -3.469 -14.406 -27.578 1 91.69 71 THR B N 1
ATOM 2417 C CA . THR B 1 71 ? -4.293 -14.773 -28.719 1 91.69 71 THR B CA 1
ATOM 2418 C C . THR B 1 71 ? -4.156 -16.266 -29.031 1 91.69 71 THR B C 1
ATOM 2420 O O . THR B 1 71 ? -4.711 -16.75 -30.016 1 91.69 71 THR B O 1
ATOM 2423 N N . CYS B 1 72 ? -3.379 -16.938 -28.266 1 91.75 72 CYS B N 1
ATOM 2424 C CA . CYS B 1 72 ? -3.225 -18.375 -28.484 1 91.75 72 CYS B CA 1
ATOM 2425 C C . CYS B 1 72 ? -4.57 -19.078 -28.406 1 91.75 72 CYS B C 1
ATOM 2427 O O . CYS B 1 72 ? -5.301 -18.922 -27.422 1 91.75 72 CYS B O 1
ATOM 2429 N N . PRO B 1 73 ? -4.945 -19.828 -29.328 1 92.06 73 PRO B N 1
ATOM 2430 C CA . PRO B 1 73 ? -6.27 -20.453 -29.359 1 92.06 73 PRO B CA 1
ATOM 2431 C C . PRO B 1 73 ? -6.363 -21.672 -28.438 1 92.06 73 PRO B C 1
ATOM 2433 O O . PRO B 1 73 ? -7.465 -22.172 -28.172 1 92.06 73 PRO B O 1
ATOM 2436 N N . THR B 1 74 ? -5.293 -22.172 -28.016 1 92.31 74 THR B N 1
ATOM 2437 C CA . THR B 1 74 ? -5.305 -23.422 -27.281 1 92.31 74 THR B CA 1
ATOM 2438 C C . THR B 1 74 ? -5.355 -23.172 -25.766 1 92.31 74 THR B C 1
ATOM 2440 O O . THR B 1 74 ? -5.445 -24.125 -24.984 1 92.31 74 THR B O 1
ATOM 2443 N N . THR B 1 75 ? -5.191 -22 -25.328 1 94.5 75 THR B N 1
ATOM 2444 C CA . THR B 1 75 ? -5.332 -21.641 -23.922 1 94.5 75 THR B CA 1
ATOM 2445 C C . THR B 1 75 ? -6.332 -20.5 -23.75 1 94.5 75 THR B C 1
ATOM 2447 O O . THR B 1 75 ? -6.516 -19.688 -24.656 1 94.5 75 THR B O 1
ATOM 2450 N N . THR B 1 76 ? -6.988 -20.5 -22.656 1 96.38 76 THR B N 1
ATOM 2451 C CA . THR B 1 76 ? -8.016 -19.516 -22.344 1 96.38 76 THR B CA 1
ATOM 2452 C C . THR B 1 76 ? -7.73 -18.828 -21.016 1 96.38 76 THR B C 1
ATOM 2454 O O . THR B 1 76 ? -7.816 -19.453 -19.953 1 96.38 76 THR B O 1
ATOM 2457 N N . ILE B 1 77 ? -7.441 -17.594 -21.062 1 96.62 77 ILE B N 1
ATOM 2458 C CA . ILE B 1 77 ? -7.156 -16.828 -19.859 1 96.62 77 ILE B CA 1
ATOM 2459 C C . ILE B 1 77 ? -8.445 -16.625 -19.062 1 96.62 77 ILE B C 1
ATOM 2461 O O . ILE B 1 77 ? -9.492 -16.312 -19.625 1 96.62 77 ILE B O 1
ATOM 2465 N N . PRO B 1 78 ? -8.422 -16.781 -17.75 1 95.44 78 PRO B N 1
ATOM 2466 C CA . PRO B 1 78 ? -9.625 -16.547 -16.953 1 95.44 78 PRO B CA 1
ATOM 2467 C C . PRO B 1 78 ? -10.086 -15.094 -17 1 95.44 78 PRO B C 1
ATOM 2469 O O . PRO B 1 78 ? -9.32 -14.211 -17.406 1 95.44 78 PRO B O 1
ATOM 2472 N N . THR B 1 79 ? -11.281 -14.852 -16.5 1 94.5 79 THR B N 1
ATOM 2473 C CA . THR B 1 79 ? -11.914 -13.547 -16.609 1 94.5 79 THR B CA 1
ATOM 2474 C C . THR B 1 79 ? -11.625 -12.703 -15.375 1 94.5 79 THR B C 1
ATOM 2476 O O . THR B 1 79 ? -12.367 -11.766 -15.062 1 94.5 79 THR B O 1
ATOM 2479 N N . THR B 1 80 ? -10.633 -13.039 -14.609 1 96 80 THR B N 1
ATOM 2480 C CA . THR B 1 80 ? -10.266 -12.281 -13.414 1 96 80 THR B CA 1
ATOM 2481 C C . THR B 1 80 ? -10.133 -10.797 -13.75 1 96 80 THR B C 1
ATOM 2483 O O . THR B 1 80 ? -9.344 -10.414 -14.609 1 96 80 THR B O 1
ATOM 2486 N N . ARG B 1 81 ? -10.836 -9.93 -13 1 96.44 81 ARG B N 1
ATOM 2487 C CA . ARG B 1 81 ? -10.891 -8.5 -13.305 1 96.44 81 ARG B CA 1
ATOM 2488 C C . ARG B 1 81 ? -9.984 -7.707 -12.375 1 96.44 81 ARG B C 1
ATOM 2490 O O . ARG B 1 81 ? -9.484 -6.641 -12.75 1 96.44 81 ARG B O 1
ATOM 2497 N N . SER B 1 82 ? -9.859 -8.234 -11.148 1 97.56 82 SER B N 1
ATOM 2498 C CA . SER B 1 82 ? -8.992 -7.523 -10.219 1 97.56 82 SER B CA 1
ATOM 2499 C C . SER B 1 82 ? -8.391 -8.469 -9.188 1 97.56 82 SER B C 1
ATOM 2501 O O . SER B 1 82 ? -8.969 -9.523 -8.891 1 97.56 82 SER B O 1
ATOM 2503 N N . VAL B 1 83 ? -7.27 -8.156 -8.734 1 98.12 83 VAL B N 1
ATOM 2504 C CA . VAL B 1 83 ? -6.594 -8.82 -7.621 1 98.12 83 VAL B CA 1
ATOM 2505 C C . VAL B 1 83 ? -6.176 -7.781 -6.582 1 98.12 83 VAL B C 1
ATOM 2507 O O . VAL B 1 83 ? -5.477 -6.816 -6.902 1 98.12 83 VAL B O 1
ATOM 2510 N N . THR B 1 84 ? -6.617 -7.898 -5.355 1 98.25 84 THR B N 1
ATOM 2511 C CA . THR B 1 84 ? -6.219 -7.047 -4.242 1 98.25 84 THR B CA 1
ATOM 2512 C C . THR B 1 84 ? -5.293 -7.801 -3.291 1 98.25 84 THR B C 1
ATOM 2514 O O . THR B 1 84 ? -5.672 -8.828 -2.727 1 98.25 84 THR B O 1
ATOM 2517 N N . VAL B 1 85 ? -4.098 -7.301 -3.16 1 98.69 85 VAL B N 1
ATOM 2518 C CA . VAL B 1 85 ? -3.184 -7.836 -2.156 1 98.69 85 VAL B CA 1
ATOM 2519 C C . VAL B 1 85 ? -3.416 -7.137 -0.819 1 98.69 85 VAL B C 1
ATOM 2521 O O . VAL B 1 85 ? -3.383 -5.906 -0.742 1 98.69 85 VAL B O 1
ATOM 2524 N N . ILE B 1 86 ? -3.666 -7.867 0.146 1 98.69 86 ILE B N 1
ATOM 2525 C CA . ILE B 1 86 ? -3.967 -7.359 1.479 1 98.69 86 ILE B CA 1
ATOM 2526 C C . ILE B 1 86 ? -2.895 -7.82 2.463 1 98.69 86 ILE B C 1
ATOM 2528 O O . ILE B 1 86 ? -2.77 -9.016 2.738 1 98.69 86 ILE B O 1
ATOM 2532 N N . LEU B 1 87 ? -2.084 -6.914 2.949 1 98.75 87 LEU B N 1
ATOM 2533 C CA . LEU B 1 87 ? -1.146 -7.16 4.039 1 98.75 87 LEU B CA 1
ATOM 2534 C C . LEU B 1 87 ? -1.837 -7.039 5.391 1 98.75 87 LEU B C 1
ATOM 2536 O O . LEU B 1 87 ? -2.346 -5.973 5.738 1 98.75 87 LEU B O 1
ATOM 2540 N N . ARG B 1 88 ? -1.812 -8.086 6.125 1 98.5 88 ARG B N 1
ATOM 2541 C CA . ARG B 1 88 ? -2.527 -8.055 7.398 1 98.5 88 ARG B CA 1
ATOM 2542 C C . ARG B 1 88 ? -1.944 -9.07 8.375 1 98.5 88 ARG B C 1
ATOM 2544 O O . ARG B 1 88 ? -1.229 -9.992 7.973 1 98.5 88 ARG B O 1
ATOM 2551 N N . SER B 1 89 ? -2.258 -8.828 9.656 1 98.19 89 SER B N 1
ATOM 2552 C CA . SER B 1 89 ? -1.896 -9.797 10.688 1 98.19 89 SER B CA 1
ATOM 2553 C C . SER B 1 89 ? -2.723 -11.07 10.562 1 98.19 89 SER B C 1
ATOM 2555 O O . SER B 1 89 ? -3.955 -11.023 10.547 1 98.19 89 SER B O 1
ATOM 2557 N N . MET B 1 90 ? -2.023 -12.195 10.477 1 97.5 90 MET B N 1
ATOM 2558 C CA . MET B 1 90 ? -2.666 -13.5 10.383 1 97.5 90 MET B CA 1
ATOM 2559 C C . MET B 1 90 ? -1.65 -14.625 10.586 1 97.5 90 MET B C 1
ATOM 2561 O O . MET B 1 90 ? -0.444 -14.398 10.469 1 97.5 90 MET B O 1
ATOM 2565 N N . SER B 1 91 ? -2.18 -15.766 10.906 1 96.5 91 SER B N 1
ATOM 2566 C CA . SER B 1 91 ? -1.327 -16.953 10.953 1 96.5 91 SER B CA 1
ATOM 2567 C C . SER B 1 91 ? -1.013 -17.453 9.547 1 96.5 91 SER B C 1
ATOM 2569 O O . SER B 1 91 ? -1.703 -17.109 8.586 1 96.5 91 SER B O 1
ATOM 2571 N N . GLY B 1 92 ? 0.105 -18.25 9.445 1 97.38 92 GLY B N 1
ATOM 2572 C CA . GLY B 1 92 ? 0.478 -18.797 8.148 1 97.38 92 GLY B CA 1
ATOM 2573 C C . GLY B 1 92 ? 1.259 -17.812 7.289 1 97.38 92 GLY B C 1
ATOM 2574 O O . GLY B 1 92 ? 1.831 -16.844 7.805 1 97.38 92 GLY B O 1
ATOM 2575 N N . VAL B 1 93 ? 1.328 -18.125 6.027 1 98 93 VAL B N 1
ATOM 2576 C CA . VAL B 1 93 ? 2.152 -17.344 5.113 1 98 93 VAL B CA 1
ATOM 2577 C C . VAL B 1 93 ? 1.264 -16.438 4.262 1 98 93 VAL B C 1
ATOM 2579 O O . VAL B 1 93 ? 1.317 -15.219 4.387 1 98 93 VAL B O 1
ATOM 2582 N N . ALA B 1 94 ? 0.447 -17.016 3.383 1 98.69 94 ALA B N 1
ATOM 2583 C CA . ALA B 1 94 ? -0.443 -16.312 2.469 1 98.69 94 ALA B CA 1
ATOM 2584 C C . ALA B 1 94 ? -1.542 -17.234 1.945 1 98.69 94 ALA B C 1
ATOM 2586 O O . ALA B 1 94 ? -1.423 -18.453 2.021 1 98.69 94 ALA B O 1
ATOM 2587 N N . TYR B 1 95 ? -2.623 -16.641 1.499 1 97.75 95 TYR B N 1
ATOM 2588 C CA . TYR B 1 95 ? -3.648 -17.422 0.817 1 97.75 95 TYR B CA 1
ATOM 2589 C C . TYR B 1 95 ? -4.445 -16.547 -0.148 1 97.75 95 TYR B C 1
ATOM 2591 O O . TYR B 1 95 ? -4.41 -15.32 -0.057 1 97.75 95 TYR B O 1
ATOM 2599 N N . THR B 1 96 ? -5.125 -17.172 -1.044 1 97.31 96 THR B N 1
ATOM 2600 C CA . THR B 1 96 ? -5.945 -16.516 -2.055 1 97.31 96 THR B CA 1
ATOM 2601 C C . THR B 1 96 ? -7.414 -16.891 -1.887 1 97.31 96 THR B C 1
ATOM 2603 O O . THR B 1 96 ? -7.73 -18.047 -1.575 1 97.31 96 THR B O 1
ATOM 2606 N N . THR B 1 97 ? -8.266 -15.992 -2.062 1 95.5 97 THR B N 1
ATOM 2607 C CA . THR B 1 97 ? -9.703 -16.234 -2 1 95.5 97 THR B CA 1
ATOM 2608 C C . THR B 1 97 ? -10.453 -15.305 -2.943 1 95.5 97 THR B C 1
ATOM 2610 O O . THR B 1 97 ? -9.867 -14.383 -3.508 1 95.5 97 THR B O 1
ATOM 2613 N N . GLY B 1 98 ? -11.664 -15.664 -3.307 1 91.25 98 GLY B N 1
ATOM 2614 C CA . GLY B 1 98 ? -12.547 -14.719 -3.975 1 91.25 98 GLY B CA 1
ATOM 2615 C C . GLY B 1 98 ? -12.984 -13.578 -3.074 1 91.25 98 GLY B C 1
ATOM 2616 O O . GLY B 1 98 ? -12.773 -13.625 -1.86 1 91.25 98 GLY B O 1
ATOM 2617 N N . SER B 1 99 ? -13.492 -12.5 -3.705 1 86.38 99 SER B N 1
ATOM 2618 C CA . SER B 1 99 ? -14.07 -11.414 -2.928 1 86.38 99 SER B CA 1
ATOM 2619 C C . SER B 1 99 ? -15.578 -11.562 -2.809 1 86.38 99 SER B C 1
ATOM 2621 O O . SER B 1 99 ? -16.172 -12.422 -3.455 1 86.38 99 SER B O 1
ATOM 2623 N N . ASP B 1 100 ? -16.203 -10.75 -1.927 1 79.75 100 ASP B N 1
ATOM 2624 C CA . ASP B 1 100 ? -17.641 -10.789 -1.714 1 79.75 100 ASP B CA 1
ATOM 2625 C C . ASP B 1 100 ? -18.391 -10.289 -2.947 1 79.75 100 ASP B C 1
ATOM 2627 O O . ASP B 1 100 ? -19.609 -10.492 -3.07 1 79.75 100 ASP B O 1
ATOM 2631 N N . LEU B 1 101 ? -17.719 -9.633 -3.879 1 80.12 101 LEU B N 1
ATOM 2632 C CA . LEU B 1 101 ? -18.375 -9.133 -5.086 1 80.12 101 LEU B CA 1
ATOM 2633 C C . LEU B 1 101 ? -18.719 -10.281 -6.031 1 80.12 101 LEU B C 1
ATOM 2635 O O . LEU B 1 101 ? -19.891 -10.5 -6.348 1 80.12 101 LEU B O 1
ATOM 2639 N N . ASP B 1 102 ? -17.672 -10.961 -6.477 1 83.25 102 ASP B N 1
ATOM 2640 C CA . ASP B 1 102 ? -17.797 -12.172 -7.281 1 83.25 102 ASP B CA 1
ATOM 2641 C C . ASP B 1 102 ? -16.453 -12.844 -7.484 1 83.25 102 ASP B C 1
ATOM 2643 O O . ASP B 1 102 ? -15.445 -12.406 -6.922 1 83.25 102 ASP B O 1
ATOM 2647 N N . SER B 1 103 ? -16.422 -13.922 -8.258 1 85.31 103 SER B N 1
ATOM 2648 C CA . SER B 1 103 ? -15.242 -14.766 -8.367 1 85.31 103 SER B CA 1
ATOM 2649 C C . SER B 1 103 ? -14.219 -14.148 -9.32 1 85.31 103 SER B C 1
ATOM 2651 O O . SER B 1 103 ? -13.102 -14.656 -9.445 1 85.31 103 SER B O 1
ATOM 2653 N N . ASP B 1 104 ? -14.547 -13.008 -9.961 1 93.06 104 ASP B N 1
ATOM 2654 C CA . ASP B 1 104 ? -13.609 -12.352 -10.867 1 93.06 104 ASP B CA 1
ATOM 2655 C C . ASP B 1 104 ? -12.805 -11.273 -10.141 1 93.06 104 ASP B C 1
ATOM 2657 O O . ASP B 1 104 ? -11.914 -10.656 -10.734 1 93.06 104 ASP B O 1
ATOM 2661 N N . HIS B 1 105 ? -13.172 -11.094 -8.922 1 96.06 105 HIS B N 1
ATOM 2662 C CA . HIS B 1 105 ? -12.383 -10.258 -8.023 1 96.06 105 HIS B CA 1
ATOM 2663 C C . HIS B 1 105 ? -11.719 -11.102 -6.934 1 96.06 105 HIS B C 1
ATOM 2665 O O . HIS B 1 105 ? -12.398 -11.703 -6.105 1 96.06 105 HIS B O 1
ATOM 2671 N N . LYS B 1 106 ? -10.422 -11.125 -6.988 1 97.38 106 LYS B N 1
ATOM 2672 C CA . LYS B 1 106 ? -9.648 -12.008 -6.109 1 97.38 106 LYS B CA 1
ATOM 2673 C C . LYS B 1 106 ? -8.914 -11.203 -5.039 1 97.38 106 LYS B C 1
ATOM 2675 O O . LYS B 1 106 ? -8.625 -10.023 -5.23 1 97.38 106 LYS B O 1
ATOM 2680 N N . GLU B 1 107 ? -8.711 -11.828 -3.938 1 98.19 107 GLU B N 1
ATOM 2681 C CA . GLU B 1 107 ? -7.902 -11.281 -2.855 1 98.19 107 GLU B CA 1
ATOM 2682 C C . GLU B 1 107 ? -6.73 -12.203 -2.521 1 98.19 107 GLU B C 1
ATOM 2684 O O . GLU B 1 107 ? -6.895 -13.422 -2.459 1 98.19 107 GLU B O 1
ATOM 2689 N N . ILE B 1 108 ? -5.621 -11.633 -2.373 1 98.56 108 ILE B N 1
ATOM 2690 C CA . ILE B 1 108 ? -4.461 -12.305 -1.804 1 98.56 108 ILE B CA 1
ATOM 2691 C C . ILE B 1 108 ? -4.16 -11.734 -0.419 1 98.56 108 ILE B C 1
ATOM 2693 O O . ILE B 1 108 ? -3.848 -10.547 -0.283 1 98.56 108 ILE B O 1
ATOM 2697 N N . HIS B 1 109 ? -4.301 -12.531 0.547 1 98.75 109 HIS B N 1
ATOM 2698 C CA . HIS B 1 109 ? -3.93 -12.141 1.902 1 98.75 109 HIS B CA 1
ATOM 2699 C C . HIS B 1 109 ? -2.516 -12.602 2.24 1 98.75 109 HIS B C 1
ATOM 2701 O O . HIS B 1 109 ? -2.178 -13.766 2.049 1 98.75 109 HIS B O 1
ATOM 2707 N N . PHE B 1 110 ? -1.662 -11.742 2.682 1 98.88 110 PHE B N 1
ATOM 2708 C CA . PHE B 1 110 ? -0.25 -11.977 2.957 1 98.88 110 PHE B CA 1
ATOM 2709 C C . PHE B 1 110 ? 0.096 -11.578 4.387 1 98.88 110 PHE B C 1
ATOM 2711 O O . PHE B 1 110 ? -0.097 -10.43 4.781 1 98.88 110 PHE B O 1
ATOM 2718 N N . SER B 1 111 ? 0.603 -12.477 5.195 1 98.81 111 SER B N 1
ATOM 2719 C CA . SER B 1 111 ? 0.84 -12.305 6.625 1 98.81 111 SER B CA 1
ATOM 2720 C C . SER B 1 111 ? 1.993 -11.344 6.887 1 98.81 111 SER B C 1
ATOM 2722 O O . SER B 1 111 ? 3.133 -11.617 6.504 1 98.81 111 SER B O 1
ATOM 2724 N N . VAL B 1 112 ? 1.686 -10.352 7.652 1 98.5 112 VAL B N 1
ATOM 2725 C CA . VAL B 1 112 ? 2.74 -9.406 7.996 1 98.5 112 VAL B CA 1
ATOM 2726 C C . VAL B 1 112 ? 3.689 -10.031 9.016 1 98.5 112 VAL B C 1
ATOM 2728 O O . VAL B 1 112 ? 4.879 -9.703 9.047 1 98.5 112 VAL B O 1
ATOM 2731 N N . GLU B 1 113 ? 3.197 -10.953 9.875 1 98.5 113 GLU B N 1
ATOM 2732 C CA . GLU B 1 113 ? 4.086 -11.688 10.773 1 98.5 113 GLU B CA 1
ATOM 2733 C C . GLU B 1 113 ? 5.121 -12.492 9.992 1 98.5 113 GLU B C 1
ATOM 2735 O O . GLU B 1 113 ? 6.305 -12.484 10.336 1 98.5 113 GLU B O 1
ATOM 2740 N N . TYR B 1 114 ? 4.672 -13.188 8.977 1 98.56 114 TYR B N 1
ATOM 2741 C CA . TYR B 1 114 ? 5.59 -13.961 8.148 1 98.56 114 TYR B CA 1
ATOM 2742 C C . TYR B 1 114 ? 6.625 -13.055 7.488 1 98.56 114 TYR B C 1
ATOM 2744 O O . TYR B 1 114 ? 7.824 -13.336 7.535 1 98.56 114 TYR B O 1
ATOM 2752 N N . ILE B 1 115 ? 6.156 -11.984 6.879 1 98.56 115 ILE B N 1
ATOM 2753 C CA . ILE B 1 115 ? 7.023 -11.055 6.168 1 98.56 115 ILE B CA 1
ATOM 2754 C C . ILE B 1 115 ? 8.102 -10.523 7.117 1 98.56 115 ILE B C 1
ATOM 2756 O O . ILE B 1 115 ? 9.273 -10.469 6.762 1 98.56 115 ILE B O 1
ATOM 2760 N N . ALA B 1 116 ? 7.719 -10.164 8.305 1 97.94 116 ALA B N 1
ATOM 2761 C CA . ALA B 1 116 ? 8.648 -9.617 9.289 1 97.94 116 ALA B CA 1
ATOM 2762 C C . ALA B 1 116 ? 9.727 -10.633 9.648 1 97.94 116 ALA B C 1
ATOM 2764 O O . ALA B 1 116 ? 10.844 -10.25 10.023 1 97.94 116 ALA B O 1
ATOM 2765 N N . ASN B 1 117 ? 9.414 -11.898 9.461 1 97.75 117 ASN B N 1
ATOM 2766 C CA . ASN B 1 117 ? 10.305 -12.945 9.961 1 97.75 117 ASN B CA 1
ATOM 2767 C C . ASN B 1 117 ? 11.109 -13.578 8.836 1 97.75 117 ASN B C 1
ATOM 2769 O O . ASN B 1 117 ? 11.82 -14.562 9.055 1 97.75 117 ASN B O 1
ATOM 2773 N N . ILE B 1 118 ? 11 -13.062 7.637 1 97.38 118 ILE B N 1
ATOM 2774 C CA . ILE B 1 118 ? 11.812 -13.562 6.535 1 97.38 118 ILE B CA 1
ATOM 2775 C C . ILE B 1 118 ? 13.289 -13.281 6.812 1 97.38 118 ILE B C 1
ATOM 2777 O O . ILE B 1 118 ? 13.68 -12.133 7.031 1 97.38 118 ILE B O 1
ATOM 2781 N N . HIS B 1 119 ? 14.133 -14.289 6.75 1 95.56 119 HIS B N 1
ATOM 2782 C CA . HIS B 1 119 ? 15.57 -14.219 7 1 95.56 119 HIS B CA 1
ATOM 2783 C C . HIS B 1 119 ? 16.344 -15.141 6.062 1 95.56 119 HIS B C 1
ATOM 2785 O O . HIS B 1 119 ? 15.82 -16.188 5.656 1 95.56 119 HIS B O 1
ATOM 2791 N N . PRO B 1 120 ? 17.594 -14.773 5.742 1 96.56 120 PRO B N 1
ATOM 2792 C CA . PRO B 1 120 ? 18.25 -13.5 6.039 1 96.56 120 PRO B CA 1
ATOM 2793 C C . PRO B 1 120 ? 17.641 -12.328 5.27 1 96.56 120 PRO B C 1
ATOM 2795 O O . PRO B 1 120 ? 16.828 -12.531 4.363 1 96.56 120 PRO B O 1
ATOM 2798 N N . ILE B 1 121 ? 17.969 -11.109 5.57 1 95.38 121 ILE B N 1
ATOM 2799 C CA . ILE B 1 121 ? 17.438 -9.883 4.984 1 95.38 121 ILE B CA 1
ATOM 2800 C C . ILE B 1 121 ? 17.641 -9.906 3.469 1 95.38 121 ILE B C 1
ATOM 2802 O O . ILE B 1 121 ? 16.781 -9.453 2.717 1 95.38 121 ILE B O 1
ATOM 2806 N N . SER B 1 122 ? 18.719 -10.461 3.031 1 95.31 122 SER B N 1
ATOM 2807 C CA . SER B 1 122 ? 19.078 -10.477 1.615 1 95.31 122 SER B CA 1
ATOM 2808 C C . SER B 1 122 ? 18.078 -11.305 0.807 1 95.31 122 SER B C 1
ATOM 2810 O O . SER B 1 122 ? 18.047 -11.219 -0.422 1 95.31 122 SER B O 1
ATOM 2812 N N . ARG B 1 123 ? 17.188 -12.047 1.454 1 96 123 ARG B N 1
ATOM 2813 C CA . ARG B 1 123 ? 16.266 -12.938 0.764 1 96 123 ARG B CA 1
ATOM 2814 C C . ARG B 1 123 ? 14.852 -12.352 0.742 1 96 123 ARG B C 1
ATOM 2816 O O . ARG B 1 123 ? 13.953 -12.914 0.115 1 96 123 ARG B O 1
ATOM 2823 N N . ARG B 1 124 ? 14.586 -11.266 1.363 1 97.31 124 ARG B N 1
ATOM 2824 C CA . ARG B 1 124 ? 13.258 -10.711 1.556 1 97.31 124 ARG B CA 1
ATOM 2825 C C . ARG B 1 124 ? 12.586 -10.422 0.218 1 97.31 124 ARG B C 1
ATOM 2827 O O . ARG B 1 124 ? 11.438 -10.82 -0.009 1 97.31 124 ARG B O 1
ATOM 2834 N N . THR B 1 125 ? 13.344 -9.773 -0.642 1 97.69 125 THR B N 1
ATOM 2835 C CA . THR B 1 125 ? 12.773 -9.406 -1.934 1 97.69 125 THR B CA 1
ATOM 2836 C C . THR B 1 125 ? 12.352 -10.648 -2.713 1 97.69 125 THR B C 1
ATOM 2838 O O . THR B 1 125 ? 11.211 -10.734 -3.182 1 97.69 125 THR B O 1
ATOM 2841 N N . GLU B 1 126 ? 13.211 -11.617 -2.779 1 97.56 126 GLU B N 1
ATOM 2842 C CA . GLU B 1 126 ? 12.945 -12.828 -3.547 1 97.56 126 GLU B CA 1
ATOM 2843 C C . GLU B 1 126 ? 11.805 -13.633 -2.928 1 97.56 126 GLU B C 1
ATOM 2845 O O . GLU B 1 126 ? 10.961 -14.18 -3.643 1 97.56 126 GLU B O 1
ATOM 2850 N N . GLU B 1 127 ? 11.844 -13.703 -1.629 1 98.38 127 GLU B N 1
ATOM 2851 C CA . GLU B 1 127 ? 10.812 -14.492 -0.952 1 98.38 127 GLU B CA 1
ATOM 2852 C C . GLU B 1 127 ? 9.445 -13.836 -1.082 1 98.38 127 GLU B C 1
ATOM 2854 O O . GLU B 1 127 ? 8.445 -14.508 -1.338 1 98.38 127 GLU B O 1
ATOM 2859 N N . ILE B 1 128 ? 9.359 -12.516 -0.923 1 98.62 128 ILE B N 1
ATOM 2860 C CA . ILE B 1 128 ? 8.102 -11.789 -1.094 1 98.62 128 ILE B CA 1
ATOM 2861 C C . ILE B 1 128 ? 7.59 -11.977 -2.52 1 98.62 128 ILE B C 1
ATOM 2863 O O . ILE B 1 128 ? 6.422 -12.32 -2.725 1 98.62 128 ILE B O 1
ATOM 2867 N N . ASN B 1 129 ? 8.461 -11.844 -3.496 1 98.44 129 ASN B N 1
ATOM 2868 C CA . ASN B 1 129 ? 8.086 -12.055 -4.891 1 98.44 129 ASN B CA 1
ATOM 2869 C C . ASN B 1 129 ? 7.621 -13.484 -5.137 1 98.44 129 ASN B C 1
ATOM 2871 O O . ASN B 1 129 ? 6.668 -13.711 -5.887 1 98.44 129 ASN B O 1
ATOM 2875 N N . GLY B 1 130 ? 8.32 -14.391 -4.523 1 98.56 130 GLY B N 1
ATOM 2876 C CA . GLY B 1 130 ? 7.969 -15.789 -4.688 1 98.56 130 GLY B CA 1
ATOM 2877 C C . GLY B 1 130 ? 6.59 -16.125 -4.156 1 98.56 130 GLY B C 1
ATOM 2878 O O . GLY B 1 130 ? 5.801 -16.781 -4.836 1 98.56 130 GLY B O 1
ATOM 2879 N N . VAL B 1 131 ? 6.309 -15.664 -2.965 1 98.75 131 VAL B N 1
ATOM 2880 C CA . VAL B 1 131 ? 5.012 -15.914 -2.346 1 98.75 131 VAL B CA 1
ATOM 2881 C C . VAL B 1 131 ? 3.906 -15.266 -3.176 1 98.75 131 VAL B C 1
ATOM 2883 O O . VAL B 1 131 ? 2.879 -15.883 -3.453 1 98.75 131 VAL B O 1
ATOM 2886 N N . LEU B 1 132 ? 4.129 -14.008 -3.588 1 98.75 132 LEU B N 1
ATOM 2887 C CA . LEU B 1 132 ? 3.137 -13.297 -4.383 1 98.75 132 LEU B CA 1
ATOM 2888 C C . LEU B 1 132 ? 2.912 -13.992 -5.723 1 98.75 132 LEU B C 1
ATOM 2890 O O . LEU B 1 132 ? 1.773 -14.117 -6.18 1 98.75 132 LEU B O 1
ATOM 2894 N N . THR B 1 133 ? 3.941 -14.438 -6.359 1 98.75 133 THR B N 1
ATOM 2895 C CA . THR B 1 133 ? 3.824 -15.18 -7.609 1 98.75 133 THR B CA 1
ATOM 2896 C C . THR B 1 133 ? 2.994 -16.438 -7.414 1 98.75 133 THR B C 1
ATOM 2898 O O . THR B 1 133 ? 2.059 -16.703 -8.18 1 98.75 133 THR B O 1
ATOM 2901 N N . HIS B 1 134 ? 3.316 -17.219 -6.375 1 98.81 134 HIS B N 1
ATOM 2902 C CA . HIS B 1 134 ? 2.564 -18.422 -6.027 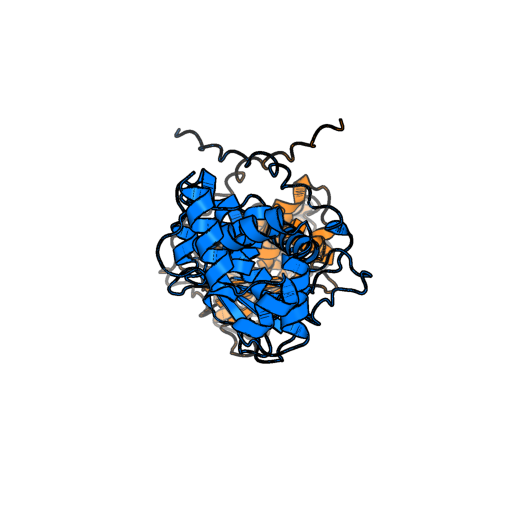1 98.81 134 HIS B CA 1
ATOM 2903 C C . HIS B 1 134 ? 1.08 -18.109 -5.863 1 98.81 134 HIS B C 1
ATOM 2905 O O . HIS B 1 134 ? 0.232 -18.781 -6.461 1 98.81 134 HIS B O 1
ATOM 2911 N N . GLU B 1 135 ? 0.762 -17.078 -5.074 1 98.81 135 GLU B N 1
ATOM 2912 C CA . GLU B 1 135 ? -0.628 -16.719 -4.809 1 98.81 135 GLU B CA 1
ATOM 2913 C C . GLU B 1 135 ? -1.328 -16.234 -6.07 1 98.81 135 GLU B C 1
ATOM 2915 O O . GLU B 1 135 ? -2.521 -16.469 -6.258 1 98.81 135 GLU B O 1
ATOM 2920 N N . LEU B 1 136 ? -0.603 -15.477 -6.895 1 98.75 136 LEU B N 1
ATOM 2921 C CA . LEU B 1 136 ? -1.191 -14.953 -8.125 1 98.75 136 LEU B CA 1
ATOM 2922 C C . LEU B 1 136 ? -1.606 -16.094 -9.055 1 98.75 136 LEU B C 1
ATOM 2924 O O . LEU B 1 136 ? -2.582 -15.961 -9.797 1 98.75 136 LEU B O 1
ATOM 2928 N N . VAL B 1 137 ? -0.827 -17.188 -9.062 1 98.88 137 VAL B N 1
ATOM 2929 C CA . VAL B 1 137 ? -1.226 -18.328 -9.875 1 98.88 137 VAL B CA 1
ATOM 2930 C C . VAL B 1 137 ? -2.645 -18.766 -9.5 1 98.88 137 VAL B C 1
ATOM 2932 O O . VAL B 1 137 ? -3.471 -19.016 -10.375 1 98.88 137 VAL B O 1
ATOM 2935 N N . HIS B 1 138 ? -2.926 -18.812 -8.219 1 98.56 138 HIS B N 1
ATOM 2936 C CA . HIS B 1 138 ? -4.246 -19.234 -7.762 1 98.56 138 HIS B CA 1
ATOM 2937 C C . HIS B 1 138 ? -5.328 -18.281 -8.273 1 98.56 138 HIS B C 1
ATOM 2939 O O . HIS B 1 138 ? -6.496 -18.672 -8.375 1 98.56 138 HIS B O 1
ATOM 2945 N N . CYS B 1 139 ? -4.973 -17.062 -8.578 1 98.12 139 CYS B N 1
ATOM 2946 C CA . CYS B 1 139 ? -5.918 -16.094 -9.125 1 98.12 139 CYS B CA 1
ATOM 2947 C C . CYS B 1 139 ? -6.148 -16.344 -10.609 1 98.12 139 CYS B C 1
ATOM 2949 O O . CYS B 1 139 ? -7.113 -15.836 -11.188 1 98.12 139 CYS B O 1
ATOM 2951 N N . LEU B 1 140 ? -5.238 -17.047 -11.242 1 98.31 140 LEU B N 1
ATOM 2952 C CA . LEU B 1 140 ? -5.215 -17.031 -12.703 1 98.31 140 LEU B CA 1
ATOM 2953 C C . LEU B 1 140 ? -5.195 -18.453 -13.258 1 98.31 140 LEU B C 1
ATOM 2955 O O . LEU B 1 140 ? -5.09 -18.656 -14.477 1 98.31 140 LEU B O 1
ATOM 2959 N N . GLN B 1 141 ? -5.289 -19.484 -12.422 1 98.56 141 GLN B N 1
ATOM 2960 C CA . GLN B 1 141 ? -5.293 -20.859 -12.898 1 98.56 141 GLN B CA 1
ATOM 2961 C C . GLN B 1 141 ? -6.688 -21.484 -12.805 1 98.56 141 GLN B C 1
ATOM 2963 O O . GLN B 1 141 ? -7.566 -20.938 -12.133 1 98.56 141 GLN B O 1
ATOM 2968 N N . TYR B 1 142 ? -6.836 -22.578 -13.539 1 98.25 142 TYR B N 1
ATOM 2969 C CA . TYR B 1 142 ? -8.062 -23.375 -13.438 1 98.25 142 TYR B CA 1
ATOM 2970 C C . TYR B 1 142 ? -7.906 -24.5 -12.422 1 98.25 142 TYR B C 1
ATOM 2972 O O . TYR B 1 142 ? -6.793 -24.812 -12 1 98.25 142 TYR B O 1
ATOM 2980 N N . ASN B 1 143 ? -9.094 -25.062 -11.953 1 97.88 143 ASN B N 1
ATOM 2981 C CA . ASN B 1 143 ? -9 -26.031 -10.859 1 97.88 143 ASN B CA 1
ATOM 2982 C C . ASN B 1 143 ? -9.883 -27.25 -11.102 1 97.88 143 ASN B C 1
ATOM 2984 O O . ASN B 1 143 ? -10.32 -27.906 -10.156 1 97.88 143 ASN B O 1
ATOM 2988 N N . GLY B 1 144 ? -10.25 -27.469 -12.383 1 98.12 144 GLY B N 1
ATOM 2989 C CA . GLY B 1 144 ? -11.047 -28.625 -12.703 1 98.12 144 GLY B CA 1
ATOM 2990 C C . GLY B 1 144 ? -12.453 -28.578 -12.125 1 98.12 144 GLY B C 1
ATOM 2991 O O . GLY B 1 144 ? -12.961 -29.578 -11.625 1 98.12 144 GLY B O 1
ATOM 2992 N N . HIS B 1 145 ? -13.031 -27.375 -12.156 1 97.06 145 HIS B N 1
ATOM 2993 C CA . HIS B 1 145 ? -14.359 -27.156 -11.602 1 97.06 145 HIS B CA 1
ATOM 2994 C C . HIS B 1 145 ? -14.406 -27.547 -10.125 1 97.06 145 HIS B C 1
ATOM 2996 O O . HIS B 1 145 ? -15.375 -28.156 -9.672 1 97.06 145 HIS B O 1
ATOM 3002 N N . GLY B 1 146 ? -13.32 -27.312 -9.477 1 96.38 146 GLY B N 1
ATOM 3003 C CA . GLY B 1 146 ? -13.25 -27.531 -8.047 1 96.38 146 GLY B CA 1
ATOM 3004 C C . GLY B 1 146 ? -12.891 -28.969 -7.684 1 96.38 146 GLY B C 1
ATOM 3005 O O . GLY B 1 146 ? -12.852 -29.328 -6.504 1 96.38 146 GLY B O 1
ATOM 3006 N N . THR B 1 147 ? -12.531 -29.797 -8.656 1 97.81 147 THR B N 1
ATOM 3007 C CA . THR B 1 147 ? -12.32 -31.219 -8.391 1 97.81 147 THR B CA 1
ATOM 3008 C C . THR B 1 147 ? -10.836 -31.562 -8.453 1 97.81 147 THR B C 1
ATOM 3010 O O . THR B 1 147 ? -10.438 -32.688 -8.102 1 97.81 147 THR B O 1
ATOM 3013 N N . CYS B 1 148 ? -10.031 -30.672 -8.914 1 97.62 148 CYS B N 1
ATOM 3014 C CA . CYS B 1 148 ? -8.594 -30.891 -8.969 1 97.62 148 CYS B CA 1
ATOM 3015 C C . CYS B 1 148 ? -8.016 -31.094 -7.578 1 97.62 148 CYS B C 1
ATOM 3017 O O . CYS B 1 148 ? -8.336 -30.344 -6.652 1 97.62 148 CYS B O 1
ATOM 3019 N N . PRO B 1 149 ? -7.176 -32.188 -7.387 1 97.19 149 PRO B N 1
ATOM 3020 C CA . PRO B 1 149 ? -6.562 -32.344 -6.066 1 97.19 149 PRO B CA 1
ATOM 3021 C C . PRO B 1 149 ? -5.734 -31.109 -5.652 1 97.19 149 PRO B C 1
ATOM 3023 O O . PRO B 1 149 ? -5.051 -30.516 -6.488 1 97.19 149 PRO B O 1
ATOM 3026 N N . GLY B 1 150 ? -5.797 -30.812 -4.359 1 97.69 150 GLY B N 1
ATOM 3027 C CA . GLY B 1 150 ? -5.078 -29.641 -3.85 1 97.69 150 GLY B CA 1
ATOM 3028 C C . GLY B 1 150 ? -3.59 -29.688 -4.133 1 97.69 150 GLY B C 1
ATOM 3029 O O . GLY B 1 150 ? -2.973 -28.656 -4.41 1 97.69 150 GLY B O 1
ATOM 3030 N N . GLY B 1 151 ? -3.049 -30.844 -3.975 1 98.12 151 GLY B N 1
ATOM 3031 C CA . GLY B 1 151 ? -1.627 -31 -4.242 1 98.12 151 GLY B CA 1
ATOM 3032 C C . GLY B 1 151 ? -1.234 -30.562 -5.645 1 98.12 151 GLY B C 1
ATOM 3033 O O . GLY B 1 151 ? -0.165 -29.984 -5.844 1 98.12 151 GLY B O 1
ATOM 3034 N N . LEU B 1 152 ? -2.025 -30.891 -6.668 1 98.56 152 LEU B N 1
ATOM 3035 C CA . LEU B 1 152 ? -1.758 -30.484 -8.039 1 98.56 152 LEU B CA 1
ATOM 3036 C C . LEU B 1 152 ? -1.902 -28.969 -8.195 1 98.56 152 LEU B C 1
ATOM 3038 O O . LEU B 1 152 ? -1.099 -28.328 -8.883 1 98.56 152 LEU B O 1
ATOM 3042 N N . ILE B 1 153 ? -2.916 -28.391 -7.543 1 98.56 153 ILE B N 1
ATOM 3043 C CA . ILE B 1 153 ? -3.131 -26.953 -7.562 1 98.56 153 ILE B CA 1
ATOM 3044 C C . ILE B 1 153 ? -1.902 -26.234 -7.004 1 98.56 153 ILE B C 1
ATOM 3046 O O . ILE B 1 153 ? -1.361 -25.328 -7.637 1 98.56 153 ILE B O 1
ATOM 3050 N N . GLU B 1 154 ? -1.425 -26.703 -5.875 1 98.56 154 GLU B N 1
ATOM 3051 C CA . GLU B 1 154 ? -0.254 -26.125 -5.223 1 98.56 154 GLU B CA 1
ATOM 3052 C C . GLU B 1 154 ? 1.014 -26.375 -6.031 1 98.56 154 GLU B C 1
ATOM 3054 O O . GLU B 1 154 ? 1.918 -25.547 -6.066 1 98.56 154 GLU B O 1
ATOM 3059 N N . GLY B 1 155 ? 1.062 -27.516 -6.59 1 98.56 155 GLY B N 1
ATOM 3060 C CA . GLY B 1 155 ? 2.209 -27.859 -7.414 1 98.56 155 GLY B CA 1
ATOM 3061 C C . GLY B 1 155 ? 2.357 -26.969 -8.633 1 98.56 155 GLY B C 1
ATOM 3062 O O . GLY B 1 155 ? 3.469 -26.547 -8.977 1 98.56 155 GLY B O 1
ATOM 3063 N N . MET B 1 156 ? 1.265 -26.703 -9.32 1 98.69 156 MET B N 1
ATOM 3064 C CA . MET B 1 156 ? 1.302 -25.812 -10.477 1 98.69 156 MET B CA 1
ATOM 3065 C C . MET B 1 156 ? 1.761 -24.422 -10.055 1 98.69 156 MET B C 1
ATOM 3067 O O . MET B 1 156 ? 2.537 -23.781 -10.773 1 98.69 156 MET B O 1
ATOM 3071 N N . ALA B 1 157 ? 1.257 -23.969 -8.914 1 98.81 157 ALA B N 1
ATOM 3072 C CA . ALA B 1 157 ? 1.669 -22.672 -8.406 1 98.81 157 ALA B CA 1
ATOM 3073 C C . ALA B 1 157 ? 3.178 -22.625 -8.18 1 98.81 157 ALA B C 1
ATOM 3075 O O . ALA B 1 157 ? 3.844 -21.672 -8.594 1 98.81 157 ALA B O 1
ATOM 3076 N N . ASP B 1 158 ? 3.686 -23.625 -7.598 1 98.69 158 ASP B N 1
ATOM 3077 C CA . ASP B 1 158 ? 5.117 -23.641 -7.312 1 98.69 158 ASP B CA 1
ATOM 3078 C C . ASP B 1 158 ? 5.922 -23.984 -8.562 1 98.69 158 ASP B C 1
ATOM 3080 O O . ASP B 1 158 ? 7.113 -23.688 -8.641 1 98.69 158 ASP B O 1
ATOM 3084 N N . TRP B 1 159 ? 5.324 -24.656 -9.57 1 98.62 159 TRP B N 1
ATOM 3085 C CA . TRP B 1 159 ? 5.996 -24.812 -10.852 1 98.62 159 TRP B CA 1
ATOM 3086 C C . TRP B 1 159 ? 6.246 -23.453 -11.508 1 98.62 159 TRP B C 1
ATOM 3088 O O . TRP B 1 159 ? 7.332 -23.203 -12.039 1 98.62 159 TRP B O 1
ATOM 3098 N N . VAL B 1 160 ? 5.254 -22.594 -11.453 1 98.62 160 VAL B N 1
ATOM 3099 C CA . VAL B 1 160 ? 5.418 -21.234 -11.977 1 98.62 160 VAL B CA 1
ATOM 3100 C C . VAL B 1 160 ? 6.5 -20.5 -11.188 1 98.62 160 VAL B C 1
ATOM 3102 O O . VAL B 1 160 ? 7.398 -19.891 -11.773 1 98.62 160 VAL B O 1
ATOM 3105 N N . ARG B 1 161 ? 6.391 -20.547 -9.812 1 98.5 161 ARG B N 1
ATOM 3106 C CA . ARG B 1 161 ? 7.391 -19.938 -8.945 1 98.5 161 ARG B CA 1
ATOM 3107 C C . ARG B 1 161 ? 8.797 -20.406 -9.312 1 98.5 161 ARG B C 1
ATOM 3109 O O . ARG B 1 161 ? 9.719 -19.594 -9.414 1 98.5 161 ARG B O 1
ATOM 3116 N N . LEU B 1 162 ? 8.953 -21.656 -9.586 1 97.94 162 LEU B N 1
ATOM 3117 C CA . LEU B 1 162 ? 10.219 -22.281 -9.969 1 97.94 162 LEU B CA 1
ATOM 3118 C C . LEU B 1 162 ? 10.734 -21.703 -11.273 1 97.94 162 LEU B C 1
ATOM 3120 O O . LEU B 1 162 ? 11.906 -21.344 -11.383 1 97.94 162 LEU B O 1
ATOM 3124 N N . HIS B 1 163 ? 9.898 -21.5 -12.211 1 97.5 163 HIS B N 1
ATOM 3125 C CA . HIS B 1 163 ? 10.305 -21.062 -13.547 1 97.5 163 HIS B CA 1
ATOM 3126 C C . HIS B 1 163 ? 10.477 -19.547 -13.602 1 97.5 163 HIS B C 1
ATOM 3128 O O . HIS B 1 163 ? 10.969 -19 -14.594 1 97.5 163 HIS B O 1
ATOM 3134 N N . CYS B 1 164 ? 10.062 -18.891 -12.57 1 97.44 164 CYS B N 1
ATOM 3135 C CA . CYS B 1 164 ? 10.367 -17.469 -12.406 1 97.44 164 CYS B CA 1
ATOM 3136 C C . CYS B 1 164 ? 11.68 -17.281 -11.641 1 97.44 164 CYS B C 1
ATOM 3138 O O . CYS B 1 164 ? 12.07 -16.156 -11.344 1 97.44 164 CYS B O 1
ATOM 3140 N N . LEU B 1 165 ? 12.336 -18.375 -11.281 1 97.12 165 LEU B N 1
ATOM 3141 C CA . LEU B 1 165 ? 13.602 -18.391 -10.555 1 97.12 165 LEU B CA 1
ATOM 3142 C C . LEU B 1 165 ? 13.438 -17.781 -9.164 1 97.12 165 LEU B C 1
ATOM 3144 O O . LEU B 1 165 ? 14.289 -17.016 -8.703 1 97.12 165 LEU B O 1
ATOM 3148 N N . LEU B 1 166 ? 12.336 -18.125 -8.523 1 97.44 166 LEU B N 1
ATOM 3149 C CA . LEU B 1 166 ? 12.023 -17.578 -7.211 1 97.44 166 LEU B CA 1
ATOM 3150 C C . LEU B 1 166 ? 11.875 -18.672 -6.168 1 97.44 166 LEU B C 1
ATOM 3152 O O . LEU B 1 166 ? 11.281 -18.469 -5.109 1 97.44 166 LEU B O 1
ATOM 3156 N N . SER B 1 167 ? 12.344 -19.859 -6.477 1 96.62 167 SER B N 1
ATOM 3157 C CA . SER B 1 167 ? 12.266 -20.953 -5.512 1 96.62 167 SER B CA 1
ATOM 3158 C C . SER B 1 167 ? 13.156 -20.688 -4.301 1 96.62 167 SER B C 1
ATOM 3160 O O . SER B 1 167 ? 14.273 -20.188 -4.441 1 96.62 167 SER B O 1
ATOM 3162 N N . PRO B 1 168 ? 12.625 -21 -3.127 1 95.88 168 PRO B N 1
ATOM 3163 C CA . PRO B 1 168 ? 13.5 -20.922 -1.955 1 95.88 168 PRO B CA 1
ATOM 3164 C C . PRO B 1 168 ? 14.727 -21.828 -2.07 1 95.88 168 PRO B C 1
ATOM 3166 O O . PRO B 1 168 ? 14.664 -22.875 -2.705 1 95.88 168 PRO B O 1
ATOM 3169 N N . PRO B 1 169 ? 15.805 -21.406 -1.401 1 94.44 169 PRO B N 1
ATOM 3170 C CA . PRO B 1 169 ? 17.047 -22.156 -1.508 1 94.44 169 PRO B CA 1
ATOM 3171 C C . PRO B 1 169 ? 16.922 -23.578 -0.954 1 94.44 169 PRO B C 1
ATOM 3173 O O . PRO B 1 169 ? 17.672 -24.469 -1.371 1 94.44 169 PRO B O 1
ATOM 3176 N N . HIS B 1 170 ? 16 -23.844 -0.108 1 94.12 170 HIS B N 1
ATOM 3177 C CA . HIS B 1 170 ? 15.922 -25.141 0.559 1 94.12 170 HIS B CA 1
ATOM 3178 C C . HIS B 1 170 ? 15.125 -26.141 -0.279 1 94.12 170 HIS B C 1
ATOM 3180 O O . HIS B 1 170 ? 15.008 -27.312 0.088 1 94.12 170 HIS B O 1
ATOM 3186 N N . TRP B 1 171 ? 14.516 -25.641 -1.371 1 96.25 171 TRP B N 1
ATOM 3187 C CA . TRP B 1 171 ? 13.781 -26.562 -2.232 1 96.25 171 TRP B CA 1
ATOM 3188 C C . TRP B 1 171 ? 14.703 -27.672 -2.75 1 96.25 171 TRP B C 1
ATOM 3190 O O . TRP B 1 171 ? 15.852 -27.406 -3.119 1 96.25 171 TRP B O 1
ATOM 3200 N N . LYS B 1 172 ? 14.242 -28.875 -2.73 1 92.31 172 LYS B N 1
ATOM 3201 C CA . LYS B 1 172 ? 14.992 -30.031 -3.223 1 92.31 172 LYS B CA 1
ATOM 3202 C C . LYS B 1 172 ? 14.102 -30.938 -4.074 1 92.31 172 LYS B C 1
ATOM 3204 O O . LYS B 1 172 ? 12.922 -31.109 -3.775 1 92.31 172 LYS B O 1
ATOM 3209 N N . ARG B 1 173 ? 14.773 -31.5 -5.027 1 93 173 ARG B N 1
ATOM 3210 C CA . ARG B 1 173 ? 14.109 -32.531 -5.816 1 93 173 ARG B CA 1
ATOM 3211 C C . ARG B 1 173 ? 14.094 -33.844 -5.074 1 93 173 ARG B C 1
ATOM 3213 O O . ARG B 1 173 ? 15.148 -34.375 -4.711 1 93 173 ARG B O 1
ATOM 3220 N N . ASP B 1 174 ? 12.875 -34.25 -4.766 1 89.06 174 ASP B N 1
ATOM 3221 C CA . ASP B 1 174 ? 12.766 -35.562 -4.137 1 89.06 174 ASP B CA 1
ATOM 3222 C C . ASP B 1 174 ? 11.523 -36.312 -4.633 1 89.06 174 ASP B C 1
ATOM 3224 O O . ASP B 1 174 ? 10.703 -35.75 -5.367 1 89.06 174 ASP B O 1
ATOM 3228 N N . SER B 1 175 ? 11.586 -37.594 -4.398 1 88.25 175 SER B N 1
ATOM 3229 C CA . SER B 1 175 ? 10.469 -38.438 -4.836 1 88.25 175 SER B CA 1
ATOM 3230 C C . SER B 1 175 ? 9.867 -39.188 -3.668 1 88.25 175 SER B C 1
ATOM 3232 O O . SER B 1 175 ? 9.445 -40.344 -3.828 1 88.25 175 SER B O 1
ATOM 3234 N N . ASN B 1 176 ? 9.938 -38.5 -2.572 1 87.5 176 ASN B N 1
ATOM 3235 C CA . ASN B 1 176 ? 9.344 -39.125 -1.396 1 87.5 176 ASN B CA 1
ATOM 3236 C C . ASN B 1 176 ? 7.832 -38.906 -1.353 1 87.5 176 ASN B C 1
ATOM 3238 O O . ASN B 1 176 ? 7.332 -37.875 -1.822 1 87.5 176 ASN B O 1
ATOM 3242 N N . GLY B 1 177 ? 7.133 -39.906 -0.938 1 90.75 177 GLY B N 1
ATOM 3243 C CA . GLY B 1 177 ? 5.703 -39.75 -0.718 1 90.75 177 GLY B CA 1
ATOM 3244 C C . GLY B 1 177 ? 4.898 -39.75 -2.002 1 90.75 177 GLY B C 1
ATOM 3245 O O . GLY B 1 177 ? 5.207 -40.5 -2.93 1 90.75 177 GLY B O 1
ATOM 3246 N N . LYS B 1 178 ? 3.789 -39 -2.029 1 94.88 178 LYS B N 1
ATOM 3247 C CA . LYS B 1 178 ? 2.865 -38.969 -3.16 1 94.88 178 LYS B CA 1
ATOM 3248 C C . LYS B 1 178 ? 3.201 -37.844 -4.133 1 94.88 178 LYS B C 1
ATOM 3250 O O . LYS B 1 178 ? 3.754 -36.812 -3.732 1 94.88 178 LYS B O 1
ATOM 3255 N N . TRP B 1 179 ? 2.846 -38.062 -5.43 1 96 179 TRP B N 1
ATOM 3256 C CA . TRP B 1 179 ? 3.184 -37.125 -6.484 1 96 179 TRP B CA 1
ATOM 3257 C C . TRP B 1 179 ? 2.461 -35.781 -6.273 1 96 179 TRP B C 1
ATOM 3259 O O . TRP B 1 179 ? 2.943 -34.719 -6.699 1 96 179 TRP B O 1
ATOM 3269 N N . ASP B 1 180 ? 1.241 -35.812 -5.641 1 95.81 180 ASP B N 1
ATOM 3270 C CA . ASP B 1 180 ? 0.43 -34.594 -5.438 1 95.81 180 ASP B CA 1
ATOM 3271 C C . ASP B 1 180 ? 0.475 -34.156 -3.979 1 95.81 180 ASP B C 1
ATOM 3273 O O . ASP B 1 180 ? -0.541 -33.719 -3.422 1 95.81 180 ASP B O 1
ATOM 3277 N N . ALA B 1 181 ? 1.694 -34.344 -3.289 1 94.56 181 ALA B N 1
ATOM 3278 C CA . ALA B 1 181 ? 1.92 -33.812 -1.946 1 94.56 181 ALA B CA 1
ATOM 3279 C C . ALA B 1 181 ? 1.918 -32.281 -1.952 1 94.56 181 ALA B C 1
ATOM 3281 O O . ALA B 1 181 ? 1.812 -31.656 -0.897 1 94.56 181 ALA B O 1
ATOM 3282 N N . GLY B 1 182 ? 2.008 -31.75 -3.148 1 95.25 182 GLY B N 1
ATOM 3283 C CA . GLY B 1 182 ? 1.904 -30.312 -3.311 1 95.25 182 GLY B CA 1
ATOM 3284 C C . GLY B 1 182 ? 3.246 -29.609 -3.24 1 95.25 182 GLY B C 1
ATOM 3285 O O . GLY B 1 182 ? 4.289 -30.25 -3.109 1 95.25 182 GLY B O 1
ATOM 3286 N N . TYR B 1 183 ? 3.199 -28.281 -3.523 1 95.88 183 TYR B N 1
ATOM 3287 C CA . TYR B 1 183 ? 4.348 -27.391 -3.369 1 95.88 183 TYR B CA 1
ATOM 3288 C C . TYR B 1 183 ? 5.551 -27.922 -4.141 1 95.88 183 TYR B C 1
ATOM 3290 O O . TYR B 1 183 ? 5.434 -28.281 -5.312 1 95.88 183 TYR B O 1
ATOM 3298 N N . GLN B 1 184 ? 6.707 -27.891 -3.555 1 95.88 184 GLN B N 1
ATOM 3299 C CA . GLN B 1 184 ? 7.922 -28.156 -4.316 1 95.88 184 GLN B CA 1
ATOM 3300 C C . GLN B 1 184 ? 7.918 -29.578 -4.863 1 95.88 184 GLN B C 1
ATOM 3302 O O . GLN B 1 184 ? 8.43 -29.828 -5.957 1 95.88 184 GLN B O 1
ATOM 3307 N N . GLN B 1 185 ? 7.363 -30.516 -4.164 1 96.25 185 GLN B N 1
ATOM 3308 C CA . GLN B 1 185 ? 7.363 -31.906 -4.613 1 96.25 185 GLN B CA 1
ATOM 3309 C C . GLN B 1 185 ? 6.621 -32.062 -5.941 1 96.25 185 GLN B C 1
ATOM 3311 O O . GLN B 1 185 ? 7.16 -32.594 -6.902 1 96.25 185 GLN B O 1
ATOM 3316 N N . THR B 1 186 ? 5.418 -31.578 -5.922 1 97.94 186 THR B N 1
ATOM 3317 C CA . THR B 1 186 ? 4.617 -31.656 -7.137 1 97.94 186 THR B CA 1
ATOM 3318 C C . THR B 1 186 ? 5.176 -30.75 -8.219 1 97.94 186 THR B C 1
ATOM 3320 O O . THR B 1 186 ? 5.129 -31.078 -9.406 1 97.94 186 THR B O 1
ATOM 3323 N N . ALA B 1 187 ? 5.777 -29.641 -7.844 1 98.38 187 ALA B N 1
ATOM 3324 C CA . ALA B 1 187 ? 6.359 -28.703 -8.805 1 98.38 187 ALA B CA 1
ATOM 3325 C C . ALA B 1 187 ? 7.492 -29.359 -9.586 1 98.38 187 ALA B C 1
ATOM 3327 O O . ALA B 1 187 ? 7.547 -29.25 -10.812 1 98.38 187 ALA B O 1
ATOM 3328 N N . TYR B 1 188 ? 8.375 -30 -8.93 1 97.94 188 TYR B N 1
ATOM 3329 C CA . TYR B 1 188 ? 9.5 -30.641 -9.609 1 97.94 188 TYR B CA 1
ATOM 3330 C C . TYR B 1 188 ? 9.023 -31.797 -10.469 1 97.94 188 TYR B C 1
ATOM 3332 O O . TYR B 1 188 ? 9.602 -32.062 -11.523 1 97.94 188 TYR B O 1
ATOM 3340 N N . PHE B 1 189 ? 8.031 -32.562 -10.008 1 98.31 189 PHE B N 1
ATOM 3341 C CA . PHE B 1 189 ? 7.426 -33.594 -10.82 1 98.31 189 PHE B CA 1
ATOM 3342 C C . PHE B 1 189 ? 6.859 -33.031 -12.117 1 98.31 189 PHE B C 1
ATOM 3344 O O . PHE B 1 189 ? 7.086 -33.562 -13.195 1 98.31 189 PHE B O 1
ATOM 3351 N N . LEU B 1 190 ? 6.133 -31.891 -12.016 1 98.5 190 LEU B N 1
ATOM 3352 C CA . LEU B 1 190 ? 5.582 -31.219 -13.195 1 98.5 190 LEU B CA 1
ATOM 3353 C C . LEU B 1 190 ? 6.699 -30.734 -14.109 1 98.5 190 LEU B C 1
ATOM 3355 O O . LEU B 1 190 ? 6.562 -30.766 -15.328 1 98.5 190 LEU B O 1
ATOM 3359 N N . ASP B 1 191 ? 7.738 -30.234 -13.477 1 98.12 191 ASP B N 1
ATOM 3360 C CA . ASP B 1 191 ? 8.906 -29.812 -14.25 1 98.12 191 ASP B CA 1
ATOM 3361 C C . ASP B 1 191 ? 9.469 -30.969 -15.062 1 98.12 191 ASP B C 1
ATOM 3363 O O . ASP B 1 191 ? 9.828 -30.797 -16.234 1 98.12 191 ASP B O 1
ATOM 3367 N N . TYR B 1 192 ? 9.609 -32.094 -14.477 1 97.88 192 TYR B N 1
ATOM 3368 C CA . TYR B 1 192 ? 10.039 -33.312 -15.156 1 97.88 192 TYR B CA 1
ATOM 3369 C C . TYR B 1 192 ? 9.102 -33.656 -16.312 1 97.88 192 TYR B C 1
ATOM 3371 O O . TYR B 1 192 ? 9.562 -34 -17.406 1 97.88 192 TYR B O 1
ATOM 3379 N N . LEU B 1 193 ? 7.805 -33.594 -16.078 1 98.38 193 LEU B N 1
ATOM 3380 C CA . LEU B 1 193 ? 6.836 -33.906 -17.125 1 98.38 193 LEU B CA 1
ATOM 3381 C C . LEU B 1 193 ? 6.977 -32.938 -18.297 1 98.38 193 LEU B C 1
ATOM 3383 O O . LEU B 1 193 ? 6.852 -33.344 -19.453 1 98.38 193 LEU B O 1
ATOM 3387 N N . GLU B 1 194 ? 7.133 -31.656 -18 1 98 194 GLU B N 1
ATOM 3388 C CA . GLU B 1 194 ? 7.32 -30.688 -19.078 1 98 194 GLU B CA 1
ATOM 3389 C C . GLU B 1 194 ? 8.555 -31.016 -19.906 1 98 194 GLU B C 1
ATOM 3391 O O . GLU B 1 194 ? 8.531 -30.906 -21.141 1 98 194 GLU B O 1
ATOM 3396 N N . GLU B 1 195 ? 9.609 -31.359 -19.266 1 97.25 195 GLU B N 1
ATOM 3397 C CA . GLU B 1 195 ? 10.828 -31.734 -19.984 1 97.25 195 GLU B CA 1
ATOM 3398 C C . GLU B 1 195 ? 10.609 -33 -20.828 1 97.25 195 GLU B C 1
ATOM 3400 O O . GLU B 1 195 ? 11.078 -33.062 -21.969 1 97.25 195 GLU B O 1
ATOM 3405 N N . ARG B 1 196 ? 9.953 -33.906 -20.266 1 97.75 196 ARG B N 1
ATOM 3406 C CA . ARG B 1 196 ? 9.773 -35.219 -20.891 1 97.75 196 ARG B CA 1
ATOM 3407 C C . ARG B 1 196 ? 8.805 -35.125 -22.078 1 97.75 196 ARG B C 1
ATOM 3409 O O . ARG B 1 196 ? 9.023 -35.75 -23.109 1 97.75 196 ARG B O 1
ATOM 3416 N N . PHE B 1 197 ? 7.773 -34.375 -21.938 1 98.25 197 PHE B N 1
ATOM 3417 C CA . PHE B 1 197 ? 6.707 -34.406 -22.938 1 98.25 197 PHE B CA 1
ATOM 3418 C C . PHE B 1 197 ? 6.699 -33.125 -23.75 1 98.25 197 PHE B C 1
ATOM 3420 O O . PHE B 1 197 ? 5.883 -32.969 -24.656 1 98.25 197 PHE B O 1
ATOM 3427 N N . GLY B 1 198 ? 7.605 -32.188 -23.375 1 97 198 GLY B N 1
ATOM 3428 C CA . GLY B 1 198 ? 7.789 -31 -24.188 1 97 198 GLY B CA 1
ATOM 3429 C C . GLY B 1 198 ? 7.176 -29.75 -23.562 1 97 198 GLY B C 1
ATOM 3430 O O . GLY B 1 198 ? 6.223 -29.844 -22.797 1 97 198 GLY B O 1
ATOM 3431 N N . LYS B 1 199 ? 7.734 -28.594 -24.062 1 95 199 LYS B N 1
ATOM 3432 C CA . LYS B 1 199 ? 7.238 -27.297 -23.609 1 95 199 LYS B CA 1
ATOM 3433 C C . LYS B 1 199 ? 5.758 -27.125 -23.953 1 95 199 LYS B C 1
ATOM 3435 O O . LYS B 1 199 ? 5.332 -27.469 -25.062 1 95 199 LYS B O 1
ATOM 3440 N N . GLY B 1 200 ? 4.965 -26.672 -22.953 1 95.75 200 GLY B N 1
ATOM 3441 C CA . GLY B 1 200 ? 3.537 -26.484 -23.156 1 95.75 200 GLY B CA 1
ATOM 3442 C C . GLY B 1 200 ? 2.695 -27.531 -22.453 1 95.75 200 GLY B C 1
ATOM 3443 O O . GLY B 1 200 ? 1.472 -27.406 -22.375 1 95.75 200 GLY B O 1
ATOM 3444 N N . THR B 1 201 ? 3.346 -28.547 -21.922 1 97.88 201 THR B N 1
ATOM 3445 C CA . THR B 1 201 ? 2.625 -29.609 -21.234 1 97.88 201 THR B CA 1
ATOM 3446 C C . THR B 1 201 ? 1.819 -29.047 -20.062 1 97.88 201 THR B C 1
ATOM 3448 O O . THR B 1 201 ? 0.642 -29.375 -19.891 1 97.88 201 THR B O 1
ATOM 3451 N N . ILE B 1 202 ? 2.412 -28.203 -19.266 1 98.25 202 ILE B N 1
ATOM 3452 C CA . ILE B 1 202 ? 1.737 -27.656 -18.094 1 98.25 202 ILE B CA 1
ATOM 3453 C C . ILE B 1 202 ? 0.648 -26.688 -18.516 1 98.25 202 ILE B C 1
ATOM 3455 O O . ILE B 1 202 ? -0.411 -26.609 -17.891 1 98.25 202 ILE B O 1
ATOM 3459 N N . ARG B 1 203 ? 0.84 -25.969 -19.641 1 97.56 203 ARG B N 1
ATOM 3460 C CA . ARG B 1 203 ? -0.204 -25.125 -20.203 1 97.56 203 ARG B CA 1
ATOM 3461 C C . ARG B 1 203 ? -1.42 -25.953 -20.609 1 97.56 203 ARG B C 1
ATOM 3463 O O . ARG B 1 203 ? -2.557 -25.578 -20.328 1 97.56 203 ARG B O 1
ATOM 3470 N N . ARG B 1 204 ? -1.104 -27.031 -21.281 1 97.94 204 ARG B N 1
ATOM 3471 C CA . ARG B 1 204 ? -2.182 -27.938 -21.703 1 97.94 204 ARG B CA 1
ATOM 3472 C C . ARG B 1 204 ? -2.893 -28.516 -20.484 1 97.94 204 ARG B C 1
ATOM 3474 O O . ARG B 1 204 ? -4.109 -28.719 -20.5 1 97.94 204 ARG B O 1
ATOM 3481 N N . LEU B 1 205 ? -2.113 -28.859 -19.516 1 98.62 205 LEU B N 1
ATOM 3482 C CA . LEU B 1 205 ? -2.674 -29.344 -18.25 1 98.62 205 LEU B CA 1
ATOM 3483 C C . LEU B 1 205 ? -3.646 -28.328 -17.672 1 98.62 205 LEU B C 1
ATOM 3485 O O . LEU B 1 205 ? -4.789 -28.656 -17.359 1 98.62 205 LEU B O 1
ATOM 3489 N N . ASN B 1 206 ? -3.234 -27.078 -17.578 1 98.75 206 ASN B N 1
ATOM 3490 C CA . ASN B 1 206 ? -4.07 -26 -17.047 1 98.75 206 ASN B CA 1
ATOM 3491 C C . ASN B 1 206 ? -5.336 -25.812 -17.875 1 98.75 206 ASN B C 1
ATOM 3493 O O . ASN B 1 206 ? -6.426 -25.656 -17.312 1 98.75 206 ASN B O 1
ATOM 3497 N N . GLU B 1 207 ? -5.211 -25.812 -19.203 1 98.5 207 GLU B N 1
ATOM 3498 C CA . GLU B 1 207 ? -6.363 -25.688 -20.078 1 98.5 207 GLU B CA 1
ATOM 3499 C C . GLU B 1 207 ? -7.34 -26.844 -19.891 1 98.5 207 GLU B C 1
ATOM 3501 O O . GLU B 1 207 ? -8.555 -26.641 -19.906 1 98.5 207 GLU B O 1
ATOM 3506 N N . LYS B 1 208 ? -6.773 -28 -19.75 1 98.44 208 LYS B N 1
ATOM 3507 C CA . LYS B 1 208 ? -7.621 -29.172 -19.562 1 98.44 208 LYS B CA 1
ATOM 3508 C C . LYS B 1 208 ? -8.445 -29.047 -18.281 1 98.44 208 LYS B C 1
ATOM 3510 O O . LYS B 1 208 ? -9.586 -29.516 -18.234 1 98.44 208 LYS B O 1
ATOM 3515 N N . LEU B 1 209 ? -7.867 -28.453 -17.25 1 98.5 209 LEU B N 1
ATOM 3516 C CA . LEU B 1 209 ? -8.578 -28.234 -15.992 1 98.5 209 LEU B CA 1
ATOM 3517 C C . LEU B 1 209 ? -9.695 -27.203 -16.172 1 98.5 209 LEU B C 1
ATOM 3519 O O . LEU B 1 209 ? -10.586 -27.094 -15.328 1 98.5 209 LEU B O 1
ATOM 3523 N N . ARG B 1 210 ? -9.656 -26.406 -17.219 1 97.81 210 ARG B N 1
ATOM 3524 C CA . ARG B 1 210 ? -10.742 -25.484 -17.547 1 97.81 210 ARG B CA 1
ATOM 3525 C C . ARG B 1 210 ? -11.914 -26.234 -18.172 1 97.81 210 ARG B C 1
ATOM 3527 O O . ARG B 1 210 ? -13.078 -25.953 -17.859 1 97.81 210 ARG B O 1
ATOM 3534 N N . ILE B 1 211 ? -11.633 -27.172 -19.016 1 97 211 ILE B N 1
ATOM 3535 C CA . ILE B 1 211 ? -12.625 -27.719 -19.938 1 97 211 ILE B CA 1
ATOM 3536 C C . ILE B 1 211 ? -13.344 -28.906 -19.266 1 97 211 ILE B C 1
ATOM 3538 O O . ILE B 1 211 ? -14.453 -29.25 -19.672 1 97 211 ILE B O 1
ATOM 3542 N N . GLN B 1 212 ? -12.719 -29.562 -18.25 1 97 212 GLN B N 1
ATOM 3543 C CA . GLN B 1 212 ? -13.367 -30.75 -17.672 1 97 212 GLN B CA 1
ATOM 3544 C C . GLN B 1 212 ? -13.047 -30.875 -16.188 1 97 212 GLN B C 1
ATOM 3546 O O . GLN B 1 212 ? -12.094 -30.266 -15.695 1 97 212 GLN B O 1
ATOM 3551 N N . ARG B 1 213 ? -13.898 -31.672 -15.484 1 98 213 ARG B N 1
ATOM 3552 C CA . ARG B 1 213 ? -13.617 -32.094 -14.109 1 98 213 ARG B CA 1
ATOM 3553 C C . ARG B 1 213 ? -12.422 -33.031 -14.062 1 98 213 ARG B C 1
ATOM 3555 O O . ARG B 1 213 ? -12.141 -33.75 -15.031 1 98 213 ARG B O 1
ATOM 3562 N N . TYR B 1 214 ? -11.836 -33.062 -12.953 1 98.25 214 TYR B N 1
ATOM 3563 C CA . TYR B 1 214 ? -10.641 -33.875 -12.805 1 98.25 214 TYR B CA 1
ATOM 3564 C C . TYR B 1 214 ? -10.992 -35.312 -12.383 1 98.25 214 TYR B C 1
ATOM 3566 O O . TYR B 1 214 ? -11.625 -35.5 -11.352 1 98.25 214 TYR B O 1
ATOM 3574 N N . GLU B 1 215 ? -10.734 -36.156 -13.195 1 97.88 215 GLU B N 1
ATOM 3575 C CA . GLU B 1 215 ? -10.664 -37.594 -12.922 1 97.88 215 GLU B CA 1
ATOM 3576 C C . GLU B 1 215 ? -9.273 -38.156 -13.211 1 97.88 215 GLU B C 1
ATOM 3578 O O . GLU B 1 215 ? -8.828 -38.188 -14.359 1 97.88 215 GLU B O 1
ATOM 3583 N N . GLU B 1 216 ? -8.625 -38.625 -12.242 1 97.44 216 GLU B N 1
ATOM 3584 C CA . GLU B 1 216 ? -7.172 -38.812 -12.25 1 97.44 216 GLU B CA 1
ATOM 3585 C C . GLU B 1 216 ? -6.719 -39.594 -13.461 1 97.44 216 GLU B C 1
ATOM 3587 O O . GLU B 1 216 ? -5.93 -39.125 -14.273 1 97.44 216 GLU B O 1
ATOM 3592 N N . LYS B 1 217 ? -7.168 -40.844 -13.625 1 96.19 217 LYS B N 1
ATOM 3593 C CA . LYS B 1 217 ? -6.648 -41.719 -14.664 1 96.19 217 LYS B CA 1
ATOM 3594 C C . LYS B 1 217 ? -6.957 -41.188 -16.062 1 96.19 217 LYS B C 1
ATOM 3596 O O . LYS B 1 217 ? -6.047 -40.938 -16.859 1 96.19 217 LYS B O 1
ATOM 3601 N N . PRO B 1 218 ? -8.195 -40.906 -16.391 1 97.62 218 PRO B N 1
ATOM 3602 C CA . PRO B 1 218 ? -8.445 -40.375 -17.719 1 97.62 218 PRO B CA 1
ATOM 3603 C C . PRO B 1 218 ? -7.789 -39.031 -17.953 1 97.62 218 PRO B C 1
ATOM 3605 O O . PRO B 1 218 ? -7.359 -38.719 -19.078 1 97.62 218 PRO B O 1
ATOM 3608 N N . PHE B 1 219 ? -7.711 -38.188 -16.969 1 98.19 219 PHE B N 1
ATOM 3609 C CA . PHE B 1 219 ? -7.117 -36.875 -17.109 1 98.19 219 PHE B CA 1
ATOM 3610 C C . PHE B 1 219 ? -5.688 -36.969 -17.625 1 98.19 219 PHE B C 1
ATOM 3612 O O . PHE B 1 219 ? -5.352 -36.375 -18.656 1 98.19 219 PHE B O 1
ATOM 3619 N N . TRP B 1 220 ? -4.879 -37.781 -17 1 98.56 220 TRP B N 1
ATOM 3620 C CA . TRP B 1 220 ? -3.457 -37.875 -17.328 1 98.56 220 TRP B CA 1
ATOM 3621 C C . TRP B 1 220 ? -3.24 -38.719 -18.594 1 98.56 220 TRP B C 1
ATOM 3623 O O . TRP B 1 220 ? -2.391 -38.375 -19.422 1 98.56 220 TRP B O 1
ATOM 3633 N N . THR B 1 221 ? -4.047 -39.75 -18.781 1 98.38 221 THR B N 1
ATOM 3634 C CA . THR B 1 221 ? -3.918 -40.562 -19.984 1 98.38 221 THR B CA 1
ATOM 3635 C C . THR B 1 221 ? -4.23 -39.75 -21.234 1 98.38 221 THR B C 1
ATOM 3637 O O . THR B 1 221 ? -3.564 -39.906 -22.266 1 98.38 221 THR B O 1
ATOM 3640 N N . GLU B 1 222 ? -5.203 -38.969 -21.141 1 98.19 222 GLU B N 1
ATOM 3641 C CA . GLU B 1 222 ? -5.574 -38.125 -22.266 1 98.19 222 GLU B CA 1
ATOM 3642 C C . GLU B 1 222 ? -4.555 -37 -22.484 1 98.19 222 GLU B C 1
ATOM 3644 O O . GLU B 1 222 ? -4.285 -36.625 -23.625 1 98.19 222 GLU B O 1
ATOM 3649 N N . LEU B 1 223 ? -3.961 -36.531 -21.438 1 98 223 LEU B N 1
ATOM 3650 C CA . LEU B 1 223 ? -3.049 -35.375 -21.516 1 98 223 LEU B CA 1
ATOM 3651 C C . LEU B 1 223 ? -1.701 -35.812 -22.094 1 98 223 LEU B C 1
ATOM 3653 O O . LEU B 1 223 ? -1.168 -35.125 -22.984 1 98 223 LEU B O 1
ATOM 3657 N N . VAL B 1 224 ? -1.138 -36.938 -21.547 1 98.12 224 VAL B N 1
ATOM 3658 C CA . VAL B 1 224 ? 0.236 -37.25 -21.938 1 98.12 224 VAL B CA 1
ATOM 3659 C C . VAL B 1 224 ? 0.367 -38.719 -22.266 1 98.12 224 VAL B C 1
ATOM 3661 O O . VAL B 1 224 ? 1.469 -39.219 -22.531 1 98.12 224 VAL B O 1
ATOM 3664 N N . GLY B 1 225 ? -0.714 -39.469 -22.172 1 97.94 225 GLY B N 1
ATOM 3665 C CA . GLY B 1 225 ? -0.743 -40.812 -22.703 1 97.94 225 GLY B CA 1
ATOM 3666 C C . GLY B 1 225 ? -0.444 -41.875 -21.656 1 97.94 225 GLY B C 1
ATOM 3667 O O . GLY B 1 225 ? -0.277 -43.062 -21.984 1 97.94 225 GLY B O 1
ATOM 3668 N N . ARG B 1 226 ? -0.279 -41.5 -20.406 1 97.81 226 ARG B N 1
ATOM 3669 C CA . ARG B 1 226 ? 0.055 -42.438 -19.328 1 97.81 226 ARG B CA 1
ATOM 3670 C C . ARG B 1 226 ? -0.65 -42.062 -18.031 1 97.81 226 ARG B C 1
ATOM 3672 O O . ARG B 1 226 ? -0.882 -40.875 -17.766 1 97.81 226 ARG B O 1
ATOM 3679 N N . PRO B 1 227 ? -1.006 -43.125 -17.219 1 97.69 227 PRO B N 1
ATOM 3680 C CA . PRO B 1 227 ? -1.523 -42.781 -15.891 1 97.69 227 PRO B CA 1
ATOM 3681 C C . PRO B 1 227 ? -0.481 -42.125 -15 1 97.69 227 PRO B C 1
ATOM 3683 O O . PRO B 1 227 ? 0.707 -42.438 -15.086 1 97.69 227 PRO B O 1
ATOM 3686 N N . VAL B 1 228 ? -0.942 -41.25 -14.094 1 97.94 228 VAL B N 1
ATOM 3687 C CA . VAL B 1 228 ? -0.033 -40.438 -13.312 1 97.94 228 VAL B CA 1
ATOM 3688 C C . VAL B 1 228 ? 0.816 -41.312 -12.398 1 97.94 228 VAL B C 1
ATOM 3690 O O . VAL B 1 228 ? 1.981 -41 -12.141 1 97.94 228 VAL B O 1
ATOM 3693 N N . GLU B 1 229 ? 0.283 -42.438 -11.891 1 96.88 229 GLU B N 1
ATOM 3694 C CA . GLU B 1 229 ? 1.05 -43.344 -11.031 1 96.88 229 GLU B CA 1
ATOM 3695 C C . GLU B 1 229 ? 2.275 -43.875 -11.758 1 96.88 229 GLU B C 1
ATOM 3697 O O . GLU B 1 229 ? 3.346 -44.031 -11.164 1 96.88 229 GLU B O 1
ATOM 3702 N N . GLN B 1 230 ? 2.074 -44.219 -12.969 1 97.75 230 GLN B N 1
ATOM 3703 C CA . GLN B 1 230 ? 3.199 -44.688 -13.781 1 97.75 230 GLN B CA 1
ATOM 3704 C C . GLN B 1 230 ? 4.219 -43.562 -13.992 1 97.75 230 GLN B C 1
ATOM 3706 O O . GLN B 1 230 ? 5.426 -43.781 -13.93 1 97.75 230 GLN B O 1
ATOM 3711 N N . LEU B 1 231 ? 3.725 -42.375 -14.344 1 98.06 231 LEU B N 1
ATOM 3712 C CA . LEU B 1 231 ? 4.594 -41.25 -14.555 1 98.06 231 LEU B CA 1
ATOM 3713 C C . LEU B 1 231 ? 5.414 -40.938 -13.297 1 98.06 231 LEU B C 1
ATOM 3715 O O . LEU B 1 231 ? 6.598 -40.625 -13.391 1 98.06 231 LEU B O 1
ATOM 3719 N N . TRP B 1 232 ? 4.785 -41 -12.102 1 97.75 232 TRP B N 1
ATOM 3720 C CA . TRP B 1 232 ? 5.473 -40.812 -10.836 1 97.75 232 TRP B CA 1
ATOM 3721 C C . TRP B 1 232 ? 6.555 -41.844 -10.625 1 97.75 232 TRP B C 1
ATOM 3723 O O . TRP B 1 232 ? 7.648 -41.531 -10.141 1 97.75 232 TRP B O 1
ATOM 3733 N N . GLY B 1 233 ? 6.215 -43.062 -10.93 1 97.06 233 GLY B N 1
ATOM 3734 C CA . GLY B 1 233 ? 7.211 -44.125 -10.883 1 97.06 233 GLY B CA 1
ATOM 3735 C C . GLY B 1 233 ? 8.414 -43.844 -11.758 1 97.06 233 GLY B C 1
ATOM 3736 O O . GLY B 1 233 ? 9.555 -44.031 -11.336 1 97.06 233 GLY B O 1
ATOM 3737 N N . ASP B 1 234 ? 8.148 -43.438 -13.008 1 97.31 234 ASP B N 1
ATOM 3738 C CA . ASP B 1 234 ? 9.227 -43.094 -13.93 1 97.31 234 ASP B CA 1
ATOM 3739 C C . ASP B 1 234 ? 10.109 -42 -13.352 1 97.31 234 ASP B C 1
ATOM 3741 O O . ASP B 1 234 ? 11.336 -42.031 -13.5 1 97.31 234 ASP B O 1
ATOM 3745 N N . TYR B 1 235 ? 9.5 -41 -12.758 1 97.44 235 TYR B N 1
ATOM 3746 C CA . TYR B 1 235 ? 10.227 -39.875 -12.156 1 97.44 235 TYR B CA 1
ATOM 3747 C C . TYR B 1 235 ? 11.148 -40.344 -11.039 1 97.44 235 TYR B C 1
ATOM 3749 O O . TYR B 1 235 ? 12.297 -39.906 -10.945 1 97.44 235 TYR B O 1
ATOM 3757 N N . LYS B 1 236 ? 10.609 -41.219 -10.164 1 96.44 236 LYS B N 1
ATOM 3758 C CA . LYS B 1 236 ? 11.406 -41.781 -9.086 1 96.44 236 LYS B CA 1
ATOM 3759 C C . LYS B 1 236 ? 12.641 -42.5 -9.633 1 96.44 236 LYS B C 1
ATOM 3761 O O . LYS B 1 236 ? 13.742 -42.344 -9.086 1 96.44 236 LYS B O 1
ATOM 3766 N N . GLU B 1 237 ? 12.438 -43.219 -10.68 1 95.69 237 GLU B N 1
ATOM 3767 C CA . GLU B 1 237 ? 13.539 -43.938 -11.305 1 95.69 237 GLU B CA 1
ATOM 3768 C C . GLU B 1 237 ? 14.586 -42.969 -11.867 1 95.69 237 GLU B C 1
ATOM 3770 O O . GLU B 1 237 ? 15.789 -43.219 -11.758 1 95.69 237 GLU B O 1
ATOM 3775 N N . LYS B 1 238 ? 14.086 -41.969 -12.477 1 94.56 238 LYS B N 1
ATOM 3776 C CA . LYS B 1 238 ? 14.984 -40.969 -13.047 1 94.56 238 LYS B CA 1
ATOM 3777 C C . LYS B 1 238 ? 15.852 -40.312 -11.961 1 94.56 238 LYS B C 1
ATOM 3779 O O . LYS B 1 238 ? 17.031 -40.031 -12.188 1 94.56 238 LYS B O 1
ATOM 3784 N N . LEU B 1 239 ? 15.281 -39.938 -10.805 1 93.94 239 LEU B N 1
ATOM 3785 C CA . LEU B 1 239 ? 16.016 -39.281 -9.727 1 93.94 239 LEU B CA 1
ATOM 3786 C C . LEU B 1 239 ? 17.047 -40.219 -9.117 1 93.94 239 LEU B C 1
ATOM 3788 O O . LEU B 1 239 ? 18.062 -39.75 -8.586 1 93.94 239 LEU B O 1
ATOM 3792 N N . GLU B 1 240 ? 16.766 -41.469 -9.125 1 88.56 240 GLU B N 1
ATOM 3793 C CA . GLU B 1 240 ? 17.688 -42.469 -8.57 1 88.56 240 GLU B CA 1
ATOM 3794 C C . GLU B 1 240 ? 18.812 -42.781 -9.547 1 88.56 240 GLU B C 1
ATOM 3796 O O . GLU B 1 240 ? 19.859 -43.312 -9.156 1 88.56 240 GLU B O 1
ATOM 3801 N N . SER B 1 241 ? 18.719 -42.531 -10.812 1 82.44 241 SER B N 1
ATOM 3802 C CA . SER B 1 241 ? 19.75 -42.812 -11.812 1 82.44 241 SER B CA 1
ATOM 3803 C C . SER B 1 241 ? 20.766 -41.688 -11.891 1 82.44 241 SER B C 1
ATOM 3805 O O . SER B 1 241 ? 21.953 -41.906 -12.125 1 82.44 241 SER B O 1
#

Solvent-accessible surface area (backbone atoms only — not comparable to full-atom values): 25996 Å² total; per-residue (Å²): 130,78,74,76,76,72,72,69,49,74,73,68,78,71,78,63,65,85,56,73,59,18,87,69,50,84,68,52,50,35,29,42,33,35,69,45,29,80,42,64,14,41,40,48,50,45,70,47,44,46,63,34,60,53,50,54,52,36,47,19,45,48,46,26,65,49,35,59,46,86,77,39,85,83,36,75,82,66,79,48,52,30,39,36,39,34,38,35,86,50,84,66,58,66,50,63,43,64,43,93,87,40,82,35,32,30,33,35,42,37,16,24,58,41,53,53,62,49,73,59,74,90,43,38,44,49,50,52,51,20,53,51,34,28,42,48,30,70,65,62,58,56,45,6,87,77,49,43,56,66,18,51,57,38,5,52,20,35,34,52,21,45,75,52,73,30,60,62,87,83,67,62,90,62,72,71,84,58,68,52,72,16,35,61,48,16,10,50,53,52,50,49,48,24,67,73,74,31,90,58,45,62,25,49,50,40,36,47,21,63,76,36,67,55,46,69,56,65,51,31,30,71,72,77,67,42,42,56,71,57,54,49,50,53,49,44,52,58,75,72,104,129,78,74,76,76,72,70,69,51,74,72,70,80,70,77,62,66,86,57,73,59,18,87,70,50,85,68,52,49,34,27,41,33,35,68,44,29,80,45,64,14,40,42,47,49,44,70,48,44,45,64,34,60,52,50,54,52,36,48,21,44,47,48,26,65,51,35,60,47,87,75,38,85,82,34,76,81,65,78,46,52,30,38,34,38,34,39,34,86,49,85,66,57,67,50,63,45,65,42,96,85,40,82,36,32,30,33,35,40,36,15,23,60,41,54,53,63,49,72,60,73,90,44,37,44,49,50,53,50,22,53,50,34,27,43,49,30,70,65,61,57,57,46,6,87,78,48,42,55,64,17,51,57,38,5,53,20,34,34,51,20,45,74,52,74,31,58,63,88,82,66,64,90,63,71,71,83,57,68,52,72,16,36,62,46,15,10,50,53,50,51,50,48,24,68,73,73,31,91,57,44,64,24,49,51,40,36,47,22,64,78,38,67,54,44,70,55,65,51,30,30,71,71,77,68,44,41,54,69,57,53,48,50,53,50,43,52,59,76,74,103

Nearest PDB structures (foldseek):
  2ylf-assembly1_A  TM=2.927E-01  e=9.623E+00  Homo sapiens
  1a6d-assembly1_A  TM=1.747E-01  e=3.277E+00  Thermoplasma acidophilum
  1a6d-assembly1_A  TM=1.742E-01  e=2.332E+00  Thermoplasma acidophilum

InterPro domains:
  IPR007541 Uncharacterised protein family, basic secretory protein [PF04450] (28-235)
  IPR007541 Uncharacterised protein family, basic secretory protein [PTHR33321] (46-238)

pLDDT: mean 91.84, std 16.61, range [19.86, 98.88]

Foldseek 3Di:
DPPPPPPPPPDPPPPFDDLPALVQDDFAAEAEAEPDCPQLLNVLVVVQDDCVVLLSSLRSLLCCQQAVYPPDPLFDWDLQRYEYEYEDADPDAKAKDADPVDLSYIYIYGHSVNLNPDPDSSLSNLQVSLVSSLRSNVSTFAQLVVQRDPLLNQLLSQLSSVSSVSDDPVQDADLPDDCSPHHSSVNVLVVVVCVVQHRCLNNNLRRLSVPHHDDQQVSVCVSRNGGVVVSSVVSNVVVVD/DPPPPPPPPPDDPPPFDDLPALVQDDFAAEAEAEPDCPQLLNVLVVSQDDCVVLLSSLRSLLCCQQAVYPPDPLFDWDLQRYEYEYEDADPDAKAKDADPVDLSYIYIYGHSVNLSPDPDSSLSNLQVSLVSSLRSNVSTFAALVVQRDPLLNQLLSQLSSVSSVSDDPPQDADLPDDCSPHHSSVNVLVVVVCVVQHRCLNNNLRRLSVPHHDDQQVSVCVSRNGGVVVSSVVSNVVVVD

Secondary structure (DSSP, 8-state):
-----------S-------TTGGGSPPPEEEEEES-TTSHHHHHHHHH--HHHHHHHHHHHHHHHHHS-TT-TT-------EEEEEEE--SSSEEEEE-SS-TTEEEEEEEHHHHHT-SSGGGHHHHHHHHHHHHHHHHH---TTTTS-HHHHHHHHHHHHHHTT---TT------S-TTS-HHHHHHHHHHHHHHH-TTHHHHHHHHHHHS---HHHHHHHHHSS-HHHHHHHHHHHHH-/-----------S-------TTGGGSPPPEEEEEES-TTSHHHHHHHHH--HHHHHHHHHHHHHHHHHS-TT-TT-------EEEEEEE--SSSEEEEE-SS-TTEEEEEEEHHHHHT-SSGGGHHHHHHHHHHHHHHHHH---TTTTS-HHHHHHHHHHHHHHTT---TT------S-TTS-HHHHHHHHHHHHHHH-TTHHHHHHHHHHHS---HHHHHHHHHSS-HHHHHHHHHHHHH-